Protein AF-0000000087418885 (afdb_homodimer)

pLDDT: mean 96.02, std 3.95, range [64.44, 98.94]

Radius of gyration: 28.09 Å; Cα contacts (8 Å, |Δi|>4): 1276; chains: 2; bounding box: 59×103×56 Å

InterPro domains:
  IPR036866 Ribonuclease Z/Hydroxyacylglutathione hydrolase-like [G3DSA:3.60.15.10] (15-275)
  IPR036866 Ribonuclease Z/Hydroxyacylglutathione hydrolase-like [SSF56281] (51-263)

Sequence (558 aa):
MLNNLPLKTLEFKGLTIEGYSRAAVQSYWRIPELKLGFDLGGSPWEFMGTSTFFVSHCHLDHLAAIPVYVARRRMMKMEPPTIYLPADMVDQVRRMLQAWQRLDRGRMLCDLVGVRPGDEFEISREHVVTVFETVHTVSSVGFIVWDRRRKLKAEYQGLPGDQIRDLRLKGEDVTREIRYPLVCYTGDTAPPGLDNDVATYEARVLITEMTFFRPEHRKEKIHKFGHMHLDDLIARAEKFQNELIIVAHFSTRYHEKEIRRAVEKRLPAKLKDRFHLWLMLNNLPLKTLEFKGLTIEGYSRAAVQSYWRIPELKLGFDLGGSPWEFMGTSTFFVSHCHLDHLAAIPVYVARRRMMKMEPPTIYLPADMVDQVRRMLQAWQRLDRGRMLCDLVGVRPGDEFEISREHVVTVFETVHTVSSVGFIVWDRRRKLKAEYQGLPGDQIRDLRLKGEDVTREIRYPLVCYTGDTAPPGLDNDVATYEARVLITEMTFFRPEHRKEKIHKFGHMHLDDLIARAEKFQNELIIVAHFSTRYHEKEIRRAVEKRLPAKLKDRFHLWL

Foldseek 3Di:
DDCPDDKDWDDDPHWIWMWAAAAPQATKIDTVVLLEIEFPLDDGPVNLSRQHYEYFAPDNRRHVCLLVSQQVCVVVVHDAGEYEYAQVCQVVVVVVNVVVCVVVVDDRDHHYHHDDQQDKDDPDPFWIKGWHAFAAPDGGIKIWIKGKDKAFDPVCPPPDPVVVVVCVVVVDDGIDIDIFTAEIEGEFFALVSCVRDLSCQRHQEHEYEAAEEDPPDDQVVCRVRGHHYPVSCQVCVVSHPHQAYEYHHYHPPDDPVVVVVRCVVPHDPVCVVRYHYND/DDFPDDKDWDDDPHWIWMWAAAAPQATKIDTVVLLEIEFPLDDGPVNLSRQHYEYFAPPNRRHVCLLVSQQVCVVVVHDAGEYEYAQVCQVVVVVVNVVVCVVVVDDRDHHYDHDDQPDKDDPDPFWIKGWHAFAAPDGGIKIWIKGKDKDFDPVCPPPDPVVVVVCVVVVHPGIDIDIFTAEIEQEFFALVSCVRDLSCQRHQEHEYEAAEEDPPDDQVVCRVRGHHYPVSCQVCVVSHPHQAYEYHHYHPPDDPVVVVVRCVVPHDPSCVVRYHYND

Solvent-accessible surface area (backbone atoms only — not comparable to full-atom values): 28789 Å² total; per-residue (Å²): 133,76,73,65,40,64,73,44,78,47,79,56,98,88,37,45,46,33,32,41,37,33,43,82,61,24,24,23,36,36,29,70,85,74,50,32,30,36,30,26,17,44,64,45,61,86,50,68,82,50,46,34,36,44,29,26,37,54,40,49,29,25,36,56,20,49,63,58,47,34,39,45,32,50,77,68,71,44,75,63,31,40,38,35,30,43,42,92,44,45,65,55,52,50,51,33,40,50,35,47,23,67,55,47,72,42,78,67,54,59,46,79,41,61,45,49,66,73,41,73,46,79,79,46,93,44,33,36,37,36,30,38,51,32,32,39,79,54,73,36,29,23,40,35,35,27,41,45,45,76,36,70,27,78,89,51,57,86,56,54,69,68,54,52,49,51,40,47,74,72,66,44,81,56,54,38,83,45,75,43,50,42,39,20,40,37,48,64,25,13,67,67,23,56,66,64,39,72,54,53,28,52,4,41,31,26,41,37,53,35,37,37,68,61,85,84,59,60,59,68,59,40,40,67,61,10,31,29,38,47,64,58,55,54,76,42,52,86,62,55,61,39,66,31,36,36,35,21,30,36,41,79,88,57,52,70,69,58,52,52,51,52,47,67,72,63,49,52,77,89,45,56,89,29,53,41,78,55,121,134,76,72,66,39,65,72,46,78,45,79,54,97,88,38,44,46,33,32,43,36,34,41,83,62,24,24,24,35,35,29,70,84,73,50,32,29,37,28,25,18,44,65,47,62,84,48,68,82,50,46,35,35,43,30,27,35,53,40,48,29,25,36,56,21,48,63,57,47,34,40,45,33,51,75,68,71,45,76,63,32,40,39,35,30,44,41,91,45,45,67,55,52,50,51,32,40,49,34,47,22,67,55,48,73,42,77,68,54,59,45,80,40,61,45,49,65,72,41,74,45,78,79,47,92,43,32,35,37,37,30,37,51,32,32,39,79,55,74,37,28,22,40,36,36,26,44,45,44,76,37,72,28,79,89,52,57,86,57,54,68,68,55,52,49,50,40,46,74,72,66,45,81,56,54,37,82,44,76,43,50,42,38,21,40,36,48,63,25,12,68,65,24,57,67,63,38,72,54,55,29,52,4,40,32,26,40,38,55,35,38,37,68,62,85,84,59,58,60,69,60,41,38,70,62,10,30,31,39,47,64,58,55,54,75,41,53,86,61,55,60,39,65,31,36,38,35,22,30,36,40,78,89,57,54,68,69,57,52,52,52,52,47,68,70,64,49,52,75,91,45,57,89,29,53,42,77,55,122

Nearest PDB structures (foldseek):
  7xgt-assembly1_B  TM=8.921E-01  e=4.537E-30  Oryza sativa
  7xgt-assembly1_A  TM=9.221E-01  e=2.532E-28  Oryza sativa
  2e7y-assembly1_B  TM=7.700E-01  e=5.382E-17  Thermotoga maritima
  1y44-assembly1_A  TM=7.281E-01  e=3.422E-12  Bacillus subtilis
  4gcw-assembly1_A  TM=6.655E-01  e=1.683E-12  Bacillus subtilis subsp. subtilis str. 168

Structure (mmCIF, N/CA/C/O backbone):
data_AF-0000000087418885-model_v1
#
loop_
_entity.id
_entity.type
_entity.pdbx_description
1 polymer 'Ribonuclease Z'
#
loop_
_atom_site.group_PDB
_atom_site.id
_atom_site.type_symbol
_atom_site.label_atom_id
_atom_site.label_alt_id
_atom_site.label_comp_id
_atom_site.label_asym_id
_atom_site.label_entity_id
_atom_site.label_seq_id
_atom_site.pdbx_PDB_ins_code
_atom_site.Cartn_x
_atom_site.Cartn_y
_atom_site.Cartn_z
_atom_site.occupancy
_atom_site.B_iso_or_equiv
_atom_site.auth_seq_id
_atom_site.auth_comp_id
_atom_site.auth_asym_id
_atom_site.auth_atom_id
_atom_site.pdbx_PDB_model_num
ATOM 1 N N . MET A 1 1 ? 10.25 7.969 -13.516 1 64.44 1 MET A N 1
ATOM 2 C CA . MET A 1 1 ? 9.617 8.016 -12.203 1 64.44 1 MET A CA 1
ATOM 3 C C . MET A 1 1 ? 8.867 6.719 -11.914 1 64.44 1 MET A C 1
ATOM 5 O O . MET A 1 1 ? 8.32 6.094 -12.828 1 64.44 1 MET A O 1
ATOM 9 N N . LEU A 1 2 ? 9.141 6.172 -10.664 1 82.12 2 LEU A N 1
ATOM 10 C CA . LEU A 1 2 ? 8.445 4.945 -10.281 1 82.12 2 LEU A CA 1
ATOM 11 C C . LEU A 1 2 ? 7.031 5.242 -9.805 1 82.12 2 LEU A C 1
ATOM 13 O O . LEU A 1 2 ? 6.844 5.977 -8.828 1 82.12 2 LEU A O 1
ATOM 17 N N . ASN A 1 3 ? 6.066 4.957 -10.547 1 84.94 3 ASN A N 1
ATOM 18 C CA . ASN A 1 3 ? 4.668 5.188 -10.211 1 84.94 3 ASN A CA 1
ATOM 19 C C . ASN A 1 3 ? 4.062 4 -9.477 1 84.94 3 ASN A C 1
ATOM 21 O O . ASN A 1 3 ? 3.447 3.127 -10.086 1 84.94 3 ASN A O 1
ATOM 25 N N . ASN A 1 4 ? 4.195 4.141 -8.141 1 93.88 4 ASN A N 1
ATOM 26 C CA . ASN A 1 4 ? 3.746 2.99 -7.367 1 93.88 4 ASN A CA 1
ATOM 27 C C . ASN A 1 4 ? 2.391 3.248 -6.715 1 93.88 4 ASN A C 1
ATOM 29 O O . ASN A 1 4 ? 1.757 2.324 -6.203 1 93.88 4 ASN A O 1
ATOM 33 N N . LEU A 1 5 ? 1.97 4.465 -6.66 1 96.88 5 LEU A N 1
ATOM 34 C CA . LEU A 1 5 ? 0.691 4.859 -6.078 1 96.88 5 LEU A CA 1
ATOM 35 C C . LEU A 1 5 ? 0.116 6.07 -6.805 1 96.88 5 LEU A C 1
ATOM 37 O O . LEU A 1 5 ? 0.858 6.852 -7.402 1 96.88 5 LEU A O 1
ATOM 41 N N . PRO A 1 6 ? -1.202 6.238 -6.797 1 95.38 6 PRO A N 1
ATOM 42 C CA . PRO A 1 6 ? -1.736 7.492 -7.332 1 95.38 6 PRO A CA 1
ATOM 43 C C . PRO A 1 6 ? -1.285 8.719 -6.539 1 95.38 6 PRO A C 1
ATOM 45 O O . PRO A 1 6 ? -1.114 8.633 -5.32 1 95.38 6 PRO A O 1
ATOM 48 N N . LEU A 1 7 ? -1.034 9.781 -7.207 1 95.88 7 LEU A N 1
ATOM 49 C CA . LEU A 1 7 ? -0.565 11.008 -6.574 1 95.88 7 LEU A CA 1
ATOM 50 C C . LEU A 1 7 ? -1.204 12.227 -7.227 1 95.88 7 LEU A C 1
ATOM 52 O O . LEU A 1 7 ? -1.078 12.43 -8.438 1 95.88 7 LEU A O 1
ATOM 56 N N . LYS A 1 8 ? -1.961 12.984 -6.512 1 96.88 8 LYS A N 1
ATOM 57 C CA . LYS A 1 8 ? -2.492 14.273 -6.945 1 96.88 8 LYS A CA 1
ATOM 58 C C . LYS A 1 8 ? -1.646 15.422 -6.41 1 96.88 8 LYS A C 1
ATOM 60 O O . LYS A 1 8 ? -1.033 15.312 -5.348 1 96.88 8 LYS A O 1
ATOM 65 N N . THR A 1 9 ? -1.624 16.516 -7.152 1 98.19 9 THR A N 1
ATOM 66 C CA . THR A 1 9 ? -0.83 17.688 -6.781 1 98.19 9 THR A CA 1
ATOM 67 C C . THR A 1 9 ? -1.629 18.969 -6.977 1 98.19 9 THR A C 1
ATOM 69 O O . THR A 1 9 ? -2.35 19.109 -7.969 1 98.19 9 THR A O 1
ATOM 72 N N . LEU A 1 10 ? -1.563 19.859 -6.039 1 98.56 10 LEU A N 1
ATOM 73 C CA . LEU A 1 10 ? -2.156 21.203 -6.09 1 98.56 10 LEU A CA 1
ATOM 74 C C . LEU A 1 10 ? -1.168 22.25 -5.602 1 98.56 10 LEU A C 1
ATOM 76 O O . LEU A 1 10 ? -0.618 22.125 -4.504 1 98.56 10 LEU A O 1
ATOM 80 N N . GLU A 1 11 ? -0.873 23.172 -6.422 1 98.56 11 GLU A N 1
ATOM 81 C CA . GLU A 1 11 ? -0.044 24.312 -6.02 1 98.56 11 GLU A CA 1
ATOM 82 C C . GLU A 1 11 ? -0.901 25.469 -5.527 1 98.56 11 GLU A C 1
ATOM 84 O O . GLU A 1 11 ? -1.896 25.828 -6.164 1 98.56 11 GLU A O 1
ATOM 89 N N . PHE A 1 12 ? -0.557 26 -4.402 1 98.56 12 PHE A N 1
ATOM 90 C CA . PHE A 1 12 ? -1.321 27.109 -3.836 1 98.56 12 PHE A CA 1
ATOM 91 C C . PHE A 1 12 ? -0.422 28.031 -3.016 1 98.56 12 PHE A C 1
ATOM 93 O O . PHE A 1 12 ? 0.105 27.625 -1.977 1 98.56 12 PHE A O 1
ATOM 100 N N . LYS A 1 13 ? -0.19 29.281 -3.402 1 97.81 13 LYS A N 1
ATOM 101 C CA . LYS A 1 13 ? 0.521 30.344 -2.715 1 97.81 13 LYS A CA 1
ATOM 102 C C . LYS A 1 13 ? 1.852 29.859 -2.154 1 97.81 13 LYS A C 1
ATOM 104 O O . LYS A 1 13 ? 2.135 30.031 -0.967 1 97.81 13 LYS A O 1
ATOM 109 N N . GLY A 1 14 ? 2.623 29.156 -2.99 1 97.81 14 GLY A N 1
ATOM 110 C CA . GLY A 1 14 ? 3.984 28.781 -2.648 1 97.81 14 GLY A CA 1
ATOM 111 C C . GLY A 1 14 ? 4.082 27.406 -2.016 1 97.81 14 GLY A C 1
ATOM 112 O O . GLY A 1 14 ? 5.176 26.938 -1.702 1 97.81 14 GLY A O 1
ATOM 113 N N . LEU A 1 15 ? 2.955 26.75 -1.786 1 98.44 15 LEU A N 1
ATOM 114 C CA . LEU A 1 15 ? 2.932 25.406 -1.247 1 98.44 15 LEU A CA 1
ATOM 115 C C . LEU A 1 15 ? 2.471 24.406 -2.305 1 98.44 15 LEU A C 1
ATOM 117 O O . LEU A 1 15 ? 1.562 24.688 -3.086 1 98.44 15 LEU A O 1
ATOM 121 N N . THR A 1 16 ? 3.135 23.312 -2.336 1 98.75 16 THR A N 1
ATOM 122 C CA . THR A 1 16 ? 2.691 22.172 -3.137 1 98.75 16 THR A CA 1
ATOM 123 C C . THR A 1 16 ? 2.059 21.109 -2.25 1 98.75 16 THR A C 1
ATOM 125 O O . THR A 1 16 ? 2.729 20.531 -1.396 1 98.75 16 THR A O 1
ATOM 128 N N . ILE A 1 17 ? 0.784 20.922 -2.42 1 98.81 17 ILE A N 1
ATOM 129 C CA . ILE A 1 17 ? 0.076 19.891 -1.677 1 98.81 17 ILE A CA 1
ATOM 130 C C . ILE A 1 17 ? -0.046 18.625 -2.533 1 98.81 17 ILE A C 1
ATOM 132 O O . ILE A 1 17 ? -0.665 18.656 -3.6 1 98.81 17 ILE A O 1
ATOM 136 N N . GLU A 1 18 ? 0.543 17.516 -2.062 1 98.56 18 GLU A N 1
ATOM 137 C CA . GLU A 1 18 ? 0.521 16.25 -2.789 1 98.56 18 GLU A CA 1
ATOM 138 C C . GLU A 1 18 ? -0.076 15.133 -1.938 1 98.56 18 GLU A C 1
ATOM 140 O O . GLU A 1 18 ? 0.163 15.07 -0.73 1 98.56 18 GLU A O 1
ATOM 145 N N . GLY A 1 19 ? -0.813 14.32 -2.621 1 97.88 19 GLY A N 1
ATOM 146 C CA . GLY A 1 19 ? -1.318 13.195 -1.85 1 97.88 19 GLY A CA 1
ATOM 147 C C . GLY A 1 19 ? -2.496 12.508 -2.508 1 97.88 19 GLY A C 1
ATOM 148 O O . GLY A 1 19 ? -2.775 12.727 -3.688 1 97.88 19 GLY A O 1
ATOM 149 N N . TYR A 1 20 ? -3.082 11.656 -1.815 1 97.94 20 TYR A N 1
ATOM 150 C CA . TYR A 1 20 ? -4.27 10.875 -2.146 1 97.94 20 TYR A CA 1
ATOM 151 C C . TYR A 1 20 ? -5.051 10.508 -0.888 1 97.94 20 TYR A C 1
ATOM 153 O O . TYR A 1 20 ? -4.457 10.273 0.168 1 97.94 20 TYR A O 1
ATOM 161 N N . SER A 1 21 ? -6.348 10.555 -1.026 1 98.25 21 SER A N 1
ATOM 162 C CA . SER A 1 21 ? -7.133 10.18 0.146 1 98.25 21 SER A CA 1
ATOM 163 C C . SER A 1 21 ? -8.508 9.648 -0.256 1 98.25 21 SER A C 1
ATOM 165 O O . SER A 1 21 ? -9.32 10.383 -0.822 1 98.25 21 SER A O 1
ATOM 167 N N . ARG A 1 22 ? -8.711 8.43 0.005 1 97.31 22 ARG A N 1
ATOM 168 C CA . ARG A 1 22 ? -10 7.758 -0.167 1 97.31 22 ARG A CA 1
ATOM 169 C C . ARG A 1 22 ? -10.312 6.867 1.031 1 97.31 22 ARG A C 1
ATOM 171 O O . ARG A 1 22 ? -9.438 6.156 1.531 1 97.31 22 ARG A O 1
ATOM 178 N N . ALA A 1 23 ? -11.586 7 1.478 1 97.06 23 ALA A N 1
ATOM 179 C CA . ALA A 1 23 ? -12.008 6.289 2.682 1 97.06 23 ALA A CA 1
ATOM 180 C C . ALA A 1 23 ? -11.797 4.785 2.533 1 97.06 23 ALA A C 1
ATOM 182 O O . ALA A 1 23 ? -12.172 4.195 1.517 1 97.06 23 ALA A O 1
ATOM 183 N N . ALA A 1 24 ? -11.148 4.184 3.516 1 94.88 24 ALA A N 1
ATOM 184 C CA . ALA A 1 24 ? -10.93 2.744 3.625 1 94.88 24 ALA A CA 1
ATOM 185 C C . ALA A 1 24 ? -9.922 2.264 2.582 1 94.88 24 ALA A C 1
ATOM 187 O O . ALA A 1 24 ? -9.68 1.061 2.453 1 94.88 24 ALA A O 1
ATOM 188 N N . VAL A 1 25 ? -9.344 3.115 1.847 1 96.31 25 VAL A N 1
ATOM 189 C CA . VAL A 1 25 ? -8.391 2.75 0.807 1 96.31 25 VAL A CA 1
ATOM 190 C C . VAL A 1 25 ? -6.984 3.176 1.223 1 96.31 25 VAL A C 1
ATOM 192 O O . VAL A 1 25 ? -6.172 2.344 1.638 1 96.31 25 VAL A O 1
ATOM 195 N N . GLN A 1 26 ? -6.773 4.477 1.276 1 97.94 26 GLN A N 1
ATOM 196 C CA . GLN A 1 26 ? -5.484 5.004 1.715 1 97.94 26 GLN A CA 1
ATOM 197 C C . GLN A 1 26 ? -5.508 6.527 1.782 1 97.94 26 GLN A C 1
ATOM 199 O O . GLN A 1 26 ? -6.234 7.176 1.024 1 97.94 26 GLN A O 1
ATOM 204 N N . SER A 1 27 ? -4.797 7.125 2.686 1 98.69 27 SER A N 1
ATOM 205 C CA . SER A 1 27 ? -4.609 8.562 2.836 1 98.69 27 SER A CA 1
ATOM 206 C C . SER A 1 27 ? -3.15 8.906 3.125 1 98.69 27 SER A C 1
ATOM 208 O O . SER A 1 27 ? -2.557 8.367 4.062 1 98.69 27 SER A O 1
ATOM 210 N N . TYR A 1 28 ? -2.557 9.703 2.332 1 98.81 28 TYR A N 1
ATOM 211 C CA . TYR A 1 28 ? -1.194 10.195 2.506 1 98.81 28 TYR A CA 1
ATOM 212 C C . TYR A 1 28 ? -1.025 11.57 1.866 1 98.81 28 TYR A C 1
ATOM 214 O O . TYR A 1 28 ? -1.616 11.852 0.821 1 98.81 28 TYR A O 1
ATOM 222 N N . TRP A 1 29 ? -0.282 12.461 2.525 1 98.88 29 TRP A N 1
ATOM 223 C CA . TRP A 1 29 ? -0.05 13.828 2.082 1 98.88 29 TRP A CA 1
ATOM 224 C C . TRP A 1 29 ? 1.412 14.227 2.266 1 98.88 29 TRP A C 1
ATOM 226 O O . TRP A 1 29 ? 2.086 13.727 3.17 1 98.88 29 TRP A O 1
ATOM 236 N N . ARG A 1 30 ? 1.84 15.102 1.457 1 98.75 30 ARG A N 1
ATOM 237 C CA . ARG A 1 30 ? 3.154 15.719 1.606 1 98.75 30 ARG A CA 1
ATOM 238 C C . ARG A 1 30 ? 3.127 17.188 1.171 1 98.75 30 ARG A C 1
ATOM 240 O O . ARG A 1 30 ? 2.418 17.547 0.229 1 98.75 30 ARG A O 1
ATOM 247 N N . ILE A 1 31 ? 3.742 17.969 1.855 1 98.81 31 ILE A N 1
ATOM 248 C CA . ILE A 1 31 ? 4.047 19.344 1.47 1 98.81 31 ILE A CA 1
ATOM 249 C C . ILE A 1 31 ? 5.559 19.562 1.458 1 98.81 31 ILE A C 1
ATOM 251 O O . ILE A 1 31 ? 6.16 19.859 2.494 1 98.81 31 ILE A O 1
ATOM 255 N N . PRO A 1 32 ? 6.125 19.453 0.291 1 98.25 32 PRO A N 1
ATOM 256 C CA . PRO A 1 32 ? 7.586 19.453 0.19 1 98.25 32 PRO A CA 1
ATOM 257 C C . PRO A 1 32 ? 8.227 20.703 0.777 1 98.25 32 PRO A C 1
ATOM 259 O O . PRO A 1 32 ? 9.281 20.625 1.407 1 98.25 32 PRO A O 1
ATOM 262 N N . GLU A 1 33 ? 7.645 21.906 0.613 1 97.81 33 GLU A N 1
ATOM 263 C CA . GLU A 1 33 ? 8.203 23.172 1.081 1 97.81 33 GLU A CA 1
ATOM 264 C C . GLU A 1 33 ? 8.305 23.203 2.604 1 97.81 33 GLU A C 1
ATOM 266 O O . GLU A 1 33 ? 9.156 23.891 3.162 1 97.81 33 GLU A O 1
ATOM 271 N N . LEU A 1 34 ? 7.492 22.391 3.195 1 98.25 34 LEU A N 1
ATOM 272 C CA . LEU A 1 34 ? 7.488 22.328 4.652 1 98.25 34 LEU A CA 1
ATOM 273 C C . LEU A 1 34 ? 8.266 21.109 5.148 1 98.25 34 LEU A C 1
ATOM 275 O O . LEU A 1 34 ? 8.406 20.906 6.355 1 98.25 34 LEU A O 1
ATOM 279 N N . LYS A 1 35 ? 8.641 20.219 4.27 1 97.75 35 LYS A N 1
ATOM 280 C CA . LYS A 1 35 ? 9.445 19.031 4.535 1 97.75 35 LYS A CA 1
ATOM 281 C C . LYS A 1 35 ? 8.75 18.094 5.512 1 97.75 35 LYS A C 1
ATOM 283 O O . LYS A 1 35 ? 9.375 17.547 6.422 1 97.75 35 LYS A O 1
ATOM 288 N N . LEU A 1 36 ? 7.445 18 5.336 1 98.69 36 LEU A N 1
ATOM 289 C CA . LEU A 1 36 ? 6.676 17.109 6.184 1 98.69 36 LEU A CA 1
ATOM 290 C C . LEU A 1 36 ? 5.5 16.516 5.418 1 98.69 36 LEU A C 1
ATOM 292 O O . LEU A 1 36 ? 5.184 16.953 4.312 1 98.69 36 LEU A O 1
ATOM 296 N N . GLY A 1 37 ? 4.988 15.484 5.938 1 98.81 37 GLY A N 1
ATOM 297 C CA . GLY A 1 37 ? 3.777 14.883 5.406 1 98.81 37 GLY A CA 1
ATOM 298 C C . GLY A 1 37 ? 2.785 14.484 6.484 1 98.81 37 GLY A C 1
ATOM 299 O O . GLY A 1 37 ? 3.074 14.609 7.676 1 98.81 37 GLY A O 1
ATOM 300 N N . PHE A 1 38 ? 1.588 14.141 6.055 1 98.94 38 PHE A N 1
ATOM 301 C CA . PHE A 1 38 ? 0.533 13.68 6.949 1 98.94 38 PHE A CA 1
ATOM 302 C C . PHE A 1 38 ? 0.029 12.305 6.531 1 98.94 38 PHE A C 1
ATOM 304 O O . PHE A 1 38 ? -0.212 12.055 5.344 1 98.94 38 PHE A O 1
ATOM 311 N N . ASP A 1 39 ? -0.093 11.391 7.508 1 98.94 39 ASP A N 1
ATOM 312 C CA . ASP A 1 39 ? -0.607 10.031 7.348 1 98.94 39 ASP A CA 1
ATOM 313 C C . ASP A 1 39 ? 0.207 9.25 6.316 1 98.94 39 ASP A C 1
ATOM 315 O O . ASP A 1 39 ? 0.832 9.844 5.438 1 98.94 39 ASP A O 1
ATOM 319 N N . LEU A 1 40 ? 0.214 8 6.465 1 98.62 40 LEU A N 1
ATOM 320 C CA . LEU A 1 40 ? 0.972 7.062 5.641 1 98.62 40 LEU A CA 1
ATOM 321 C C . LEU A 1 40 ? 0.16 5.801 5.363 1 98.62 40 LEU A C 1
ATOM 323 O O . LEU A 1 40 ? 0.645 4.688 5.574 1 98.62 40 LEU A O 1
ATOM 327 N N . GLY A 1 41 ? -1.066 6.07 4.852 1 98.44 41 GLY A N 1
ATOM 328 C CA . GLY A 1 41 ? -1.821 4.934 4.352 1 98.44 41 GLY A CA 1
ATOM 329 C C . GLY A 1 41 ? -1.208 4.305 3.115 1 98.44 41 GLY A C 1
ATOM 330 O O . GLY A 1 41 ? -1.471 3.143 2.809 1 98.44 41 GLY A O 1
ATOM 331 N N . GLY A 1 42 ? -0.52 5.02 2.424 1 97.75 42 GLY A N 1
ATOM 332 C CA . GLY A 1 42 ? 0.355 4.703 1.306 1 97.75 42 GLY A CA 1
ATOM 333 C C . GLY A 1 42 ? 1.65 5.492 1.32 1 97.75 42 GLY A C 1
ATOM 334 O O . GLY A 1 42 ? 1.761 6.5 2.016 1 97.75 42 GLY A O 1
ATOM 335 N N . SER A 1 43 ? 2.641 5.004 0.618 1 96.81 43 SER A N 1
ATOM 336 C CA . SER A 1 43 ? 3.928 5.688 0.542 1 96.81 43 SER A CA 1
ATOM 337 C C . SER A 1 43 ? 4.414 5.789 -0.898 1 96.81 43 SER A C 1
ATOM 339 O O . SER A 1 43 ? 5.176 4.941 -1.365 1 96.81 43 SER A O 1
ATOM 341 N N . PRO A 1 44 ? 3.982 6.879 -1.538 1 97 44 PRO A N 1
ATOM 342 C CA . PRO A 1 44 ? 4.551 7.09 -2.871 1 97 44 PRO A CA 1
ATOM 343 C C . PRO A 1 44 ? 6.078 7.129 -2.861 1 97 44 PRO A C 1
ATOM 345 O O . PRO A 1 44 ? 6.68 7.648 -1.918 1 97 44 PRO A O 1
ATOM 348 N N . TRP A 1 45 ? 6.652 6.59 -3.893 1 95.31 45 TRP A N 1
ATOM 349 C CA . TRP A 1 45 ? 8.109 6.582 -4.004 1 95.31 45 TRP A CA 1
ATOM 350 C C . TRP A 1 45 ? 8.664 8 -3.93 1 95.31 45 TRP A C 1
ATOM 352 O O . TRP A 1 45 ? 9.734 8.227 -3.354 1 95.31 45 TRP A O 1
ATOM 362 N N . GLU A 1 46 ? 7.938 8.977 -4.406 1 94.25 46 GLU A N 1
ATOM 363 C CA . GLU A 1 46 ? 8.344 10.383 -4.434 1 94.25 46 GLU A CA 1
ATOM 364 C C . GLU A 1 46 ? 8.438 10.953 -3.021 1 94.25 46 GLU A C 1
ATOM 366 O O . GLU A 1 46 ? 9.047 12.008 -2.812 1 94.25 46 GLU A O 1
ATOM 371 N N . PHE A 1 47 ? 7.801 10.273 -2.078 1 97.12 47 PHE A N 1
ATOM 372 C CA . PHE A 1 47 ? 7.758 10.789 -0.714 1 97.12 47 PHE A CA 1
ATOM 373 C C . PHE A 1 47 ? 9.008 10.383 0.06 1 97.12 47 PHE A C 1
ATOM 375 O O . PHE A 1 47 ? 9.234 10.852 1.178 1 97.12 47 PHE A O 1
ATOM 382 N N . MET A 1 48 ? 9.867 9.562 -0.481 1 96.38 48 MET A N 1
ATOM 383 C CA . MET A 1 48 ? 10.961 8.938 0.264 1 96.38 48 MET A CA 1
ATOM 384 C C . MET A 1 48 ? 11.922 9.992 0.805 1 96.38 48 MET A C 1
ATOM 386 O O . MET A 1 48 ? 12.562 9.789 1.836 1 96.38 48 MET A O 1
ATOM 390 N N . GLY A 1 49 ? 11.953 11.102 0.185 1 96.94 49 GLY A N 1
ATOM 391 C CA . GLY A 1 49 ? 12.844 12.164 0.629 1 96.94 49 GLY A CA 1
ATOM 392 C C . GLY A 1 49 ? 12.328 12.898 1.854 1 96.94 49 GLY A C 1
ATOM 393 O O . GLY A 1 49 ? 13.086 13.625 2.51 1 96.94 49 GLY A O 1
ATOM 394 N N . THR A 1 50 ? 11.078 12.789 2.164 1 98.06 50 THR A N 1
ATOM 395 C CA . THR A 1 50 ? 10.477 13.414 3.336 1 98.06 50 THR A CA 1
ATOM 396 C C . THR A 1 50 ? 10.688 12.555 4.578 1 98.06 50 THR A C 1
ATOM 398 O O . THR A 1 50 ? 10.305 11.391 4.605 1 98.06 50 THR A O 1
ATOM 401 N N . SER A 1 51 ? 11.258 13.102 5.598 1 98.06 51 SER A N 1
ATOM 402 C CA . SER A 1 51 ? 11.68 12.281 6.73 1 98.06 51 SER A CA 1
ATOM 403 C C . SER A 1 51 ? 10.797 12.523 7.949 1 98.06 51 SER A C 1
ATOM 405 O O . SER A 1 51 ? 11.008 11.93 9.008 1 98.06 51 SER A O 1
ATOM 407 N N . THR A 1 52 ? 9.797 13.461 7.867 1 98.75 52 THR A N 1
ATOM 408 C CA . THR A 1 52 ? 8.93 13.797 8.992 1 98.75 52 THR A CA 1
ATOM 409 C C . THR A 1 52 ? 7.461 13.625 8.625 1 98.75 52 THR A C 1
ATOM 411 O O . THR A 1 52 ? 6.973 14.273 7.695 1 98.75 52 THR A O 1
ATOM 414 N N . PHE A 1 53 ? 6.809 12.75 9.312 1 98.94 53 PHE A N 1
ATOM 415 C CA . PHE A 1 53 ? 5.391 12.539 9.047 1 98.94 53 PHE A CA 1
ATOM 416 C C . PHE A 1 53 ? 4.578 12.633 10.336 1 98.94 53 PHE A C 1
ATOM 418 O O . PHE A 1 53 ? 5.023 12.18 11.391 1 98.94 53 PHE A O 1
ATOM 425 N N . PHE A 1 54 ? 3.451 13.25 10.273 1 98.94 54 PHE A N 1
ATOM 426 C CA . PHE A 1 54 ? 2.463 13.344 11.344 1 98.94 54 PHE A CA 1
ATOM 427 C C . PHE A 1 54 ? 1.245 12.477 11.031 1 98.94 54 PHE A C 1
ATOM 429 O O . PHE A 1 54 ? 0.503 12.766 10.086 1 98.94 54 PHE A O 1
ATOM 436 N N . VAL A 1 55 ? 1.012 11.438 11.828 1 98.94 55 VAL A N 1
ATOM 437 C CA . VAL A 1 55 ? -0.074 10.492 11.609 1 98.94 55 VAL A CA 1
ATOM 438 C C . VAL A 1 55 ? -1.265 10.852 12.492 1 98.94 55 VAL A C 1
ATOM 440 O O . VAL A 1 55 ? -1.132 10.945 13.719 1 98.94 55 VAL A O 1
ATOM 443 N N . SER A 1 56 ? -2.381 11.047 11.844 1 98.88 56 SER A N 1
ATOM 444 C CA . SER A 1 56 ? -3.57 11.508 12.547 1 98.88 56 SER A CA 1
ATOM 445 C C . SER A 1 56 ? -4.125 10.422 13.461 1 98.88 56 SER A C 1
ATOM 447 O O . SER A 1 56 ? -4.512 10.695 14.602 1 98.88 56 SER A O 1
ATOM 449 N N . HIS A 1 57 ? -4.238 9.234 12.969 1 98.56 57 HIS A N 1
ATOM 450 C CA . HIS A 1 57 ? -4.723 8.086 13.719 1 98.56 57 HIS A CA 1
ATOM 451 C C . HIS A 1 57 ? -4.273 6.777 13.078 1 98.56 57 HIS A C 1
ATOM 453 O O . HIS A 1 57 ? -3.611 6.789 12.039 1 98.56 57 HIS A O 1
ATOM 459 N N . CYS A 1 58 ? -4.633 5.68 13.672 1 97.19 58 CYS A N 1
ATOM 460 C CA . CYS A 1 58 ? -3.877 4.48 13.32 1 97.19 58 CYS A CA 1
ATOM 461 C C . CYS A 1 58 ? -4.746 3.488 12.562 1 97.19 58 CYS A C 1
ATOM 463 O O . CYS A 1 58 ? -4.457 2.291 12.547 1 97.19 58 CYS A O 1
ATOM 465 N N . HIS A 1 59 ? -5.883 3.92 11.969 1 97.75 59 HIS A N 1
ATOM 466 C CA . HIS A 1 59 ? -6.555 3.031 11.031 1 97.75 59 HIS A CA 1
ATOM 467 C C . HIS A 1 59 ? -5.652 2.695 9.852 1 97.75 59 HIS A C 1
ATOM 469 O O . HIS A 1 59 ? -4.781 3.49 9.477 1 97.75 59 HIS A O 1
ATOM 475 N N . LEU A 1 60 ? -5.871 1.604 9.227 1 97.94 60 LEU A N 1
ATOM 476 C CA . LEU A 1 60 ? -5.012 1.073 8.172 1 97.94 60 LEU A CA 1
ATOM 477 C C . LEU A 1 60 ? -4.887 2.064 7.023 1 97.94 60 LEU A C 1
ATOM 479 O O . LEU A 1 60 ? -3.791 2.275 6.496 1 97.94 60 LEU A O 1
ATOM 483 N N . ASP A 1 61 ? -6.004 2.684 6.609 1 97.5 61 ASP A N 1
ATOM 484 C CA . ASP A 1 61 ? -5.953 3.559 5.445 1 97.5 61 ASP A CA 1
ATOM 485 C C . ASP A 1 61 ? -5.207 4.852 5.758 1 97.5 61 ASP A C 1
ATOM 487 O O . ASP A 1 61 ? -5.004 5.691 4.879 1 97.5 61 ASP A O 1
ATOM 491 N N . HIS A 1 62 ? -4.656 5.047 6.957 1 98.69 62 HIS A N 1
ATOM 492 C CA . HIS A 1 62 ? -3.859 6.207 7.336 1 98.69 62 HIS A CA 1
ATOM 493 C C . HIS A 1 62 ? -2.473 5.793 7.816 1 98.69 62 HIS A C 1
ATOM 495 O O . HIS A 1 62 ? -1.604 6.645 8.023 1 98.69 62 HIS A O 1
ATOM 501 N N . LEU A 1 63 ? -2.238 4.516 7.953 1 98.19 63 LEU A N 1
ATOM 502 C CA . LEU A 1 63 ? -1.027 4.117 8.664 1 98.19 63 LEU A CA 1
ATOM 503 C C . LEU A 1 63 ? -0.363 2.928 7.973 1 98.19 63 LEU A C 1
ATOM 505 O O . LEU A 1 63 ? 0.817 2.654 8.203 1 98.19 63 LEU A O 1
ATOM 509 N N . ALA A 1 64 ? -0.939 2.232 7.105 1 98.25 64 ALA A N 1
ATOM 510 C CA . ALA A 1 64 ? -0.579 0.892 6.652 1 98.25 64 ALA A CA 1
ATOM 511 C C . ALA A 1 64 ? 0.782 0.894 5.961 1 98.25 64 ALA A C 1
ATOM 513 O O . ALA A 1 64 ? 1.418 -0.155 5.828 1 98.25 64 ALA A O 1
ATOM 514 N N . ALA A 1 65 ? 1.25 2.018 5.512 1 98.44 65 ALA A N 1
ATOM 515 C CA . ALA A 1 65 ? 2.451 2.045 4.68 1 98.44 65 ALA A CA 1
ATOM 516 C C . ALA A 1 65 ? 3.701 2.254 5.531 1 98.44 65 ALA A C 1
ATOM 518 O O . ALA A 1 65 ? 4.82 2.229 5.016 1 98.44 65 ALA A O 1
ATOM 519 N N . ILE A 1 66 ? 3.592 2.428 6.844 1 98.38 66 ILE A N 1
ATOM 520 C CA . ILE A 1 66 ? 4.723 2.766 7.699 1 98.38 66 ILE A CA 1
ATOM 521 C C . ILE A 1 66 ? 5.816 1.707 7.555 1 98.38 66 ILE A C 1
ATOM 523 O O . ILE A 1 66 ? 6.984 2.037 7.336 1 98.38 66 ILE A O 1
ATOM 527 N N . PRO A 1 67 ? 5.488 0.357 7.578 1 98.25 67 PRO A N 1
ATOM 528 C CA . PRO A 1 67 ? 6.57 -0.625 7.473 1 98.25 67 PRO A CA 1
ATOM 529 C C . PRO A 1 67 ? 7.324 -0.533 6.148 1 98.25 67 PRO A C 1
ATOM 531 O O . PRO A 1 67 ? 8.555 -0.597 6.129 1 98.25 67 PRO A O 1
ATOM 534 N N . VAL A 1 68 ? 6.629 -0.385 5.02 1 98 68 VAL A N 1
ATOM 535 C CA . VAL A 1 68 ? 7.297 -0.348 3.725 1 98 68 VAL A CA 1
ATOM 536 C C . VAL A 1 68 ? 8.094 0.948 3.59 1 98 68 VAL A C 1
ATOM 538 O O . VAL A 1 68 ? 9.18 0.957 3.014 1 98 68 VAL A O 1
ATOM 541 N N . TYR A 1 69 ? 7.492 2.049 4.156 1 98.44 69 TYR A N 1
ATOM 542 C CA . TYR A 1 69 ? 8.172 3.34 4.137 1 98.44 69 TYR A CA 1
ATOM 543 C C . TYR A 1 69 ? 9.5 3.268 4.875 1 98.44 69 TYR A C 1
ATOM 545 O O . TYR A 1 69 ? 10.539 3.654 4.332 1 98.44 69 TYR A O 1
ATOM 553 N N . VAL A 1 70 ? 9.508 2.775 6.039 1 98.38 70 VAL A N 1
ATOM 554 C CA . VAL A 1 70 ? 10.695 2.678 6.887 1 98.38 70 VAL A CA 1
ATOM 555 C C . VAL A 1 70 ? 11.711 1.735 6.246 1 98.38 70 VAL A C 1
ATOM 557 O O . VAL A 1 70 ? 12.898 2.057 6.164 1 98.38 70 VAL A O 1
ATOM 560 N N . ALA A 1 71 ? 11.258 0.61 5.773 1 97.19 71 ALA A N 1
ATOM 561 C CA . ALA A 1 71 ? 12.141 -0.379 5.152 1 97.19 71 ALA A CA 1
ATOM 562 C C . ALA A 1 71 ? 12.805 0.186 3.902 1 97.19 71 ALA A C 1
ATOM 564 O O . ALA A 1 71 ? 14 -0.026 3.678 1 97.19 71 ALA A O 1
ATOM 565 N N . ARG A 1 72 ? 12 0.86 3.08 1 96 72 ARG A N 1
ATOM 566 C CA . ARG A 1 72 ? 12.531 1.44 1.85 1 96 72 ARG A CA 1
ATOM 567 C C . ARG A 1 72 ? 13.602 2.484 2.15 1 96 72 ARG A C 1
ATOM 569 O O . ARG A 1 72 ? 14.633 2.535 1.479 1 96 72 ARG A O 1
ATOM 576 N N . ARG A 1 73 ? 13.398 3.309 3.127 1 96.94 73 ARG A N 1
ATOM 577 C CA . ARG A 1 73 ? 14.391 4.316 3.5 1 96.94 73 ARG A CA 1
ATOM 578 C C . ARG A 1 73 ? 15.695 3.664 3.936 1 96.94 73 ARG A C 1
ATOM 580 O O . ARG A 1 73 ? 16.781 4.113 3.549 1 96.94 73 ARG A O 1
ATOM 587 N N . ARG A 1 74 ? 15.531 2.625 4.719 1 95.69 74 ARG A N 1
ATOM 588 C CA . ARG A 1 74 ? 16.719 1.895 5.148 1 95.69 74 ARG A CA 1
ATOM 589 C C . ARG A 1 74 ? 17.469 1.312 3.951 1 95.69 74 ARG A C 1
ATOM 591 O O . ARG A 1 74 ? 18.688 1.443 3.85 1 95.69 74 ARG A O 1
ATOM 598 N N . MET A 1 75 ? 16.734 0.672 3.1 1 93.25 75 MET A N 1
ATOM 599 C CA . MET A 1 75 ? 17.328 0.065 1.908 1 93.25 75 MET A CA 1
ATOM 600 C C . MET A 1 75 ? 18.062 1.105 1.075 1 93.25 75 MET A C 1
ATOM 602 O O . MET A 1 75 ? 19.109 0.81 0.489 1 93.25 75 MET A O 1
ATOM 606 N N . MET A 1 76 ? 17.531 2.291 1.07 1 94.38 76 MET A N 1
ATOM 607 C CA . MET A 1 76 ? 18.094 3.377 0.284 1 94.38 76 MET A CA 1
ATOM 608 C C . MET A 1 76 ? 19.188 4.109 1.073 1 94.38 76 MET A C 1
ATOM 610 O O . MET A 1 76 ? 19.672 5.148 0.639 1 94.38 76 MET A O 1
ATOM 614 N N . LYS A 1 77 ? 19.5 3.648 2.295 1 95.88 77 LYS A N 1
ATOM 615 C CA . LYS A 1 77 ? 20.531 4.184 3.166 1 95.88 77 LYS A CA 1
ATOM 616 C C . LYS A 1 77 ? 20.219 5.617 3.582 1 95.88 77 LYS A C 1
ATOM 618 O O . LYS A 1 77 ? 21.109 6.457 3.668 1 95.88 77 LYS A O 1
ATOM 623 N N . MET A 1 78 ? 18.938 5.883 3.699 1 97.12 78 MET A N 1
ATOM 624 C CA . MET A 1 78 ? 18.5 7.188 4.191 1 97.12 78 MET A CA 1
ATOM 625 C C . MET A 1 78 ? 18.406 7.191 5.715 1 97.12 78 MET A C 1
ATOM 627 O O . MET A 1 78 ? 18.297 6.133 6.336 1 97.12 78 MET A O 1
ATOM 631 N N . GLU A 1 79 ? 18.469 8.328 6.27 1 97.38 79 GLU A N 1
ATOM 632 C CA . GLU A 1 79 ? 18.312 8.445 7.715 1 97.38 79 GLU A CA 1
ATOM 633 C C . GLU A 1 79 ? 16.922 7.992 8.148 1 97.38 79 GLU A C 1
ATOM 635 O O . GLU A 1 79 ? 15.938 8.211 7.441 1 97.38 79 GLU A O 1
ATOM 640 N N . PRO A 1 80 ? 16.875 7.41 9.352 1 98.25 80 PRO A N 1
ATOM 641 C CA . PRO A 1 80 ? 15.5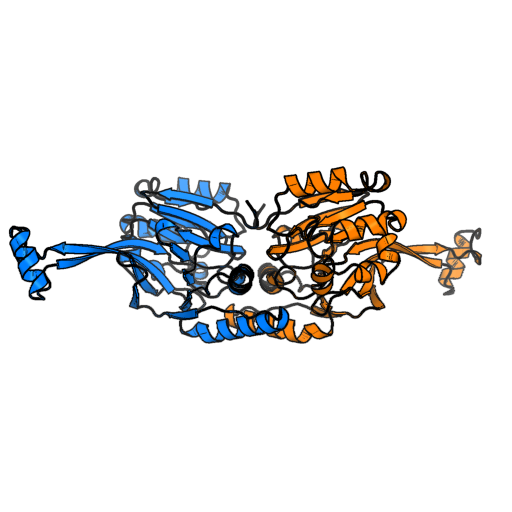55 7.027 9.867 1 98.25 80 PRO A CA 1
ATOM 642 C C . PRO A 1 80 ? 14.586 8.203 9.961 1 98.25 80 PRO A C 1
ATOM 644 O O . PRO A 1 80 ? 14.992 9.312 10.32 1 98.25 80 PRO A O 1
ATOM 647 N N . PRO A 1 81 ? 13.398 7.949 9.586 1 98.56 81 PRO A N 1
ATOM 648 C CA . PRO A 1 81 ? 12.406 9.023 9.672 1 98.56 81 PRO A CA 1
ATOM 649 C C . PRO A 1 81 ? 11.898 9.242 11.094 1 98.56 81 PRO A C 1
ATOM 651 O O . PRO A 1 81 ? 12.102 8.391 11.969 1 98.56 81 PRO A O 1
ATOM 654 N N . THR A 1 82 ? 11.297 10.406 11.312 1 98.81 82 THR A N 1
ATOM 655 C CA . THR A 1 82 ? 10.539 10.703 12.516 1 98.81 82 THR A CA 1
ATOM 656 C C . THR A 1 82 ? 9.039 10.68 12.234 1 98.81 82 THR A C 1
ATOM 658 O O . THR A 1 82 ? 8.562 11.359 11.32 1 98.81 82 THR A O 1
ATOM 661 N N . ILE A 1 83 ? 8.375 9.883 12.961 1 98.88 83 ILE A N 1
ATOM 662 C CA . ILE A 1 83 ? 6.941 9.719 12.781 1 98.88 83 ILE A CA 1
ATOM 663 C C . ILE A 1 83 ? 6.211 10.094 14.062 1 98.88 83 ILE A C 1
ATOM 665 O O . ILE A 1 83 ? 6.398 9.461 15.102 1 98.88 83 ILE A O 1
ATOM 669 N N . TYR A 1 84 ? 5.461 11.148 14 1 98.94 84 TYR A N 1
ATOM 670 C CA . TYR A 1 84 ? 4.605 11.594 15.102 1 98.94 84 TYR A CA 1
ATOM 671 C C . TYR A 1 84 ? 3.24 10.922 15.031 1 98.94 84 TYR A C 1
ATOM 673 O O . TYR A 1 84 ? 2.631 10.844 13.961 1 98.94 84 TYR A O 1
ATOM 681 N N . LEU A 1 85 ? 2.781 10.359 16.109 1 98.81 85 LEU A N 1
ATOM 682 C CA . LEU A 1 85 ? 1.496 9.672 16.141 1 98.81 85 LEU A CA 1
ATOM 683 C C . LEU A 1 85 ? 0.876 9.742 17.531 1 98.81 85 LEU A C 1
ATOM 685 O O . LEU A 1 85 ? 1.549 10.117 18.5 1 98.81 85 LEU A O 1
ATOM 689 N N . PRO A 1 86 ? -0.426 9.516 17.672 1 98.75 86 PRO A N 1
ATOM 690 C CA . PRO A 1 86 ? -1.038 9.594 19 1 98.75 86 PRO A CA 1
ATOM 691 C C . PRO A 1 86 ? -0.265 8.797 20.047 1 98.75 86 PRO A C 1
ATOM 693 O O . PRO A 1 86 ? 0.078 7.637 19.828 1 98.75 86 PRO A O 1
ATOM 696 N N . ALA A 1 87 ? -0.048 9.422 21.156 1 98.75 87 ALA A N 1
ATOM 697 C CA . ALA A 1 87 ? 0.872 8.922 22.172 1 98.75 87 ALA A CA 1
ATOM 698 C C . ALA A 1 87 ? 0.475 7.523 22.625 1 98.75 87 ALA A C 1
ATOM 700 O O . ALA A 1 87 ? 1.335 6.664 22.844 1 98.75 87 ALA A O 1
ATOM 701 N N . ASP A 1 88 ? -0.778 7.242 22.766 1 97.94 88 ASP A N 1
ATOM 702 C CA . ASP A 1 88 ? -1.259 5.977 23.312 1 97.94 88 ASP A CA 1
ATOM 703 C C . ASP A 1 88 ? -1.128 4.852 22.297 1 97.94 88 ASP A C 1
ATOM 705 O O . ASP A 1 88 ? -1.371 3.688 22.609 1 97.94 88 ASP A O 1
ATOM 709 N N . MET A 1 89 ? -0.682 5.184 21.094 1 97.44 89 MET A N 1
ATOM 710 C CA . MET A 1 89 ? -0.581 4.172 20.047 1 97.44 89 MET A CA 1
ATOM 711 C C . MET A 1 89 ? 0.876 3.826 19.766 1 97.44 89 MET A C 1
ATOM 713 O O . MET A 1 89 ? 1.162 2.895 19.016 1 97.44 89 MET A O 1
ATOM 717 N N . VAL A 1 90 ? 1.793 4.516 20.328 1 98.56 90 VAL A N 1
ATOM 718 C CA . VAL A 1 90 ? 3.213 4.387 20.016 1 98.56 90 VAL A CA 1
ATOM 719 C C . VAL A 1 90 ? 3.66 2.941 20.234 1 98.56 90 VAL A C 1
ATOM 721 O O . VAL A 1 90 ? 4.301 2.346 19.359 1 98.56 90 VAL A O 1
ATOM 724 N N . ASP A 1 91 ? 3.289 2.377 21.359 1 98.12 91 ASP A N 1
ATOM 725 C CA . ASP A 1 91 ? 3.727 1.022 21.672 1 98.12 91 ASP A CA 1
ATOM 726 C C . ASP A 1 91 ? 3.154 0.009 20.688 1 98.12 91 ASP A C 1
ATOM 728 O O . ASP A 1 91 ? 3.836 -0.946 20.312 1 98.12 91 ASP A O 1
ATOM 732 N N . GLN A 1 92 ? 1.908 0.195 20.359 1 97.5 92 GLN A N 1
ATOM 733 C CA . GLN A 1 92 ? 1.273 -0.72 19.406 1 97.5 92 GLN A CA 1
ATOM 734 C C . GLN A 1 92 ? 1.933 -0.637 18.031 1 97.5 92 GLN A C 1
ATOM 736 O O . GLN A 1 92 ? 2.119 -1.656 17.375 1 97.5 92 GLN A O 1
ATOM 741 N N . VAL A 1 93 ? 2.248 0.565 17.594 1 98.44 93 VAL A N 1
ATOM 742 C CA . VAL A 1 93 ? 2.924 0.738 16.312 1 98.44 93 VAL A CA 1
ATOM 743 C C . VAL A 1 93 ? 4.316 0.113 16.375 1 98.44 93 VAL A C 1
ATOM 745 O O . VAL A 1 93 ? 4.758 -0.526 15.414 1 98.44 93 VAL A O 1
ATOM 748 N N . ARG A 1 94 ? 5.012 0.271 17.469 1 98.19 94 ARG A N 1
ATOM 749 C CA . ARG A 1 94 ? 6.316 -0.35 17.656 1 98.19 94 ARG A CA 1
ATOM 750 C C . ARG A 1 94 ? 6.227 -1.867 17.531 1 98.19 94 ARG A C 1
ATOM 752 O O . ARG A 1 94 ? 7.062 -2.494 16.891 1 98.19 94 ARG A O 1
ATOM 759 N N . ARG A 1 95 ? 5.223 -2.457 18.188 1 97.5 95 ARG A N 1
ATOM 760 C CA . ARG A 1 95 ? 5.016 -3.9 18.125 1 97.5 95 ARG A CA 1
ATOM 761 C C . ARG A 1 95 ? 4.738 -4.348 16.688 1 97.5 95 ARG A C 1
ATOM 763 O O . ARG A 1 95 ? 5.219 -5.398 16.266 1 97.5 95 ARG A O 1
ATOM 770 N N . MET A 1 96 ? 3.93 -3.562 16.047 1 97.88 96 MET A N 1
ATOM 771 C CA . MET A 1 96 ? 3.633 -3.855 14.648 1 97.88 96 MET A CA 1
ATOM 772 C C . MET A 1 96 ? 4.902 -3.836 13.805 1 97.88 96 MET A C 1
ATOM 774 O O . MET A 1 96 ? 5.129 -4.738 12.992 1 97.88 96 MET A O 1
ATOM 778 N N . LEU A 1 97 ? 5.766 -2.857 13.992 1 98.19 97 LEU A N 1
ATOM 779 C CA . LEU A 1 97 ? 7.023 -2.764 13.258 1 98.19 97 LEU A CA 1
ATOM 780 C C . LEU A 1 97 ? 7.945 -3.93 13.609 1 98.19 97 LEU A C 1
ATOM 782 O O . LEU A 1 97 ? 8.648 -4.449 12.742 1 98.19 97 LEU A O 1
ATOM 786 N N . GLN A 1 98 ? 7.91 -4.32 14.852 1 97.38 98 GLN A N 1
ATOM 787 C CA . GLN A 1 98 ? 8.703 -5.469 15.281 1 97.38 98 GLN A CA 1
ATOM 788 C C . GLN A 1 98 ? 8.242 -6.746 14.594 1 97.38 98 GLN A C 1
ATOM 790 O O . GLN A 1 98 ? 9.055 -7.598 14.234 1 97.38 98 GLN A O 1
ATOM 795 N N . ALA A 1 99 ? 6.945 -6.883 14.484 1 96.81 99 ALA A N 1
ATOM 796 C CA . ALA A 1 99 ? 6.41 -8.039 13.773 1 96.81 99 ALA A CA 1
ATOM 797 C C . ALA A 1 99 ? 6.891 -8.062 12.328 1 96.81 99 ALA A C 1
ATOM 799 O O . ALA A 1 99 ? 7.289 -9.109 11.812 1 96.81 99 ALA A O 1
ATOM 800 N N . TRP A 1 100 ? 6.91 -6.934 11.695 1 97.06 100 TRP A N 1
ATOM 801 C CA . TRP A 1 100 ? 7.371 -6.844 10.312 1 97.06 100 TRP A CA 1
ATOM 802 C C . TRP A 1 100 ? 8.875 -7.102 10.227 1 97.06 100 TRP A C 1
ATOM 804 O O . TRP A 1 100 ? 9.352 -7.68 9.242 1 97.06 100 TRP A O 1
ATOM 814 N N . GLN A 1 101 ? 9.625 -6.574 11.203 1 95.69 101 GLN A N 1
ATOM 815 C CA . GLN A 1 101 ? 11.062 -6.824 11.242 1 95.69 101 GLN A CA 1
ATOM 816 C C . GLN A 1 101 ? 11.359 -8.32 11.227 1 95.69 101 GLN A C 1
ATOM 818 O O . GLN A 1 101 ? 12.281 -8.766 10.547 1 95.69 101 GLN A O 1
ATOM 823 N N . ARG A 1 102 ? 10.578 -9.086 11.93 1 93.38 102 ARG A N 1
ATOM 824 C CA . ARG A 1 102 ? 10.773 -10.531 11.992 1 93.38 102 ARG A CA 1
ATOM 825 C C . ARG A 1 102 ? 10.438 -11.188 10.656 1 93.38 102 ARG A C 1
ATOM 827 O O . ARG A 1 102 ? 11.109 -12.133 10.242 1 93.38 102 ARG A O 1
ATOM 834 N N . LEU A 1 103 ? 9.469 -10.695 10.008 1 92.94 103 LEU A N 1
ATOM 835 C CA . LEU A 1 103 ? 9.016 -11.258 8.742 1 92.94 103 LEU A CA 1
ATOM 836 C C . LEU A 1 103 ? 9.992 -10.922 7.621 1 92.94 103 LEU A C 1
ATOM 838 O O . LEU A 1 103 ? 10.375 -11.797 6.844 1 92.94 103 LEU A O 1
ATOM 842 N N . ASP A 1 104 ? 10.398 -9.688 7.59 1 90.69 104 ASP A N 1
ATOM 843 C CA . ASP A 1 104 ? 11.203 -9.156 6.488 1 90.69 104 ASP A CA 1
ATOM 844 C C . ASP A 1 104 ? 12.688 -9.367 6.742 1 90.69 104 ASP A C 1
ATOM 846 O O . ASP A 1 104 ? 13.508 -9.227 5.828 1 90.69 104 ASP A O 1
ATOM 850 N N . ARG A 1 105 ? 13.086 -9.625 8.008 1 87.88 105 ARG A N 1
ATOM 851 C CA . ARG A 1 105 ? 14.461 -9.781 8.469 1 87.88 105 ARG A CA 1
ATOM 852 C C . ARG A 1 105 ? 15.273 -8.516 8.219 1 87.88 105 ARG A C 1
ATOM 854 O O . ARG A 1 105 ? 16.438 -8.586 7.84 1 87.88 105 ARG A O 1
ATOM 861 N N . GLY A 1 106 ? 14.609 -7.387 8.211 1 89.25 106 GLY A N 1
ATOM 862 C CA . GLY A 1 106 ? 15.234 -6.078 8.117 1 89.25 106 GLY A CA 1
ATOM 863 C C . GLY A 1 106 ? 14.867 -5.156 9.266 1 89.25 106 GLY A C 1
ATOM 864 O O . GLY A 1 106 ? 13.719 -5.137 9.711 1 89.25 106 GLY A O 1
ATOM 865 N N . ARG A 1 107 ? 15.883 -4.426 9.758 1 91 107 ARG A N 1
ATOM 866 C CA . ARG A 1 107 ? 15.625 -3.496 10.852 1 91 107 ARG A CA 1
ATOM 867 C C . ARG A 1 107 ? 14.617 -2.43 10.438 1 91 107 ARG A C 1
ATOM 869 O O . ARG A 1 107 ? 14.625 -1.975 9.289 1 91 107 ARG A O 1
ATOM 876 N N . MET A 1 108 ? 13.734 -2.172 11.297 1 95.81 108 MET A N 1
ATOM 877 C CA . MET A 1 108 ? 12.758 -1.106 11.125 1 95.81 108 MET A CA 1
ATOM 878 C C . MET A 1 108 ? 13.156 0.136 11.914 1 95.81 108 MET A C 1
ATOM 880 O O . MET A 1 108 ? 12.625 0.382 13 1 95.81 108 MET A O 1
ATOM 884 N N . LEU A 1 109 ? 14 0.892 11.312 1 96.06 109 LEU A N 1
ATOM 885 C CA . LEU A 1 109 ? 14.578 2.027 12.023 1 96.06 109 LEU A CA 1
ATOM 886 C C . LEU A 1 109 ? 13.758 3.289 11.797 1 96.06 109 LEU A C 1
ATOM 888 O O . LEU A 1 109 ? 13.656 3.781 10.672 1 96.06 109 LEU A O 1
ATOM 892 N N . CYS A 1 110 ? 13.117 3.789 12.805 1 98 110 CYS A N 1
ATOM 893 C CA . CYS A 1 110 ? 12.414 5.066 12.789 1 98 110 CYS A CA 1
ATOM 894 C C . CYS A 1 110 ? 12.258 5.617 14.203 1 98 110 CYS A C 1
ATOM 896 O O . CYS A 1 110 ? 12.438 4.891 15.18 1 98 110 CYS A O 1
ATOM 898 N N . ASP A 1 111 ? 12.148 6.879 14.336 1 98.62 111 ASP A N 1
ATOM 899 C CA . ASP A 1 111 ? 11.844 7.539 15.602 1 98.62 111 ASP A CA 1
ATOM 900 C C . ASP A 1 111 ? 10.344 7.781 15.742 1 98.62 111 ASP A C 1
ATOM 902 O O . ASP A 1 111 ? 9.766 8.602 15.023 1 98.62 111 ASP A O 1
ATOM 906 N N . LEU A 1 112 ? 9.703 7.043 16.625 1 98.81 112 LEU A N 1
ATOM 907 C CA . LEU A 1 112 ? 8.289 7.238 16.922 1 98.81 112 LEU A CA 1
ATOM 908 C C . LEU A 1 112 ? 8.109 8.227 18.078 1 98.81 112 LEU A C 1
ATOM 910 O O . LEU A 1 112 ? 8.641 8.023 19.172 1 98.81 112 LEU A O 1
ATOM 914 N N . VAL A 1 113 ? 7.359 9.258 17.812 1 98.88 113 VAL A N 1
ATOM 915 C CA . VAL A 1 113 ? 7.129 10.289 18.812 1 98.88 113 VAL A CA 1
ATOM 916 C C . VAL A 1 113 ? 5.641 10.367 19.141 1 98.88 113 VAL A C 1
ATOM 918 O O . VAL A 1 113 ? 4.82 10.656 18.266 1 98.88 113 VAL A O 1
ATOM 921 N N . GLY A 1 114 ? 5.316 10.109 20.391 1 98.81 114 GLY A N 1
ATOM 922 C CA . GLY A 1 114 ? 3.939 10.242 20.828 1 98.81 114 GLY A CA 1
ATOM 923 C C . GLY A 1 114 ? 3.496 11.688 20.969 1 98.81 114 GLY A C 1
ATOM 924 O O . GLY A 1 114 ? 4.238 12.523 21.5 1 98.81 114 GLY A O 1
ATOM 925 N N . VAL A 1 115 ? 2.285 11.992 20.453 1 98.88 115 VAL A N 1
ATOM 926 C CA . VAL A 1 115 ? 1.799 13.367 20.562 1 98.88 115 VAL A CA 1
ATOM 927 C C . VAL A 1 115 ? 0.48 13.391 21.328 1 98.88 115 VAL A C 1
ATOM 929 O O . VAL A 1 115 ? -0.247 12.398 21.359 1 98.88 115 VAL A O 1
ATOM 932 N N . ARG A 1 116 ? 0.161 14.492 21.938 1 98.69 116 ARG A N 1
ATOM 933 C CA . ARG A 1 116 ? -1.091 14.789 22.625 1 98.69 116 ARG A CA 1
ATOM 934 C C . ARG A 1 116 ? -1.599 16.188 22.25 1 98.69 116 ARG A C 1
ATOM 936 O O . ARG A 1 116 ? -0.811 17.062 21.891 1 98.69 116 ARG A O 1
ATOM 943 N N . PRO A 1 117 ? -2.986 16.25 22.281 1 98.69 117 PRO A N 1
ATOM 944 C CA . PRO A 1 117 ? -3.484 17.609 22.062 1 98.69 117 PRO A CA 1
ATOM 945 C C . PRO A 1 117 ? -2.793 18.641 22.953 1 98.69 117 PRO A C 1
ATOM 947 O O . PRO A 1 117 ? -2.594 18.406 24.141 1 98.69 117 PRO A O 1
ATOM 950 N N . GLY A 1 118 ? -2.373 19.688 22.328 1 98.38 118 GLY A N 1
ATOM 951 C CA . GLY A 1 118 ? -1.691 20.734 23.078 1 98.38 118 GLY A CA 1
ATOM 952 C C . GLY A 1 118 ? -0.188 20.719 22.875 1 98.38 118 GLY A C 1
ATOM 953 O O . GLY A 1 118 ? 0.49 21.703 23.172 1 98.38 118 GLY A O 1
ATOM 954 N N . ASP A 1 119 ? 0.382 19.594 22.375 1 98.75 119 ASP A N 1
ATOM 955 C CA . ASP A 1 119 ? 1.817 19.5 22.141 1 98.75 119 ASP A CA 1
ATOM 956 C C . ASP A 1 119 ? 2.244 20.453 21.016 1 98.75 119 ASP A C 1
ATOM 958 O O . ASP A 1 119 ? 1.431 20.812 20.172 1 98.75 119 ASP A O 1
ATOM 962 N N . GLU A 1 120 ? 3.455 20.844 21.078 1 98.31 120 GLU A N 1
ATOM 963 C CA . GLU A 1 120 ? 4.09 21.688 20.078 1 98.31 120 GLU A CA 1
ATOM 964 C C . GLU A 1 120 ? 5.457 21.141 19.672 1 98.31 120 GLU A C 1
ATOM 966 O O . GLU A 1 120 ? 6.227 20.703 20.531 1 98.31 120 GLU A O 1
ATOM 971 N N . PHE A 1 121 ? 5.723 21.125 18.375 1 98.25 121 PHE A N 1
ATOM 972 C CA . PHE A 1 121 ? 6.988 20.625 17.844 1 98.25 121 PHE A CA 1
ATOM 973 C C . PHE A 1 121 ? 7.594 21.609 16.859 1 98.25 121 PHE A C 1
ATOM 975 O O . PHE A 1 121 ? 6.941 22.016 15.898 1 98.25 121 PHE A O 1
ATOM 982 N N . GLU A 1 122 ? 8.852 22 17.125 1 96.62 122 GLU A N 1
ATOM 983 C CA . GLU A 1 122 ? 9.578 22.812 16.156 1 96.62 122 GLU A CA 1
ATOM 984 C C . GLU A 1 122 ? 10.148 21.953 15.031 1 96.62 122 GLU A C 1
ATOM 986 O O . GLU A 1 122 ? 11 21.094 15.273 1 96.62 122 GLU A O 1
ATOM 991 N N . ILE A 1 123 ? 9.672 22.203 13.836 1 94.94 123 ILE A N 1
ATOM 992 C CA . ILE A 1 123 ? 10.156 21.391 12.727 1 94.94 123 ILE A CA 1
ATOM 993 C C . ILE A 1 123 ? 11.211 22.156 11.938 1 94.94 123 ILE A C 1
ATOM 995 O O . ILE A 1 123 ? 12.031 21.562 11.227 1 94.94 123 ILE A O 1
ATOM 999 N N . SER A 1 124 ? 11.195 23.453 11.992 1 94.56 124 SER A N 1
ATOM 1000 C CA . SER A 1 124 ? 12.219 24.359 11.477 1 94.56 124 SER A CA 1
ATOM 1001 C C . SER A 1 124 ? 12.227 25.688 12.234 1 94.56 124 SER A C 1
ATOM 1003 O O . SER A 1 124 ? 11.438 25.875 13.156 1 94.56 124 SER A O 1
ATOM 1005 N N . ARG A 1 125 ? 13.133 26.531 11.852 1 92.06 125 ARG A N 1
ATOM 1006 C CA . ARG A 1 125 ? 13.18 27.859 12.453 1 92.06 125 ARG A CA 1
ATOM 1007 C C . ARG A 1 125 ? 11.898 28.641 12.172 1 92.06 125 ARG A C 1
ATOM 1009 O O . ARG A 1 125 ? 11.469 29.453 12.992 1 92.06 125 ARG A O 1
ATOM 1016 N N . GLU A 1 126 ? 11.328 28.266 11.078 1 95.25 126 GLU A N 1
ATOM 1017 C CA . GLU A 1 126 ? 10.195 29.062 10.609 1 95.25 126 GLU A CA 1
ATOM 1018 C C . GLU A 1 126 ? 8.875 28.344 10.852 1 95.25 126 GLU A C 1
ATOM 1020 O O . GLU A 1 126 ? 7.805 28.953 10.742 1 95.25 126 GLU A O 1
ATOM 1025 N N . HIS A 1 127 ? 8.961 27.078 11.164 1 97.69 127 HIS A N 1
ATOM 1026 C CA . HIS A 1 127 ? 7.707 26.328 11.203 1 97.69 127 HIS A CA 1
ATOM 1027 C C . HIS A 1 127 ? 7.578 25.547 12.508 1 97.69 127 HIS A C 1
ATOM 1029 O O . HIS A 1 127 ? 8.547 24.953 12.984 1 97.69 127 HIS A O 1
ATOM 1035 N N . VAL A 1 128 ? 6.406 25.609 13.062 1 97.75 128 VAL A N 1
ATOM 1036 C CA . VAL A 1 128 ? 6.016 24.875 14.25 1 97.75 128 VAL A CA 1
ATOM 1037 C C . VAL A 1 128 ? 4.727 24.094 13.977 1 97.75 128 VAL A C 1
ATOM 1039 O O . VAL A 1 128 ? 3.857 24.562 13.242 1 97.75 128 VAL A O 1
ATOM 1042 N N . VAL A 1 129 ? 4.66 22.891 14.547 1 98.81 129 VAL A N 1
ATOM 1043 C CA . VAL A 1 129 ? 3.436 22.094 14.43 1 98.81 129 VAL A CA 1
ATOM 1044 C C . VAL A 1 129 ? 2.781 21.953 15.805 1 98.81 129 VAL A C 1
ATOM 1046 O O . VAL A 1 129 ? 3.451 21.641 16.781 1 98.81 129 VAL A O 1
ATOM 1049 N N . THR A 1 130 ? 1.55 22.297 15.875 1 98.88 130 THR A N 1
ATOM 1050 C CA . THR A 1 130 ? 0.787 22.031 17.094 1 98.88 130 THR A CA 1
ATOM 1051 C C . THR A 1 130 ? -0.24 20.922 16.844 1 98.88 130 THR A C 1
ATOM 1053 O O . THR A 1 130 ? -0.636 20.672 15.711 1 98.88 130 THR A O 1
ATOM 1056 N N . VAL A 1 131 ? -0.585 20.266 17.938 1 98.94 131 VAL A N 1
ATOM 1057 C CA . VAL A 1 131 ? -1.49 19.125 17.891 1 98.94 131 VAL A CA 1
ATOM 1058 C C . VAL A 1 131 ? -2.816 19.484 18.547 1 98.94 131 VAL A C 1
ATOM 1060 O O . VAL A 1 131 ? -2.834 20.094 19.625 1 98.94 131 VAL A O 1
ATOM 1063 N N . PHE A 1 132 ? -3.932 19.219 17.922 1 98.81 132 PHE A N 1
ATOM 1064 C CA . PHE A 1 132 ? -5.234 19.438 18.531 1 98.81 132 PHE A CA 1
ATOM 1065 C C . PHE A 1 132 ? -6.082 18.172 18.5 1 98.81 132 PHE A C 1
ATOM 1067 O O . PHE A 1 132 ? -5.77 17.234 17.766 1 98.81 132 PHE A O 1
ATOM 1074 N N . GLU A 1 133 ? -7.082 18.156 19.281 1 98.44 133 GLU A N 1
ATOM 1075 C CA . GLU A 1 133 ? -7.922 16.984 19.422 1 98.44 133 GLU A CA 1
ATOM 1076 C C . GLU A 1 133 ? -8.961 16.891 18.312 1 98.44 133 GLU A C 1
ATOM 1078 O O . GLU A 1 133 ? -9.625 17.875 18 1 98.44 133 GLU A O 1
ATOM 1083 N N . THR A 1 134 ? -9.039 15.727 17.656 1 98.69 134 THR A N 1
ATOM 1084 C CA . THR A 1 134 ? -10.141 15.422 16.75 1 98.69 134 THR A CA 1
ATOM 1085 C C . THR A 1 134 ? -11.055 14.352 17.328 1 98.69 134 THR A C 1
ATOM 1087 O O . THR A 1 134 ? -10.914 13.984 18.5 1 98.69 134 THR A O 1
ATOM 1090 N N . VAL A 1 135 ? -12.148 14.023 16.625 1 98.44 135 VAL A N 1
ATOM 1091 C CA . VAL A 1 135 ? -13.141 13.078 17.141 1 98.44 135 VAL A CA 1
ATOM 1092 C C . VAL A 1 135 ? -13.312 11.922 16.156 1 98.44 135 VAL A C 1
ATOM 1094 O O . VAL A 1 135 ? -13.859 12.094 15.07 1 98.44 135 VAL A O 1
ATOM 1097 N N . HIS A 1 136 ? -12.852 10.805 16.5 1 97.81 136 HIS A N 1
ATOM 1098 C CA . HIS A 1 136 ? -12.906 9.586 15.703 1 97.81 136 HIS A CA 1
ATOM 1099 C C . HIS A 1 136 ? -13.086 8.359 16.578 1 9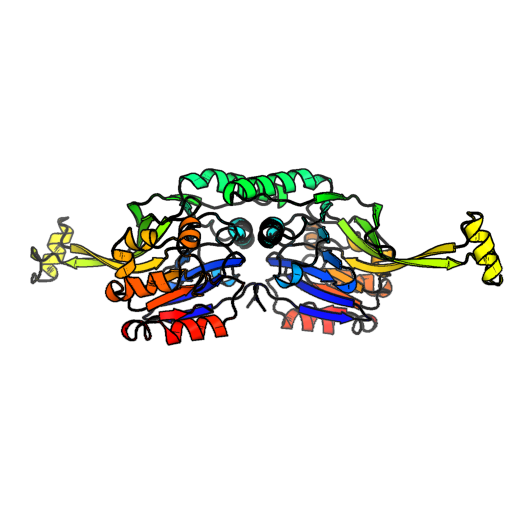7.81 136 HIS A C 1
ATOM 1101 O O . HIS A 1 136 ? -13.203 8.469 17.797 1 97.81 136 HIS A O 1
ATOM 1107 N N . THR A 1 137 ? -13.25 7.191 16.031 1 95.75 137 THR A N 1
ATOM 1108 C CA . THR A 1 137 ? -13.578 5.977 16.766 1 95.75 137 THR A CA 1
ATOM 1109 C C . THR A 1 137 ? -12.367 5.473 17.547 1 95.75 137 THR A C 1
ATOM 1111 O O . THR A 1 137 ? -12.5 4.68 18.469 1 95.75 137 THR A O 1
ATOM 1114 N N . VAL A 1 138 ? -11.188 5.879 17.172 1 95.56 138 VAL A N 1
ATOM 1115 C CA . VAL A 1 138 ? -9.938 5.59 17.859 1 95.56 138 VAL A CA 1
ATOM 1116 C C . VAL A 1 138 ? -9.234 6.895 18.219 1 95.56 138 VAL A C 1
ATOM 1118 O O . VAL A 1 138 ? -9.672 7.977 17.828 1 95.56 138 VAL A O 1
ATOM 1121 N N . SER A 1 139 ? -8.164 6.793 19.016 1 96.81 139 SER A N 1
ATOM 1122 C CA . SER A 1 139 ? -7.383 7.992 19.312 1 96.81 139 SER A CA 1
ATOM 1123 C C . SER A 1 139 ? -7 8.727 18.031 1 96.81 139 SER A C 1
ATOM 1125 O O . SER A 1 139 ? -6.449 8.133 17.109 1 96.81 139 SER A O 1
ATOM 1127 N N . SER A 1 140 ? -7.328 9.984 18 1 98.44 140 SER A N 1
ATOM 1128 C CA . SER A 1 140 ? -7.074 10.758 16.781 1 98.44 140 SER A CA 1
ATOM 1129 C C . SER A 1 140 ? -6.707 12.195 17.125 1 98.44 140 SER A C 1
ATOM 1131 O O . SER A 1 140 ? -7.145 12.734 18.141 1 98.44 140 SER A O 1
ATOM 1133 N N . VAL A 1 141 ? -5.875 12.758 16.359 1 98.88 141 VAL A N 1
ATOM 1134 C CA . VAL A 1 141 ? -5.422 14.133 16.516 1 98.88 141 VAL A CA 1
ATOM 1135 C C . VAL A 1 141 ? -5.336 14.797 15.141 1 98.88 141 VAL A C 1
ATOM 1137 O O . VAL A 1 141 ? -5.301 14.117 14.109 1 98.88 141 VAL A O 1
ATOM 1140 N N . GLY A 1 142 ? -5.387 16.109 15.109 1 98.94 142 GLY A N 1
ATOM 1141 C CA . GLY A 1 142 ? -5.074 16.938 13.953 1 98.94 142 GLY A CA 1
ATOM 1142 C C . GLY A 1 142 ? -3.826 17.781 14.148 1 98.94 142 GLY A C 1
ATOM 1143 O O . GLY A 1 142 ? -3.254 17.812 15.234 1 98.94 142 GLY A O 1
ATOM 1144 N N . PHE A 1 143 ? -3.402 18.406 13.109 1 98.94 143 PHE A N 1
ATOM 1145 C CA . PHE A 1 143 ? -2.143 19.141 13.141 1 98.94 143 PHE A CA 1
ATOM 1146 C C . PHE A 1 143 ? -2.297 20.5 12.484 1 98.94 143 PHE A C 1
ATOM 1148 O O . PHE A 1 143 ? -2.963 20.641 11.461 1 98.94 143 PHE A O 1
ATOM 1155 N N . ILE A 1 144 ? -1.696 21.5 13.094 1 98.88 144 ILE A N 1
ATOM 1156 C CA . ILE A 1 144 ? -1.585 22.828 12.508 1 98.88 144 ILE A CA 1
ATOM 1157 C C . ILE A 1 144 ? -0.114 23.188 12.305 1 98.88 144 ILE A C 1
ATOM 1159 O O . ILE A 1 144 ? 0.674 23.156 13.258 1 98.88 144 ILE A O 1
ATOM 1163 N N . VAL A 1 145 ? 0.263 23.438 11.117 1 98.94 145 VAL A N 1
ATOM 1164 C CA . VAL A 1 145 ? 1.591 23.969 10.82 1 98.94 145 VAL A CA 1
ATOM 1165 C C . VAL A 1 145 ? 1.558 25.5 10.859 1 98.94 145 VAL A C 1
ATOM 1167 O O . VAL A 1 145 ? 0.787 26.125 10.125 1 98.94 145 VAL A O 1
ATOM 1170 N N . TRP A 1 146 ? 2.357 26.031 11.688 1 98.56 146 TRP A N 1
ATOM 1171 C CA . TRP A 1 146 ? 2.412 27.484 11.852 1 98.56 146 TRP A CA 1
ATOM 1172 C C . TRP A 1 146 ? 3.645 28.062 11.156 1 98.56 146 TRP A C 1
ATOM 1174 O O . TRP A 1 146 ? 4.73 27.484 11.227 1 98.56 146 TRP A O 1
ATOM 1184 N N . ASP A 1 147 ? 3.441 29.141 10.523 1 97.19 147 ASP A N 1
ATOM 1185 C CA . ASP A 1 147 ? 4.543 30 10.102 1 97.19 147 ASP A CA 1
ATOM 1186 C C . ASP A 1 147 ? 4.938 30.969 11.211 1 97.19 147 ASP A C 1
ATOM 1188 O O . ASP A 1 147 ? 4.113 31.766 11.664 1 97.19 147 ASP A O 1
ATOM 1192 N N . ARG A 1 148 ? 6.137 30.797 11.641 1 93.5 148 ARG A N 1
ATOM 1193 C CA . ARG A 1 148 ? 6.637 31.641 12.734 1 93.5 148 ARG A CA 1
ATOM 1194 C C . ARG A 1 148 ? 7.578 32.719 12.203 1 93.5 148 ARG A C 1
ATOM 1196 O O . ARG A 1 148 ? 8.5 32.438 11.438 1 93.5 148 ARG A O 1
ATOM 1203 N N . ARG A 1 149 ? 7.289 33.969 12.609 1 90.25 149 ARG A N 1
ATOM 1204 C CA . ARG A 1 149 ? 8.141 35.094 12.273 1 90.25 149 ARG A CA 1
ATOM 1205 C C . ARG A 1 149 ? 8.508 35.906 13.516 1 90.25 149 ARG A C 1
ATOM 1207 O O . ARG A 1 149 ? 7.797 35.875 14.523 1 90.25 149 ARG A O 1
ATOM 1214 N N . ARG A 1 150 ? 9.672 36.375 13.484 1 88.69 150 ARG A N 1
ATOM 1215 C CA . ARG A 1 150 ? 10.102 37.281 14.555 1 88.69 150 ARG A CA 1
ATOM 1216 C C . ARG A 1 150 ? 10.07 38.75 14.109 1 88.69 150 ARG A C 1
ATOM 1218 O O . ARG A 1 150 ? 10.625 39.094 13.062 1 88.69 150 ARG A O 1
ATOM 1225 N N . LYS A 1 151 ? 9.273 39.406 14.859 1 87.75 151 LYS A N 1
ATOM 1226 C CA . LYS A 1 151 ? 9.188 40.812 14.578 1 87.75 151 LYS A CA 1
ATOM 1227 C C . LYS A 1 151 ? 9.695 41.656 15.75 1 87.75 151 LYS A C 1
ATOM 1229 O O . LYS A 1 151 ? 9.625 41.219 16.906 1 87.75 151 LYS A O 1
ATOM 1234 N N . LEU A 1 152 ? 10.266 42.781 15.32 1 88.75 152 LEU A N 1
ATOM 1235 C CA . LEU A 1 152 ? 10.727 43.688 16.359 1 88.75 152 LEU A CA 1
ATOM 1236 C C . LEU A 1 152 ? 9.586 44.062 17.312 1 88.75 152 LEU A C 1
ATOM 1238 O O . LEU A 1 152 ? 8.469 44.344 16.875 1 88.75 152 LEU A O 1
ATOM 1242 N N . LYS A 1 153 ? 9.961 44.031 18.578 1 91.25 153 LYS A N 1
ATOM 1243 C CA . LYS A 1 153 ? 8.977 44.438 19.578 1 91.25 153 LYS A CA 1
ATOM 1244 C C . LYS A 1 153 ? 8.594 45.906 19.391 1 91.25 153 LYS A C 1
ATOM 1246 O O . LYS A 1 153 ? 9.383 46.688 18.875 1 91.25 153 LYS A O 1
ATOM 1251 N N . ALA A 1 154 ? 7.305 46.188 19.75 1 89.25 154 ALA A N 1
ATOM 1252 C CA . ALA A 1 154 ? 6.766 47.531 19.562 1 89.25 154 ALA A CA 1
ATOM 1253 C C . ALA A 1 154 ? 7.656 48.594 20.219 1 89.25 154 ALA A C 1
ATOM 1255 O O . ALA A 1 154 ? 7.824 49.688 19.688 1 89.25 154 ALA A O 1
ATOM 1256 N N . GLU A 1 155 ? 8.273 48.156 21.344 1 87.88 155 GLU A N 1
ATOM 1257 C CA . GLU A 1 155 ? 9.055 49.094 22.125 1 87.88 155 GLU A CA 1
ATOM 1258 C C . GLU A 1 155 ? 10.352 49.469 21.422 1 87.88 155 GLU A C 1
ATOM 1260 O O . GLU A 1 155 ? 10.961 50.5 21.703 1 87.88 155 GLU A O 1
ATOM 1265 N N . TYR A 1 156 ? 10.633 48.562 20.547 1 89.25 156 TYR A N 1
ATOM 1266 C CA . TYR A 1 156 ? 11.898 48.812 19.859 1 89.25 156 TYR A CA 1
ATOM 1267 C C . TYR A 1 156 ? 11.672 49.312 18.438 1 89.25 156 TYR A C 1
ATOM 1269 O O . TYR A 1 156 ? 12.625 49.531 17.688 1 89.25 156 TYR A O 1
ATOM 1277 N N . GLN A 1 157 ? 10.453 49.344 18.109 1 86.31 157 GLN A N 1
ATOM 1278 C CA . GLN A 1 157 ? 10.133 49.812 16.766 1 86.31 157 GLN A CA 1
ATOM 1279 C C . GLN A 1 157 ? 10.594 51.281 16.578 1 86.31 157 GLN A C 1
ATOM 1281 O O . GLN A 1 157 ? 10.43 52.094 17.484 1 86.31 157 GLN A O 1
ATOM 1286 N N . GLY A 1 158 ? 11.281 51.594 15.469 1 86.81 158 GLY A N 1
ATOM 1287 C CA . GLY A 1 158 ? 11.758 52.938 15.188 1 86.81 158 GLY A CA 1
ATOM 1288 C C . GLY A 1 158 ? 13.227 53.125 15.539 1 86.81 158 GLY A C 1
ATOM 1289 O O . GLY A 1 158 ? 13.828 54.125 15.156 1 86.81 158 GLY A O 1
ATOM 1290 N N . LEU A 1 159 ? 13.625 52.25 16.375 1 88 159 LEU A N 1
ATOM 1291 C CA . LEU A 1 159 ? 15.031 52.344 16.719 1 88 159 LEU A CA 1
ATOM 1292 C C . LEU A 1 159 ? 15.914 52.062 15.516 1 88 159 LEU A C 1
ATOM 1294 O O . LEU A 1 159 ? 15.57 51.25 14.664 1 88 159 LEU A O 1
ATOM 1298 N N . PRO A 1 160 ? 17 52.906 15.445 1 89.19 160 PRO A N 1
ATOM 1299 C CA . PRO A 1 160 ? 17.969 52.625 14.367 1 89.19 160 PRO A CA 1
ATOM 1300 C C . PRO A 1 160 ? 18.562 51.219 14.453 1 89.19 160 PRO A C 1
ATOM 1302 O O . PRO A 1 160 ? 18.688 50.688 15.547 1 89.19 160 PRO A O 1
ATOM 1305 N N . GLY A 1 161 ? 18.859 50.562 13.32 1 87.69 161 GLY A N 1
ATOM 1306 C CA . GLY A 1 161 ? 19.375 49.188 13.195 1 87.69 161 GLY A CA 1
ATOM 1307 C C . GLY A 1 161 ? 20.578 48.938 14.086 1 87.69 161 GLY A C 1
ATOM 1308 O O . GLY A 1 161 ? 20.703 47.875 14.68 1 87.69 161 GLY A O 1
ATOM 1309 N N . ASP A 1 162 ? 21.422 49.938 14.172 1 88.75 162 ASP A N 1
ATOM 1310 C CA . ASP A 1 162 ? 22.609 49.812 15 1 88.75 162 ASP A CA 1
ATOM 1311 C C . ASP A 1 162 ? 22.25 49.656 16.484 1 88.75 162 ASP A C 1
ATOM 1313 O O . ASP A 1 162 ? 22.891 48.906 17.219 1 88.75 162 ASP A O 1
ATOM 1317 N N . GLN A 1 163 ? 21.219 50.375 16.844 1 89.69 163 GLN A N 1
ATOM 1318 C CA . GLN A 1 163 ? 20.781 50.281 18.234 1 89.69 163 GLN A CA 1
ATOM 1319 C C . GLN A 1 163 ? 20.141 48.938 18.531 1 89.69 163 GLN A C 1
ATOM 1321 O O . GLN A 1 163 ? 20.344 48.375 19.609 1 89.69 163 GLN A O 1
ATOM 1326 N N . ILE A 1 164 ? 19.375 48.531 17.594 1 89.19 164 ILE A N 1
ATOM 1327 C CA . ILE A 1 164 ? 18.75 47.219 17.75 1 89.19 164 ILE A CA 1
ATOM 1328 C C . ILE A 1 164 ? 19.812 46.125 17.859 1 89.19 164 ILE A C 1
ATOM 1330 O O . ILE A 1 164 ? 19.703 45.219 18.688 1 89.19 164 ILE A O 1
ATOM 1334 N N . ARG A 1 165 ? 20.828 46.281 17.062 1 89.5 165 ARG A N 1
ATOM 1335 C CA . ARG A 1 165 ? 21.969 45.375 17.094 1 89.5 165 ARG A CA 1
ATOM 1336 C C . ARG A 1 165 ? 22.641 45.375 18.469 1 89.5 165 ARG A C 1
ATOM 1338 O O . ARG A 1 165 ? 22.953 44.344 19.031 1 89.5 165 ARG A O 1
ATOM 1345 N N . ASP A 1 166 ? 22.797 46.5 18.906 1 88.81 166 ASP A N 1
ATOM 1346 C CA . ASP A 1 166 ? 23.453 46.688 20.203 1 88.81 166 ASP A CA 1
ATOM 1347 C C . ASP A 1 166 ? 22.641 46.031 21.328 1 88.81 166 ASP A C 1
ATOM 1349 O O . ASP A 1 166 ? 23.188 45.438 22.234 1 88.81 166 ASP A O 1
ATOM 1353 N N . LEU A 1 167 ? 21.391 46.281 21.25 1 88.94 167 LEU A N 1
ATOM 1354 C CA . LEU A 1 167 ? 20.5 45.688 22.25 1 88.94 167 LEU A CA 1
ATOM 1355 C C . LEU A 1 167 ? 20.547 44.156 22.203 1 88.94 167 LEU A C 1
ATOM 1357 O O . LEU A 1 167 ? 20.594 43.5 23.25 1 88.94 167 LEU A O 1
ATOM 1361 N N . ARG A 1 168 ? 20.5 43.594 20.969 1 89.12 168 ARG A N 1
ATOM 1362 C CA . ARG A 1 168 ? 20.609 42.125 20.797 1 89.12 168 ARG A CA 1
ATOM 1363 C C . ARG A 1 168 ? 21.906 41.594 21.375 1 89.12 168 ARG A C 1
ATOM 1365 O O . ARG A 1 168 ? 21.938 40.531 21.984 1 89.12 168 ARG A O 1
ATOM 1372 N N . LEU A 1 169 ? 22.953 42.312 21.172 1 88.69 169 LEU A N 1
ATOM 1373 C CA . LEU A 1 169 ? 24.266 41.938 21.656 1 88.69 169 LEU A CA 1
ATOM 1374 C C . LEU A 1 169 ? 24.297 41.938 23.188 1 88.69 169 LEU A C 1
ATOM 1376 O O . LEU A 1 169 ? 25.047 41.156 23.797 1 88.69 169 LEU A O 1
ATOM 1380 N N . LYS A 1 170 ? 23.438 42.75 23.797 1 91.56 170 LYS A N 1
ATOM 1381 C CA . LYS A 1 170 ? 23.359 42.812 25.25 1 91.56 170 LYS A CA 1
ATOM 1382 C C . LYS A 1 170 ? 22.438 41.75 25.812 1 91.56 170 LYS A C 1
ATOM 1384 O O . LYS A 1 170 ? 22.234 41.656 27.031 1 91.56 170 LYS A O 1
ATOM 1389 N N . GLY A 1 171 ? 21.906 40.969 24.891 1 88.75 171 GLY A N 1
ATOM 1390 C CA . GLY A 1 171 ? 21.094 39.844 25.312 1 88.75 171 GLY A CA 1
ATOM 1391 C C . GLY A 1 171 ? 19.625 40.156 25.406 1 88.75 171 GLY A C 1
ATOM 1392 O O . GLY A 1 171 ? 18.844 39.375 25.938 1 88.75 171 GLY A O 1
ATOM 1393 N N . GLU A 1 172 ? 19.359 41.406 25.031 1 86.81 172 GLU A N 1
ATOM 1394 C CA . GLU A 1 172 ? 17.953 41.781 25.094 1 86.81 172 GLU A CA 1
ATOM 1395 C C . GLU A 1 172 ? 17.141 41.156 23.969 1 86.81 172 GLU A C 1
ATOM 1397 O O . GLU A 1 172 ? 17.578 41.125 22.812 1 86.81 172 GLU A O 1
ATOM 1402 N N . ASP A 1 173 ? 16 40.562 24.359 1 85.56 173 ASP A N 1
ATOM 1403 C CA . ASP A 1 173 ? 15.102 40 23.359 1 85.56 173 ASP A CA 1
ATOM 1404 C C . ASP A 1 173 ? 14.273 41.094 22.703 1 85.56 173 ASP A C 1
ATOM 1406 O O . ASP A 1 173 ? 13.273 41.562 23.25 1 85.56 173 ASP A O 1
ATOM 1410 N N . VAL A 1 174 ? 14.719 41.5 21.5 1 89.44 174 VAL A N 1
ATOM 1411 C CA . VAL A 1 174 ? 14.148 42.688 20.875 1 89.44 174 VAL A CA 1
ATOM 1412 C C . VAL A 1 174 ? 13.031 42.281 19.906 1 89.44 174 VAL A C 1
ATOM 1414 O O . VAL A 1 174 ? 12.375 43.125 19.312 1 89.44 174 VAL A O 1
ATOM 1417 N N . THR A 1 175 ? 12.867 41 19.766 1 89.5 175 THR A N 1
ATOM 1418 C CA . THR A 1 175 ? 11.859 40.562 18.812 1 89.5 175 THR A CA 1
ATOM 1419 C C . THR A 1 175 ? 10.766 39.75 19.516 1 89.5 175 THR A C 1
ATOM 1421 O O . THR A 1 175 ? 10.961 39.281 20.641 1 89.5 175 THR A O 1
ATOM 1424 N N . ARG A 1 176 ? 9.57 39.875 18.922 1 89.88 176 ARG A N 1
ATOM 1425 C CA . ARG A 1 176 ? 8.469 39.031 19.375 1 89.88 176 ARG A CA 1
ATOM 1426 C C . ARG A 1 176 ? 8.078 38 18.312 1 89.88 176 ARG A C 1
ATOM 1428 O O . ARG A 1 176 ? 8.172 38.281 17.109 1 89.88 176 ARG A O 1
ATOM 1435 N N . GLU A 1 177 ? 7.633 36.844 18.797 1 91.19 177 GLU A N 1
ATOM 1436 C CA . GLU A 1 177 ? 7.188 35.812 17.875 1 91.19 177 GLU A CA 1
ATOM 1437 C C . GLU A 1 177 ? 5.734 36 17.469 1 91.19 177 GLU A C 1
ATOM 1439 O O . GLU A 1 177 ? 4.883 36.312 18.312 1 91.19 177 GLU A O 1
ATOM 1444 N N . ILE A 1 178 ? 5.543 36.031 16.234 1 93.62 178 ILE A N 1
ATOM 1445 C CA . ILE A 1 178 ? 4.191 36 15.688 1 93.62 178 ILE A CA 1
ATOM 1446 C C . ILE A 1 178 ? 3.996 34.75 14.852 1 93.62 178 ILE A C 1
ATOM 1448 O O . ILE A 1 178 ? 4.883 34.344 14.086 1 93.62 178 ILE A O 1
ATOM 1452 N N . ARG A 1 179 ? 2.82 34.156 15.07 1 95.5 179 ARG A N 1
ATOM 1453 C CA . ARG A 1 179 ? 2.535 32.906 14.344 1 95.5 179 ARG A CA 1
ATOM 1454 C C . ARG A 1 179 ? 1.254 33.031 13.523 1 95.5 179 ARG A C 1
ATOM 1456 O O . ARG A 1 179 ? 0.285 33.656 13.977 1 95.5 179 ARG A O 1
ATOM 1463 N N . TYR A 1 180 ? 1.308 32.531 12.352 1 96.44 180 TYR A N 1
ATOM 1464 C CA . TYR A 1 180 ? 0.144 32.406 11.484 1 96.44 180 TYR A CA 1
ATOM 1465 C C . TYR A 1 180 ? -0.092 30.953 11.094 1 96.44 180 TYR A C 1
ATOM 1467 O O . TYR A 1 180 ? 0.851 30.234 10.758 1 96.44 180 TYR A O 1
ATOM 1475 N N . PRO A 1 181 ? -1.342 30.562 11.242 1 98.38 181 PRO A N 1
ATOM 1476 C CA . PRO A 1 181 ? -1.6 29.172 10.828 1 98.38 181 PRO A CA 1
ATOM 1477 C C . PRO A 1 181 ? -1.551 29 9.312 1 98.38 181 PRO A C 1
ATOM 1479 O O . PRO A 1 181 ? -2.314 29.641 8.586 1 98.38 181 PRO A O 1
ATOM 1482 N N . LEU A 1 182 ? -0.649 28.156 8.883 1 98.62 182 LEU A N 1
ATOM 1483 C CA . LEU A 1 182 ? -0.406 27.969 7.457 1 98.62 182 LEU A CA 1
ATOM 1484 C C . LEU A 1 182 ? -1.23 26.812 6.91 1 98.62 182 LEU A C 1
ATOM 1486 O O . LEU A 1 182 ? -1.997 26.984 5.957 1 98.62 182 LEU A O 1
ATOM 1490 N N . VAL A 1 183 ? -1.048 25.609 7.461 1 98.88 183 VAL A N 1
ATOM 1491 C CA . VAL A 1 183 ? -1.74 24.406 7.012 1 98.88 183 VAL A CA 1
ATOM 1492 C C . VAL A 1 183 ? -2.371 23.688 8.203 1 98.88 183 VAL A C 1
ATOM 1494 O O . VAL A 1 183 ? -1.718 23.484 9.227 1 98.88 183 VAL A O 1
ATOM 1497 N N . CYS A 1 184 ? -3.6 23.391 8.094 1 98.94 184 CYS A N 1
ATOM 1498 C CA . CYS A 1 184 ? -4.277 22.531 9.062 1 98.94 184 CYS A CA 1
ATOM 1499 C C . CYS A 1 184 ? -4.672 21.203 8.438 1 98.94 184 CYS A C 1
ATOM 1501 O O . CYS A 1 184 ? -5.238 21.172 7.34 1 98.94 184 CYS A O 1
ATOM 1503 N N . TYR A 1 185 ? -4.344 20.109 9.023 1 98.94 185 TYR A N 1
ATOM 1504 C CA . TYR A 1 185 ? -4.746 18.766 8.633 1 98.94 185 TYR A CA 1
ATOM 1505 C C . TYR A 1 185 ? -5.531 18.094 9.742 1 98.94 185 TYR A C 1
ATOM 1507 O O . TYR A 1 185 ? -5.016 17.891 10.844 1 98.94 185 TYR A O 1
ATOM 1515 N N . THR A 1 186 ? -6.742 17.656 9.445 1 98.88 186 THR A N 1
ATOM 1516 C CA . THR A 1 186 ? -7.574 17.141 10.531 1 98.88 186 THR A CA 1
ATOM 1517 C C . THR A 1 186 ? -7.516 15.617 10.578 1 98.88 186 THR A C 1
ATOM 1519 O O . THR A 1 186 ? -7.836 15.016 11.602 1 98.88 186 THR A O 1
ATOM 1522 N N . GLY A 1 187 ? -7.129 14.93 9.469 1 98.62 187 GLY A N 1
ATOM 1523 C CA . GLY A 1 187 ? -7.449 13.516 9.391 1 98.62 187 GLY A CA 1
ATOM 1524 C C . GLY A 1 187 ? -8.945 13.242 9.391 1 98.62 187 GLY A C 1
ATOM 1525 O O . GLY A 1 187 ? -9.727 14.047 8.875 1 98.62 187 GLY A O 1
ATOM 1526 N N . ASP A 1 188 ? -9.305 12.094 9.844 1 98.75 188 ASP A N 1
ATOM 1527 C CA . ASP A 1 188 ? -10.719 11.758 9.992 1 98.75 188 ASP A CA 1
ATOM 1528 C C . ASP A 1 188 ? -11.289 12.328 11.281 1 98.75 188 ASP A C 1
ATOM 1530 O O . ASP A 1 188 ? -10.68 12.203 12.344 1 98.75 188 ASP A O 1
ATOM 1534 N N . THR A 1 189 ? -12.461 12.906 11.164 1 98.81 189 THR A N 1
ATOM 1535 C CA . THR A 1 189 ? -13.047 13.469 12.383 1 98.81 189 THR A CA 1
ATOM 1536 C C . THR A 1 189 ? -14.539 13.727 12.195 1 98.81 189 THR A C 1
ATOM 1538 O O . THR A 1 189 ? -15 13.969 11.078 1 98.81 189 THR A O 1
ATOM 1541 N N . ALA A 1 190 ? -15.242 13.672 13.305 1 98.56 190 ALA A N 1
ATOM 1542 C CA . ALA A 1 190 ? -16.578 14.234 13.383 1 98.56 190 ALA A CA 1
ATOM 1543 C C . ALA A 1 190 ? -16.531 15.758 13.516 1 98.56 190 ALA A C 1
ATOM 1545 O O . ALA A 1 190 ? -15.469 16.328 13.742 1 98.56 190 ALA A O 1
ATOM 1546 N N . PRO A 1 191 ? -17.703 16.453 13.328 1 97.94 191 PRO A N 1
ATOM 1547 C CA . PRO A 1 191 ? -17.719 17.922 13.281 1 97.94 191 PRO A CA 1
ATOM 1548 C C . PRO A 1 191 ? -17.062 18.562 14.508 1 97.94 191 PRO A C 1
ATOM 1550 O O . PRO A 1 191 ? -16.328 19.531 14.375 1 97.94 191 PRO A O 1
ATOM 1553 N N . PRO A 1 192 ? -17.234 17.984 15.695 1 97.75 192 PRO A N 1
ATOM 1554 C CA . PRO A 1 192 ? -16.625 18.641 16.859 1 97.75 192 PRO A CA 1
ATOM 1555 C C . PRO A 1 192 ? -15.102 18.734 16.734 1 97.75 192 PRO A C 1
ATOM 1557 O O . PRO A 1 192 ? -14.484 19.625 17.312 1 97.75 192 PRO A O 1
ATOM 1560 N N . GLY A 1 193 ? -14.516 17.797 16.031 1 98.12 193 GLY A N 1
ATOM 1561 C CA . GLY A 1 193 ? -13.078 17.859 15.828 1 98.12 193 GLY A CA 1
ATOM 1562 C C . GLY A 1 193 ? -12.625 19.109 15.102 1 98.12 193 GLY A C 1
ATOM 1563 O O . GLY A 1 193 ? -11.555 19.656 15.391 1 98.12 193 GLY A O 1
ATOM 1564 N N . LEU A 1 194 ? -13.375 19.594 14.172 1 97.25 194 LEU A N 1
ATOM 1565 C CA . LEU A 1 194 ? -13.086 20.844 13.484 1 97.25 194 LEU A CA 1
ATOM 1566 C C . LEU A 1 194 ? -13.18 22.031 14.438 1 97.25 194 LEU A C 1
ATOM 1568 O O . LEU A 1 194 ? -12.438 23 14.305 1 97.25 194 LEU A O 1
ATOM 1572 N N . ASP A 1 195 ? -14.047 21.891 15.391 1 98.19 195 ASP A N 1
ATOM 1573 C CA . ASP A 1 195 ? -14.406 23 16.266 1 98.19 195 ASP A CA 1
ATOM 1574 C C . ASP A 1 195 ? -13.438 23.109 17.438 1 98.19 195 ASP A C 1
ATOM 1576 O O . ASP A 1 195 ? -13.43 24.109 18.156 1 98.19 195 ASP A O 1
ATOM 1580 N N . ASN A 1 196 ? -12.641 22.078 17.641 1 97.88 196 ASN A N 1
ATOM 1581 C CA . ASN A 1 196 ? -11.828 21.969 18.844 1 97.88 196 ASN A CA 1
ATOM 1582 C C . ASN A 1 196 ? -10.648 22.938 18.812 1 97.88 196 ASN A C 1
ATOM 1584 O O . ASN A 1 196 ? -10.008 23.172 19.844 1 97.88 196 ASN A O 1
ATOM 1588 N N . ASP A 1 197 ? -10.297 23.453 17.703 1 97.81 197 ASP A N 1
ATOM 1589 C CA . ASP A 1 197 ? -9.234 24.453 17.578 1 97.81 197 ASP A CA 1
ATOM 1590 C C . ASP A 1 197 ? -9.617 25.531 16.562 1 97.81 197 ASP A C 1
ATOM 1592 O O . ASP A 1 197 ? -9.883 25.219 15.398 1 97.81 197 ASP A O 1
ATOM 1596 N N . VAL A 1 198 ? -9.602 26.766 16.969 1 97.94 198 VAL A N 1
ATOM 1597 C CA . VAL A 1 198 ? -10.047 27.875 16.141 1 97.94 198 VAL A CA 1
ATOM 1598 C C . VAL A 1 198 ? -9.148 27.984 14.906 1 97.94 198 VAL A C 1
ATOM 1600 O O . VAL A 1 198 ? -9.602 28.391 13.836 1 97.94 198 VAL A O 1
ATOM 1603 N N . ALA A 1 199 ? -7.906 27.562 14.992 1 98.31 199 ALA A N 1
ATOM 1604 C CA . ALA A 1 199 ? -6.945 27.656 13.891 1 98.31 199 ALA A CA 1
ATOM 1605 C C . ALA A 1 199 ? -7.367 26.781 12.711 1 98.31 199 ALA A C 1
ATOM 1607 O O . ALA A 1 199 ? -6.895 26.984 11.586 1 98.31 199 ALA A O 1
ATOM 1608 N N . THR A 1 200 ? -8.25 25.766 12.969 1 98.69 200 THR A N 1
ATOM 1609 C CA . THR A 1 200 ? -8.781 24.953 11.883 1 98.69 200 THR A CA 1
ATOM 1610 C C . THR A 1 200 ? -9.516 25.812 10.859 1 98.69 200 THR A C 1
ATOM 1612 O O . THR A 1 200 ? -9.453 25.547 9.656 1 98.69 200 THR A O 1
ATOM 1615 N N . TYR A 1 201 ? -10.125 26.875 11.359 1 98.62 201 TYR A N 1
ATOM 1616 C CA . TYR A 1 201 ? -10.914 27.75 10.492 1 98.62 201 TYR A CA 1
ATOM 1617 C C . TYR A 1 201 ? -10.078 28.906 9.961 1 98.62 201 TYR A C 1
ATOM 1619 O O . TYR A 1 201 ? -10.492 29.609 9.039 1 98.62 201 TYR A O 1
ATOM 1627 N N . GLU A 1 202 ? -8.898 29.078 10.516 1 98.69 202 GLU A N 1
ATOM 1628 C CA . GLU A 1 202 ? -8.117 30.266 10.219 1 98.69 202 GLU A CA 1
ATOM 1629 C C . GLU A 1 202 ? -6.91 29.938 9.352 1 98.69 202 GLU A C 1
ATOM 1631 O O . GLU A 1 202 ? -6.328 30.828 8.719 1 98.69 202 GLU A O 1
ATOM 1636 N N . ALA A 1 203 ? -6.473 28.672 9.336 1 98.88 203 ALA A N 1
ATOM 1637 C CA . ALA A 1 203 ? -5.297 28.281 8.57 1 98.88 203 ALA A CA 1
ATOM 1638 C C . ALA A 1 203 ? -5.457 28.656 7.098 1 98.88 203 ALA A C 1
ATOM 1640 O O . ALA A 1 203 ? -6.555 28.562 6.543 1 98.88 203 ALA A O 1
ATOM 1641 N N . ARG A 1 204 ? -4.406 29.078 6.484 1 98.75 204 ARG A N 1
ATOM 1642 C CA . ARG A 1 204 ? -4.473 29.422 5.066 1 98.75 204 ARG A CA 1
ATOM 1643 C C . ARG A 1 204 ? -5.012 28.25 4.246 1 98.75 204 ARG A C 1
ATOM 1645 O O . ARG A 1 204 ? -5.867 28.438 3.379 1 98.75 204 ARG A O 1
ATOM 1652 N N . VAL A 1 205 ? -4.5 27.031 4.488 1 98.88 205 VAL A N 1
ATOM 1653 C CA . VAL A 1 205 ? -4.953 25.812 3.828 1 98.88 205 VAL A CA 1
ATOM 1654 C C . VAL A 1 205 ? -5.52 24.844 4.863 1 98.88 205 VAL A C 1
ATOM 1656 O O . VAL A 1 205 ? -4.852 24.516 5.848 1 98.88 205 VAL A O 1
ATOM 1659 N N . LEU A 1 206 ? -6.742 24.438 4.637 1 98.94 206 LEU A N 1
ATOM 1660 C CA . LEU A 1 206 ? -7.352 23.375 5.434 1 98.94 206 LEU A CA 1
ATOM 1661 C C . LEU A 1 206 ? -7.5 22.094 4.613 1 98.94 206 LEU A C 1
ATOM 1663 O O . LEU A 1 206 ? -8.078 22.109 3.529 1 98.94 206 LEU A O 1
ATOM 1667 N N . ILE A 1 207 ? -6.875 21.016 5.055 1 98.94 207 ILE A N 1
ATOM 1668 C CA . ILE A 1 207 ? -7.102 19.672 4.512 1 98.94 207 ILE A CA 1
ATOM 1669 C C . ILE A 1 207 ? -7.953 18.859 5.488 1 98.94 207 ILE A C 1
ATOM 1671 O O . ILE A 1 207 ? -7.52 18.578 6.605 1 98.94 207 ILE A O 1
ATOM 1675 N N . THR A 1 208 ? -9.125 18.531 5.098 1 98.88 208 THR A N 1
ATOM 1676 C CA . THR A 1 208 ? -10.039 17.828 5.992 1 98.88 208 THR A CA 1
ATOM 1677 C C . THR A 1 208 ? -10.812 16.75 5.23 1 98.88 208 THR A C 1
ATOM 1679 O O . THR A 1 208 ? -10.5 16.453 4.078 1 98.88 208 THR A O 1
ATOM 1682 N N . GLU A 1 209 ? -11.758 16.094 5.906 1 98.56 209 GLU A N 1
ATOM 1683 C CA . GLU A 1 209 ? -12.492 15.008 5.27 1 98.56 209 GLU A CA 1
ATOM 1684 C C . GLU A 1 209 ? -13.922 15.422 4.949 1 98.56 209 GLU A C 1
ATOM 1686 O O . GLU A 1 209 ? -14.484 16.312 5.602 1 98.56 209 GLU A O 1
ATOM 1691 N N . MET A 1 210 ? -14.438 14.875 3.947 1 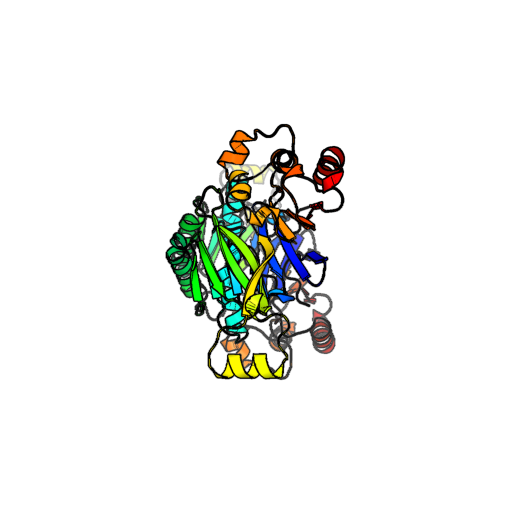97.5 210 MET A N 1
ATOM 1692 C CA . MET A 1 210 ? -15.859 14.805 3.615 1 97.5 210 MET A CA 1
ATOM 1693 C C . MET A 1 210 ? -16.234 13.414 3.115 1 97.5 210 MET A C 1
ATOM 1695 O O . MET A 1 210 ? -16.391 13.203 1.911 1 97.5 210 MET A O 1
ATOM 1699 N N . THR A 1 211 ? -16.438 12.547 4.035 1 97.62 211 THR A N 1
ATOM 1700 C CA . THR A 1 211 ? -16.609 11.133 3.719 1 97.62 211 THR A CA 1
ATOM 1701 C C . THR A 1 211 ? -17.984 10.891 3.08 1 97.62 211 THR A C 1
ATOM 1703 O O . THR A 1 211 ? -18.109 10.039 2.195 1 97.62 211 THR A O 1
ATOM 1706 N N . PHE A 1 212 ? -18.953 11.742 3.521 1 97.56 212 PHE A N 1
ATOM 1707 C CA . PHE A 1 212 ? -20.312 11.5 3.068 1 97.56 212 PHE A CA 1
ATOM 1708 C C . PHE A 1 212 ? -20.953 12.781 2.551 1 97.56 212 PHE A C 1
ATOM 1710 O O . PHE A 1 212 ? -20.516 13.883 2.895 1 97.56 212 PHE A O 1
ATOM 1717 N N . PHE A 1 213 ? -21.984 12.602 1.689 1 96.12 213 PHE A N 1
ATOM 1718 C CA . PHE A 1 213 ? -22.625 13.812 1.193 1 96.12 213 PHE A CA 1
ATOM 1719 C C . PHE A 1 213 ? -24.094 13.547 0.871 1 96.12 213 PHE A C 1
ATOM 1721 O O . PHE A 1 213 ? -24.875 14.484 0.701 1 96.12 213 PHE A O 1
ATOM 1728 N N . ARG A 1 214 ? -24.422 12.297 0.74 1 94.5 214 ARG A N 1
ATOM 1729 C CA . ARG A 1 214 ? -25.781 11.977 0.292 1 94.5 214 ARG A CA 1
ATOM 1730 C C . ARG A 1 214 ? -26.812 12.367 1.349 1 94.5 214 ARG A C 1
ATOM 1732 O O . ARG A 1 214 ? -26.656 12.031 2.525 1 94.5 214 ARG A O 1
ATOM 1739 N N . PRO A 1 215 ? -27.891 12.938 0.918 1 90.38 215 PRO A N 1
ATOM 1740 C CA . PRO A 1 215 ? -28.891 13.43 1.875 1 90.38 215 PRO A CA 1
ATOM 1741 C C . PRO A 1 215 ? -29.531 12.305 2.688 1 90.38 215 PRO A C 1
ATOM 1743 O O . PRO A 1 215 ? -29.984 12.539 3.812 1 90.38 215 PRO A O 1
ATOM 1746 N N . GLU A 1 216 ? -29.484 11.109 2.174 1 90.12 216 GLU A N 1
ATOM 1747 C CA . GLU A 1 216 ? -30.156 9.984 2.818 1 90.12 216 GLU A CA 1
ATOM 1748 C C . GLU A 1 216 ? -29.328 9.445 3.984 1 90.12 216 GLU A C 1
ATOM 1750 O O . GLU A 1 216 ? -29.844 8.672 4.801 1 90.12 216 GLU A O 1
ATOM 1755 N N . HIS A 1 217 ? -28.094 9.867 4.047 1 91.69 217 HIS A N 1
ATOM 1756 C CA . HIS A 1 217 ? -27.25 9.352 5.121 1 91.69 217 HIS A CA 1
ATOM 1757 C C . HIS A 1 217 ? -27.656 9.93 6.473 1 91.69 217 HIS A C 1
ATOM 1759 O O . HIS A 1 217 ? -27.969 11.117 6.574 1 91.69 217 HIS A O 1
ATOM 1765 N N . ARG A 1 218 ? -27.766 9.023 7.461 1 87.56 218 ARG A N 1
ATOM 1766 C CA . ARG A 1 218 ? -28.031 9.445 8.828 1 87.56 218 ARG A CA 1
ATOM 1767 C C . ARG A 1 218 ? -26.812 10.125 9.453 1 87.56 218 ARG A C 1
ATOM 1769 O O . ARG A 1 218 ? -25.844 9.453 9.82 1 87.56 218 ARG A O 1
ATOM 1776 N N . LYS A 1 219 ? -26.844 11.328 9.664 1 90.5 219 LYS A N 1
ATOM 1777 C CA . LYS A 1 219 ? -25.703 12.125 10.125 1 90.5 219 LYS A CA 1
ATOM 1778 C C . LYS A 1 219 ? -25.25 11.68 11.516 1 90.5 219 LYS A C 1
ATOM 1780 O O . LYS A 1 219 ? -24.062 11.648 11.797 1 90.5 219 LYS A O 1
ATOM 1785 N N . GLU A 1 220 ? -26.203 11.367 12.328 1 92.75 220 GLU A N 1
ATOM 1786 C CA . GLU A 1 220 ? -25.875 10.906 13.672 1 92.75 220 GLU A CA 1
ATOM 1787 C C . GLU A 1 220 ? -24.984 9.672 13.625 1 92.75 220 GLU A C 1
ATOM 1789 O O . GLU A 1 220 ? -24.016 9.562 14.398 1 92.75 220 GLU A O 1
ATOM 1794 N N . LYS A 1 221 ? -25.312 8.812 12.758 1 93.62 221 LYS A N 1
ATOM 1795 C CA . LYS A 1 221 ? -24.5 7.617 12.602 1 93.62 221 LYS A CA 1
ATOM 1796 C C . LYS A 1 221 ? -23.109 7.965 12.055 1 93.62 221 LYS A C 1
ATOM 1798 O O . LYS A 1 221 ? -22.109 7.445 12.539 1 93.62 221 LYS A O 1
ATOM 1803 N N . ILE A 1 222 ? -23.094 8.859 11.094 1 95.56 222 ILE A N 1
ATOM 1804 C CA . ILE A 1 222 ? -21.844 9.312 10.484 1 95.56 222 ILE A CA 1
ATOM 1805 C C . ILE A 1 222 ? -20.922 9.906 11.547 1 95.56 222 ILE A C 1
ATOM 1807 O O . ILE A 1 222 ? -19.734 9.586 11.609 1 95.56 222 ILE A O 1
ATOM 1811 N N . HIS A 1 223 ? -21.531 10.719 12.422 1 97.12 223 HIS A N 1
ATOM 1812 C CA . HIS A 1 223 ? -20.781 11.383 13.477 1 97.12 223 HIS A CA 1
ATOM 1813 C C . HIS A 1 223 ? -20.281 10.375 14.516 1 97.12 223 HIS A C 1
ATOM 1815 O O . HIS A 1 223 ? -19.172 10.5 15.023 1 97.12 223 HIS A O 1
ATOM 1821 N N . LYS A 1 224 ? -21.125 9.414 14.812 1 96.19 224 LYS A N 1
ATOM 1822 C CA . LYS A 1 224 ? -20.75 8.375 15.758 1 96.19 224 LYS A CA 1
ATOM 1823 C C . LYS A 1 224 ? -19.516 7.605 15.281 1 96.19 224 LYS A C 1
ATOM 1825 O O . LYS A 1 224 ? -18.688 7.184 16.094 1 96.19 224 LYS A O 1
ATOM 1830 N N . PHE A 1 225 ? -19.359 7.504 13.969 1 95.25 225 PHE A N 1
ATOM 1831 C CA . PHE A 1 225 ? -18.234 6.777 13.406 1 95.25 225 PHE A CA 1
ATOM 1832 C C . PHE A 1 225 ? -17.078 7.723 13.117 1 95.25 225 PHE A C 1
ATOM 1834 O O . PHE A 1 225 ? -16.094 7.336 12.48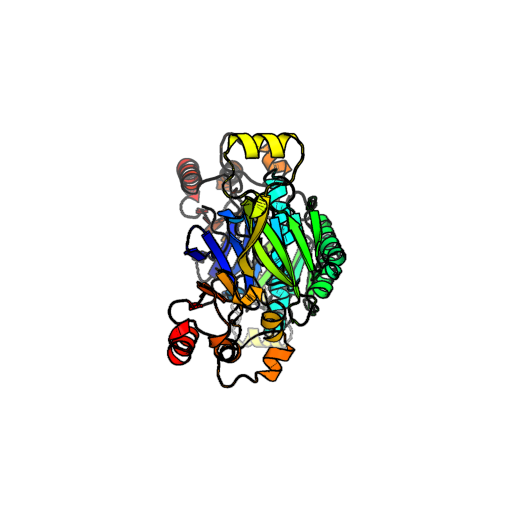4 1 95.25 225 PHE A O 1
ATOM 1841 N N . GLY A 1 226 ? -17.25 8.93 13.531 1 97.94 226 GLY A N 1
ATOM 1842 C CA . GLY A 1 226 ? -16.125 9.859 13.516 1 97.94 226 GLY A CA 1
ATOM 1843 C C . GLY A 1 226 ? -15.867 10.461 12.148 1 97.94 226 GLY A C 1
ATOM 1844 O O . GLY A 1 226 ? -14.711 10.664 11.766 1 97.94 226 GLY A O 1
ATOM 1845 N N . HIS A 1 227 ? -16.906 10.688 11.383 1 98.5 227 HIS A N 1
ATOM 1846 C CA . HIS A 1 227 ? -16.766 11.266 10.047 1 98.5 227 HIS A CA 1
ATOM 1847 C C . HIS A 1 227 ? -17.703 12.453 9.852 1 98.5 227 HIS A C 1
ATOM 1849 O O . HIS A 1 227 ? -18.531 12.75 10.719 1 98.5 227 HIS A O 1
ATOM 1855 N N . MET A 1 228 ? -17.562 13.117 8.727 1 98.19 228 MET A N 1
ATOM 1856 C CA . MET A 1 228 ? -18.359 14.305 8.461 1 98.19 228 MET A CA 1
ATOM 1857 C C . MET A 1 228 ? -19.156 14.148 7.16 1 98.19 228 MET A C 1
ATOM 1859 O O . MET A 1 228 ? -18.797 13.328 6.312 1 98.19 228 MET A O 1
ATOM 1863 N N . HIS A 1 229 ? -20.203 14.836 7.129 1 97.94 229 HIS A N 1
ATOM 1864 C CA . HIS A 1 229 ? -21.094 14.984 5.984 1 97.94 229 HIS A CA 1
ATOM 1865 C C . HIS A 1 229 ? -20.953 16.359 5.352 1 97.94 229 HIS A C 1
ATOM 1867 O O . HIS A 1 229 ? -20.609 17.328 6.035 1 97.94 229 HIS A O 1
ATOM 1873 N N . LEU A 1 230 ? -21.25 16.453 4.074 1 97.62 230 LEU A N 1
ATOM 1874 C CA . LEU A 1 230 ? -21.281 17.734 3.387 1 97.62 230 LEU A CA 1
ATOM 1875 C C . LEU A 1 230 ? -22.078 18.766 4.184 1 97.62 230 LEU A C 1
ATOM 1877 O O . LEU A 1 230 ? -21.672 19.938 4.285 1 97.62 230 LEU A O 1
ATOM 1881 N N . ASP A 1 231 ? -23.125 18.375 4.789 1 97.44 231 ASP A N 1
ATOM 1882 C CA . ASP A 1 231 ? -23.984 19.25 5.582 1 97.44 231 ASP A CA 1
ATOM 1883 C C . ASP A 1 231 ? -23.203 19.875 6.734 1 97.44 231 ASP A C 1
ATOM 1885 O O . ASP A 1 231 ? -23.469 21.016 7.125 1 97.44 231 ASP A O 1
ATOM 1889 N N . ASP A 1 232 ? -22.359 19.141 7.273 1 98.12 232 ASP A N 1
ATOM 1890 C CA . ASP A 1 232 ? -21.578 19.625 8.406 1 98.12 232 ASP A CA 1
ATOM 1891 C C . ASP A 1 232 ? -20.656 20.781 7.988 1 98.12 232 ASP A C 1
ATOM 1893 O O . ASP A 1 232 ? -20.484 21.75 8.734 1 98.12 232 ASP A O 1
ATOM 1897 N N . LEU A 1 233 ? -20.094 20.656 6.828 1 97.88 233 LEU A N 1
ATOM 1898 C CA . LEU A 1 233 ? -19.234 21.719 6.305 1 97.88 233 LEU A CA 1
ATOM 1899 C C . LEU A 1 233 ? -20.047 22.938 5.918 1 97.88 233 LEU A C 1
ATOM 1901 O O . LEU A 1 233 ? -19.641 24.078 6.195 1 97.88 233 LEU A O 1
ATOM 1905 N N . ILE A 1 234 ? -21.203 22.688 5.336 1 97.5 234 ILE A N 1
ATOM 1906 C CA . ILE A 1 234 ? -22.078 23.781 4.945 1 97.5 234 ILE A CA 1
ATOM 1907 C C . ILE A 1 234 ? -22.531 24.547 6.188 1 97.5 234 ILE A C 1
ATOM 1909 O O . ILE A 1 234 ? -22.562 25.781 6.184 1 97.5 234 ILE A O 1
ATOM 1913 N N . ALA A 1 235 ? -22.859 23.797 7.219 1 97.44 235 ALA A N 1
ATOM 1914 C CA . ALA A 1 235 ? -23.328 24.406 8.461 1 97.44 235 ALA A CA 1
ATOM 1915 C C . ALA A 1 235 ? -22.25 25.312 9.07 1 97.44 235 ALA A C 1
ATOM 1917 O O . ALA A 1 235 ? -22.562 26.188 9.883 1 97.44 235 ALA A O 1
ATOM 1918 N N . ARG A 1 236 ? -21.031 25.141 8.688 1 97.69 236 ARG A N 1
ATOM 1919 C CA . ARG A 1 236 ? -19.922 25.891 9.25 1 97.69 236 ARG A CA 1
ATOM 1920 C C . ARG A 1 236 ? -19.359 26.875 8.227 1 97.69 236 ARG A C 1
ATOM 1922 O O . ARG A 1 236 ? -18.25 27.391 8.398 1 97.69 236 ARG A O 1
ATOM 1929 N N . ALA A 1 237 ? -20.109 27.172 7.227 1 97.5 237 ALA A N 1
ATOM 1930 C CA . ALA A 1 237 ? -19.656 27.969 6.086 1 97.5 237 ALA A CA 1
ATOM 1931 C C . ALA A 1 237 ? -19.156 29.344 6.531 1 97.5 237 ALA A C 1
ATOM 1933 O O . ALA A 1 237 ? -18.172 29.844 6 1 97.5 237 ALA A O 1
ATOM 1934 N N . GLU A 1 238 ? -19.75 29.906 7.52 1 96.81 238 GLU A N 1
ATOM 1935 C CA . GLU A 1 238 ? -19.438 31.266 7.957 1 96.81 238 GLU A CA 1
ATOM 1936 C C . GLU A 1 238 ? -18.188 31.297 8.828 1 96.81 238 GLU A C 1
ATOM 1938 O O . GLU A 1 238 ? -17.594 32.344 9.039 1 96.81 238 GLU A O 1
ATOM 1943 N N . LYS A 1 239 ? -17.812 30.125 9.328 1 97.94 239 LYS A N 1
ATOM 1944 C CA . LYS A 1 239 ? -16.656 30.062 10.227 1 97.94 239 LYS A CA 1
ATOM 1945 C C . LYS A 1 239 ? -15.359 29.969 9.43 1 97.94 239 LYS A C 1
ATOM 1947 O O . LYS A 1 239 ? -14.305 30.375 9.914 1 97.94 239 LYS A O 1
ATOM 1952 N N . PHE A 1 240 ? -15.445 29.453 8.219 1 98.44 240 PHE A N 1
ATOM 1953 C CA . PHE A 1 240 ? -14.242 29.203 7.434 1 98.44 240 PHE A CA 1
ATOM 1954 C C . PHE A 1 240 ? -13.617 30.516 6.965 1 98.44 240 PHE A C 1
ATOM 1956 O O . PHE A 1 240 ? -14.25 31.281 6.227 1 98.44 240 PHE A O 1
ATOM 1963 N N . GLN A 1 241 ? -12.422 30.75 7.41 1 98.31 241 GLN A N 1
ATOM 1964 C CA . GLN A 1 241 ? -11.633 31.891 6.945 1 98.31 241 GLN A CA 1
ATOM 1965 C C . GLN A 1 241 ? -10.484 31.438 6.047 1 98.31 241 GLN A C 1
ATOM 1967 O O . GLN A 1 241 ? -9.703 32.25 5.574 1 98.31 241 GLN A O 1
ATOM 1972 N N . ASN A 1 242 ? -10.383 30.156 5.836 1 98.69 242 ASN A N 1
ATOM 1973 C CA . ASN A 1 242 ? -9.328 29.547 5.016 1 98.69 242 ASN A CA 1
ATOM 1974 C C . ASN A 1 242 ? -9.367 30.078 3.584 1 98.69 242 ASN A C 1
ATOM 1976 O O . ASN A 1 242 ? -10.445 30.328 3.037 1 98.69 242 ASN A O 1
ATOM 1980 N N . GLU A 1 243 ? -8.211 30.203 3.018 1 98.69 243 GLU A N 1
ATOM 1981 C CA . GLU A 1 243 ? -8.125 30.609 1.617 1 98.69 243 GLU A CA 1
ATOM 1982 C C . GLU A 1 243 ? -8.32 29.406 0.684 1 98.69 243 GLU A C 1
ATOM 1984 O O . GLU A 1 243 ? -8.734 29.578 -0.465 1 98.69 243 GLU A O 1
ATOM 1989 N N . LEU A 1 244 ? -8.008 28.219 1.168 1 98.81 244 LEU A N 1
ATOM 1990 C CA . LEU A 1 244 ? -8.195 26.969 0.452 1 98.81 244 LEU A CA 1
ATOM 1991 C C . LEU A 1 244 ? -8.672 25.859 1.396 1 98.81 244 LEU A C 1
ATOM 1993 O O . LEU A 1 244 ? -8.062 25.625 2.443 1 98.81 244 LEU A O 1
ATOM 1997 N N . ILE A 1 245 ? -9.742 25.266 1.033 1 98.88 245 ILE A N 1
ATOM 1998 C CA . ILE A 1 245 ? -10.281 24.125 1.77 1 98.88 245 ILE A CA 1
ATOM 1999 C C . ILE A 1 245 ? -10.273 22.875 0.877 1 98.88 245 ILE A C 1
ATOM 2001 O O . ILE A 1 245 ? -11.023 22.797 -0.097 1 98.88 245 ILE A O 1
ATOM 2005 N N . ILE A 1 246 ? -9.398 21.953 1.177 1 98.88 246 ILE A N 1
ATOM 2006 C CA . ILE A 1 246 ? -9.344 20.672 0.463 1 98.88 246 ILE A CA 1
ATOM 2007 C C . ILE A 1 246 ? -10.156 19.625 1.216 1 98.88 246 ILE A C 1
ATOM 2009 O O . ILE A 1 246 ? -9.883 19.344 2.385 1 98.88 246 ILE A O 1
ATOM 2013 N N . VAL A 1 247 ? -11.125 19.094 0.568 1 98.56 247 VAL A N 1
ATOM 2014 C CA . VAL A 1 247 ? -11.922 18.016 1.171 1 98.56 247 VAL A CA 1
ATOM 2015 C C . VAL A 1 247 ? -11.641 16.703 0.459 1 98.56 247 VAL A C 1
ATOM 2017 O O . VAL A 1 247 ? -11.617 16.641 -0.772 1 98.56 247 VAL A O 1
ATOM 2020 N N . ALA A 1 248 ? -11.352 15.656 1.26 1 98.19 248 ALA A N 1
ATOM 2021 C CA . ALA A 1 248 ? -10.922 14.359 0.749 1 98.19 248 ALA A CA 1
ATOM 2022 C C . ALA A 1 248 ? -11.625 13.219 1.491 1 98.19 248 ALA A C 1
ATOM 2024 O O . ALA A 1 248 ? -12.75 13.383 1.97 1 98.19 248 ALA A O 1
ATOM 2025 N N . HIS A 1 249 ? -11.086 11.992 1.386 1 98.38 249 HIS A N 1
ATOM 2026 C CA . HIS A 1 249 ? -11.508 10.812 2.127 1 98.38 249 HIS A CA 1
ATOM 2027 C C . HIS A 1 249 ? -12.945 10.43 1.774 1 98.38 249 HIS A C 1
ATOM 2029 O O . HIS A 1 249 ? -13.734 10.094 2.658 1 98.38 249 HIS A O 1
ATOM 2035 N N . PHE A 1 250 ? -13.336 10.555 0.529 1 97.44 250 PHE A N 1
ATOM 2036 C CA . PHE A 1 250 ? -14.672 10.211 0.054 1 97.44 250 PHE A CA 1
ATOM 2037 C C . PHE A 1 250 ? -14.898 8.703 0.121 1 97.44 250 PHE A C 1
ATOM 2039 O O . PHE A 1 250 ? -13.992 7.922 -0.191 1 97.44 250 PHE A O 1
ATOM 2046 N N . SER A 1 251 ? -16.109 8.367 0.477 1 95.38 251 SER A N 1
ATOM 2047 C CA . SER A 1 251 ? -16.484 6.953 0.496 1 95.38 251 SER A CA 1
ATOM 2048 C C . SER A 1 251 ? -16.328 6.32 -0.881 1 95.38 251 SER A C 1
ATOM 2050 O O . SER A 1 251 ? -16.625 6.949 -1.899 1 95.38 251 SER A O 1
ATOM 2052 N N . THR A 1 252 ? -15.938 5.07 -0.891 1 92.5 252 THR A N 1
ATOM 2053 C CA . THR A 1 252 ? -15.734 4.34 -2.137 1 92.5 252 THR A CA 1
ATOM 2054 C C . THR A 1 252 ? -17.078 4.055 -2.816 1 92.5 252 THR A C 1
ATOM 2056 O O . THR A 1 252 ? -17.109 3.666 -3.984 1 92.5 252 THR A O 1
ATOM 2059 N N . ARG A 1 253 ? -18.172 4.355 -2.209 1 89.94 253 ARG A N 1
ATOM 2060 C CA . ARG A 1 253 ? -19.516 4.062 -2.705 1 89.94 253 ARG A CA 1
ATOM 2061 C C . ARG A 1 253 ? -19.953 5.105 -3.727 1 89.94 253 ARG A C 1
ATOM 2063 O O . ARG A 1 253 ? -20.953 4.914 -4.422 1 89.94 253 ARG A O 1
ATOM 2070 N N . TYR A 1 254 ? -19.172 6.152 -3.766 1 91.12 254 TYR A N 1
ATOM 2071 C CA . TYR A 1 254 ? -19.641 7.277 -4.562 1 91.12 254 TYR A CA 1
ATOM 2072 C C . TYR A 1 254 ? -18.812 7.441 -5.824 1 91.12 254 TYR A C 1
ATOM 2074 O O . TYR A 1 254 ? -17.594 7.238 -5.801 1 91.12 254 TYR A O 1
ATOM 2082 N N . HIS A 1 255 ? -19.547 7.863 -6.812 1 91.5 255 HIS A N 1
ATOM 2083 C CA . HIS A 1 255 ? -18.844 8.266 -8.031 1 91.5 255 HIS A CA 1
ATOM 2084 C C . HIS A 1 255 ? -18.469 9.742 -7.988 1 91.5 255 HIS A C 1
ATOM 2086 O O . HIS A 1 255 ? -19.219 10.562 -7.434 1 91.5 255 HIS A O 1
ATOM 2092 N N . GLU A 1 256 ? -17.422 9.992 -8.609 1 93.38 256 GLU A N 1
ATOM 2093 C CA . GLU A 1 256 ? -16.891 11.352 -8.602 1 93.38 256 GLU A CA 1
ATOM 2094 C C . GLU A 1 256 ? -17.922 12.352 -9.102 1 93.38 256 GLU A C 1
ATOM 2096 O O . GLU A 1 256 ? -18.062 13.445 -8.547 1 93.38 256 GLU A O 1
ATOM 2101 N N . LYS A 1 257 ? -18.625 12 -10.156 1 94.5 257 LYS A N 1
ATOM 2102 C CA . LYS A 1 257 ? -19.609 12.898 -10.742 1 94.5 257 LYS A CA 1
ATOM 2103 C C . LYS A 1 257 ? -20.719 13.234 -9.75 1 94.5 257 LYS A C 1
ATOM 2105 O O . LYS A 1 257 ? -21.219 14.359 -9.719 1 94.5 257 LYS A O 1
ATOM 2110 N N . GLU A 1 258 ? -21.047 12.242 -8.977 1 95.25 258 GLU A N 1
ATOM 2111 C CA . GLU A 1 258 ? -22.094 12.453 -7.977 1 95.25 258 GLU A CA 1
ATOM 2112 C C . GLU A 1 258 ? -21.641 13.43 -6.895 1 95.25 258 GLU A C 1
ATOM 2114 O O . GLU A 1 258 ? -22.406 14.289 -6.465 1 95.25 258 GLU A O 1
ATOM 2119 N N . ILE A 1 259 ? -20.422 13.258 -6.48 1 95.88 259 ILE A N 1
ATOM 2120 C CA . ILE A 1 259 ? -19.859 14.125 -5.445 1 95.88 259 ILE A CA 1
ATOM 2121 C C . ILE A 1 259 ? -19.812 15.562 -5.949 1 95.88 259 ILE A C 1
ATOM 2123 O O . ILE A 1 259 ? -20.281 16.484 -5.273 1 95.88 259 ILE A O 1
ATOM 2127 N N . ARG A 1 260 ? -19.297 15.781 -7.129 1 96.62 260 ARG A N 1
ATOM 2128 C CA . ARG A 1 260 ? -19.141 17.109 -7.711 1 96.62 260 ARG A CA 1
ATOM 2129 C C . ARG A 1 260 ? -20.5 17.812 -7.836 1 96.62 260 ARG A C 1
ATOM 2131 O O . ARG A 1 260 ? -20.641 18.969 -7.48 1 96.62 260 ARG A O 1
ATOM 2138 N N . ARG A 1 261 ? -21.453 17.062 -8.305 1 96.06 261 ARG A N 1
ATOM 2139 C CA . ARG A 1 261 ? -22.781 17.625 -8.492 1 96.06 261 ARG A CA 1
ATOM 2140 C C . ARG A 1 261 ? -23.391 18.062 -7.164 1 96.06 261 ARG A C 1
ATOM 2142 O O . ARG A 1 261 ? -24 19.125 -7.074 1 96.06 261 ARG A O 1
ATOM 2149 N N . ALA A 1 262 ? -23.234 17.172 -6.227 1 95.5 262 ALA A N 1
ATOM 2150 C CA . ALA A 1 262 ? -23.812 17.469 -4.914 1 95.5 262 ALA A CA 1
ATOM 2151 C C . ALA A 1 262 ? -23.188 18.719 -4.316 1 95.5 262 ALA A C 1
ATOM 2153 O O . ALA A 1 262 ? -23.891 19.578 -3.77 1 95.5 262 ALA A O 1
ATOM 2154 N N . VAL A 1 263 ? -21.922 18.828 -4.367 1 95.81 263 VAL A N 1
ATOM 2155 C CA . VAL A 1 263 ? -21.203 19.953 -3.791 1 95.81 263 VAL A CA 1
ATOM 2156 C C . VAL A 1 263 ? -21.547 21.234 -4.559 1 95.81 263 VAL A C 1
ATOM 2158 O O . VAL A 1 263 ? -21.828 22.266 -3.953 1 95.81 263 VAL A O 1
ATOM 2161 N N . GLU A 1 264 ? -21.531 21.203 -5.863 1 95.06 264 GLU A N 1
ATOM 2162 C CA . GLU A 1 264 ? -21.859 22.359 -6.695 1 95.06 264 GLU A CA 1
ATOM 2163 C C . GLU A 1 264 ? -23.25 22.891 -6.371 1 95.06 264 GLU A C 1
ATOM 2165 O O . GLU A 1 264 ? -23.469 24.094 -6.328 1 95.06 264 GLU A O 1
ATOM 2170 N N . LYS A 1 265 ? -24.094 22.047 -6.164 1 95.88 265 LYS A N 1
ATOM 2171 C CA . LYS A 1 265 ? -25.5 22.406 -5.957 1 95.88 265 LYS A CA 1
ATOM 2172 C C . LYS A 1 265 ? -25.719 23 -4.566 1 95.88 265 LYS A C 1
ATOM 2174 O O . LYS A 1 265 ? -26.531 23.906 -4.387 1 95.88 265 LYS A O 1
ATOM 2179 N N . ARG A 1 266 ? -25 22.484 -3.637 1 96.5 266 ARG A N 1
ATOM 2180 C CA . ARG A 1 266 ? -25.406 22.734 -2.262 1 96.5 266 ARG A CA 1
ATOM 2181 C C . ARG A 1 266 ? -24.453 23.688 -1.562 1 96.5 266 ARG A C 1
ATOM 2183 O O . ARG A 1 266 ? -24.797 24.328 -0.572 1 96.5 266 ARG A O 1
ATOM 2190 N N . LEU A 1 267 ? -23.281 23.703 -1.969 1 96.5 267 LEU A N 1
ATOM 2191 C CA . LEU A 1 267 ? -22.266 24.516 -1.297 1 96.5 267 LEU A CA 1
ATOM 2192 C C . LEU A 1 267 ? -22.594 26 -1.447 1 96.5 267 LEU A C 1
ATOM 2194 O O . LEU A 1 267 ? -22.875 26.469 -2.551 1 96.5 267 LEU A O 1
ATOM 2198 N N . PRO A 1 268 ? -22.578 26.734 -0.384 1 97.12 268 PRO A N 1
ATOM 2199 C CA . PRO A 1 268 ? -22.797 28.188 -0.473 1 97.12 268 PRO A CA 1
ATOM 2200 C C . PRO A 1 268 ? -21.812 28.875 -1.415 1 97.12 268 PRO A C 1
ATOM 2202 O O . PRO A 1 268 ? -20.656 28.484 -1.502 1 97.12 268 PRO A O 1
ATOM 2205 N N . ALA A 1 269 ? -22.219 29.984 -1.985 1 94.75 269 ALA A N 1
ATOM 2206 C CA . ALA A 1 269 ? -21.453 30.719 -2.988 1 94.75 269 ALA A CA 1
ATOM 2207 C C . ALA A 1 269 ? -20.109 31.203 -2.418 1 94.75 269 ALA A C 1
ATOM 2209 O O . ALA A 1 269 ? -19.094 31.172 -3.104 1 94.75 269 ALA A O 1
ATOM 2210 N N . LYS A 1 270 ? -20.125 31.531 -1.206 1 94.06 270 LYS A N 1
ATOM 2211 C CA . LYS A 1 270 ? -18.938 32.125 -0.584 1 94.06 270 LYS A CA 1
ATOM 2212 C C . LYS A 1 270 ? -17.812 31.109 -0.445 1 94.06 270 LYS A C 1
ATOM 2214 O O . LYS A 1 270 ? -16.656 31.484 -0.263 1 94.06 270 LYS A O 1
ATOM 2219 N N . LEU A 1 271 ? -18.141 29.812 -0.489 1 96.31 271 LEU A N 1
ATOM 2220 C CA . LEU A 1 271 ? -17.141 28.766 -0.288 1 96.31 271 LEU A CA 1
ATOM 2221 C C . LEU A 1 271 ? -16.703 28.156 -1.621 1 96.31 271 LEU A C 1
ATOM 2223 O O . LEU A 1 271 ? -15.68 27.484 -1.697 1 96.31 271 LEU A O 1
ATOM 2227 N N . LYS A 1 272 ? -17.469 28.375 -2.637 1 94.38 272 LYS A N 1
ATOM 2228 C CA . LYS A 1 272 ? -17.312 27.656 -3.896 1 94.38 272 LYS A CA 1
ATOM 2229 C C . LYS A 1 272 ? -15.914 27.875 -4.48 1 94.38 272 LYS A C 1
ATOM 2231 O O . LYS A 1 272 ? -15.289 26.938 -4.984 1 94.38 272 LYS A O 1
ATOM 2236 N N . ASP A 1 273 ? -15.359 29.078 -4.344 1 94.5 273 ASP A N 1
ATOM 2237 C CA . ASP A 1 273 ? -14.086 29.391 -4.984 1 94.5 273 ASP A CA 1
ATOM 2238 C C . ASP A 1 273 ? -12.914 28.875 -4.156 1 94.5 273 ASP A C 1
ATOM 2240 O O . ASP A 1 273 ? -11.781 28.812 -4.645 1 94.5 273 ASP A O 1
ATOM 2244 N N . ARG A 1 274 ? -13.156 28.469 -2.91 1 96.62 274 ARG A N 1
ATOM 2245 C CA . ARG A 1 274 ? -12.062 28.062 -2.033 1 96.62 274 ARG A CA 1
ATOM 2246 C C . ARG A 1 274 ? -12.188 26.609 -1.617 1 96.62 274 ARG A C 1
ATOM 2248 O O . ARG A 1 274 ? -11.383 26.094 -0.838 1 96.62 274 ARG A O 1
ATOM 2255 N N . PHE A 1 275 ? -13.188 25.984 -2.137 1 97.81 275 PHE A N 1
ATOM 2256 C CA . PHE A 1 275 ? -13.5 24.594 -1.806 1 97.81 275 PHE A CA 1
ATOM 2257 C C . PHE A 1 275 ? -13.016 23.656 -2.904 1 97.81 275 PHE A C 1
ATOM 2259 O O . PHE A 1 275 ? -13.539 23.672 -4.02 1 97.81 275 PHE A O 1
ATOM 2266 N N . HIS A 1 276 ? -12.031 22.812 -2.586 1 98.25 276 HIS A N 1
ATOM 2267 C CA . HIS A 1 276 ? -11.414 21.922 -3.576 1 98.25 276 HIS A CA 1
ATOM 2268 C C . HIS A 1 276 ? -11.703 20.469 -3.268 1 98.25 276 HIS A C 1
ATOM 2270 O O . HIS A 1 276 ? -11.328 19.953 -2.209 1 98.25 276 HIS A O 1
ATOM 2276 N N . LEU A 1 277 ? -12.344 19.766 -4.18 1 98 277 LEU A N 1
ATOM 2277 C CA . LEU A 1 277 ? -12.609 18.344 -4.055 1 98 277 LEU A CA 1
ATOM 2278 C C . LEU A 1 277 ? -11.383 17.531 -4.461 1 98 277 LEU A C 1
ATOM 2280 O O . LEU A 1 277 ? -10.961 17.578 -5.617 1 98 277 LEU A O 1
ATOM 2284 N N . TRP A 1 278 ? -10.852 16.797 -3.537 1 97.62 278 TRP A N 1
ATOM 2285 C CA . TRP A 1 278 ? -9.68 15.977 -3.799 1 97.62 278 TRP A CA 1
ATOM 2286 C C . TRP A 1 278 ? -10.086 14.609 -4.355 1 97.62 278 TRP A C 1
ATOM 2288 O O . TRP A 1 278 ? -10.055 13.609 -3.637 1 97.62 278 TRP A O 1
ATOM 2298 N N . LEU A 1 279 ? -10.461 14.617 -5.629 1 92.88 279 LEU A N 1
ATOM 2299 C CA . LEU A 1 279 ? -11.047 13.445 -6.266 1 92.88 279 LEU A CA 1
ATOM 2300 C C . LEU A 1 279 ? -10.031 12.742 -7.156 1 92.88 279 LEU A C 1
ATOM 2302 O O . LEU A 1 279 ? -9.227 13.398 -7.82 1 92.88 279 LEU A O 1
ATOM 2306 N N . MET B 1 1 ? -14.086 3.395 -11.492 1 64.44 1 MET B N 1
ATOM 2307 C CA . MET B 1 1 ? -13.172 2.432 -10.883 1 64.44 1 MET B CA 1
ATOM 2308 C C . MET B 1 1 ? -12.188 3.127 -9.961 1 64.44 1 MET B C 1
ATOM 2310 O O . MET B 1 1 ? -11.789 4.27 -10.203 1 64.44 1 MET B O 1
ATOM 2314 N N . LEU B 1 2 ? -12.047 2.512 -8.727 1 82.25 2 LEU B N 1
ATOM 2315 C CA . LEU B 1 2 ? -11.102 3.092 -7.77 1 82.25 2 LEU B CA 1
ATOM 2316 C C . LEU B 1 2 ? -9.672 2.693 -8.109 1 82.25 2 LEU B C 1
ATOM 2318 O O . LEU B 1 2 ? -9.344 1.505 -8.125 1 82.25 2 LEU B O 1
ATOM 2322 N N . ASN B 1 3 ? -8.914 3.543 -8.625 1 85.06 3 ASN B N 1
ATOM 2323 C CA . ASN B 1 3 ? -7.523 3.297 -8.992 1 85.06 3 ASN B CA 1
ATOM 2324 C C . ASN B 1 3 ? -6.57 3.604 -7.84 1 85.06 3 ASN B C 1
ATOM 2326 O O . ASN B 1 3 ? -5.996 4.691 -7.777 1 85.06 3 ASN B O 1
ATOM 2330 N N . ASN B 1 4 ? -6.363 2.512 -7.086 1 93.94 4 ASN B N 1
ATOM 2331 C CA . ASN B 1 4 ? -5.566 2.75 -5.887 1 93.94 4 ASN B CA 1
ATOM 2332 C C . ASN B 1 4 ? -4.129 2.275 -6.062 1 93.94 4 ASN B C 1
ATOM 2334 O O . ASN B 1 4 ? -3.266 2.572 -5.234 1 93.94 4 ASN B O 1
ATOM 2338 N N . LEU B 1 5 ? -3.863 1.498 -7.059 1 96.81 5 LEU B N 1
ATOM 2339 C CA . LEU B 1 5 ? -2.535 0.976 -7.355 1 96.81 5 LEU B CA 1
ATOM 2340 C C . LEU B 1 5 ? -2.342 0.812 -8.859 1 96.81 5 LEU B C 1
ATOM 2342 O O . LEU B 1 5 ? -3.314 0.658 -9.602 1 96.81 5 LEU B O 1
ATOM 2346 N N . PRO B 1 6 ? -1.108 0.881 -9.344 1 95.44 6 PRO B N 1
ATOM 2347 C CA . PRO B 1 6 ? -0.905 0.547 -10.75 1 95.44 6 PRO B CA 1
ATOM 2348 C C . PRO B 1 6 ? -1.267 -0.901 -11.078 1 95.44 6 PRO B C 1
ATOM 2350 O O . PRO B 1 6 ? -1.082 -1.788 -10.234 1 95.44 6 PRO B O 1
ATOM 2353 N N . LEU B 1 7 ? -1.825 -1.115 -12.211 1 95.88 7 LEU B N 1
ATOM 2354 C CA . LEU B 1 7 ? -2.25 -2.445 -12.625 1 95.88 7 LEU B CA 1
ATOM 2355 C C . LEU B 1 7 ? -1.979 -2.66 -14.117 1 95.88 7 LEU B C 1
ATOM 2357 O O . LEU B 1 7 ? -2.459 -1.895 -14.953 1 95.88 7 LEU B O 1
ATOM 2361 N N . LYS B 1 8 ? -1.156 -3.592 -14.469 1 96.94 8 LYS B N 1
ATOM 2362 C CA . LYS B 1 8 ? -0.936 -4.027 -15.844 1 96.94 8 LYS B CA 1
ATOM 2363 C C . LYS B 1 8 ? -1.739 -5.285 -16.156 1 96.94 8 LYS B C 1
ATOM 2365 O O . LYS B 1 8 ? -2.01 -6.094 -15.266 1 96.94 8 LYS B O 1
ATOM 2370 N N . THR B 1 9 ? -2.115 -5.434 -17.406 1 98.19 9 THR B N 1
ATOM 2371 C CA . THR B 1 9 ? -2.916 -6.57 -17.844 1 98.19 9 THR B CA 1
ATOM 2372 C C . THR B 1 9 ? -2.375 -7.148 -19.156 1 98.19 9 THR B C 1
ATOM 2374 O O . THR B 1 9 ? -1.985 -6.398 -20.047 1 98.19 9 THR B O 1
ATOM 2377 N N . LEU B 1 10 ? -2.283 -8.438 -19.25 1 98.56 10 LEU B N 1
ATOM 2378 C CA . LEU B 1 10 ? -1.904 -9.188 -20.438 1 98.56 10 LEU B CA 1
ATOM 2379 C C . LEU B 1 10 ? -2.846 -10.359 -20.672 1 98.56 10 LEU B C 1
ATOM 2381 O O . LEU B 1 10 ? -3.051 -11.18 -19.766 1 98.56 10 LEU B O 1
ATOM 2385 N N . GLU B 1 11 ? -3.475 -10.383 -21.781 1 98.56 11 GLU B N 1
ATOM 2386 C CA . GLU B 1 11 ? -4.297 -11.523 -22.156 1 98.56 11 GLU B CA 1
ATOM 2387 C C . GLU B 1 11 ? -3.496 -12.531 -22.984 1 98.56 11 GLU B C 1
ATOM 2389 O O . GLU B 1 11 ? -2.773 -12.156 -23.906 1 98.56 11 GLU B O 1
ATOM 2394 N N . PHE B 1 12 ? -3.584 -13.766 -22.609 1 98.56 12 PHE B N 1
ATOM 2395 C CA . PHE B 1 12 ? -2.842 -14.812 -23.297 1 98.56 12 PHE B CA 1
ATOM 2396 C C . PHE B 1 12 ? -3.592 -16.141 -23.25 1 98.56 12 PHE B C 1
ATOM 2398 O O . PHE B 1 12 ? -3.752 -16.719 -22.188 1 98.56 12 PHE B O 1
ATOM 2405 N N . LYS B 1 13 ? -4.07 -16.672 -24.359 1 97.81 13 LYS B N 1
ATOM 2406 C CA . LYS B 1 13 ? -4.699 -17.969 -24.562 1 97.81 13 LYS B CA 1
ATOM 2407 C C . LYS B 1 13 ? -5.75 -18.25 -23.5 1 97.81 13 LYS B C 1
ATOM 2409 O O . LYS B 1 13 ? -5.719 -19.297 -22.844 1 97.81 13 LYS B O 1
ATOM 2414 N N . GLY B 1 14 ? -6.629 -17.281 -23.25 1 97.88 14 GLY B N 1
ATOM 2415 C CA . GLY B 1 14 ? -7.781 -17.469 -22.391 1 97.88 14 GLY B CA 1
ATOM 2416 C C . GLY B 1 14 ? -7.523 -17.078 -20.953 1 97.88 14 GLY B C 1
ATOM 2417 O O . GLY B 1 14 ? -8.422 -17.141 -20.109 1 97.88 14 GLY B O 1
ATOM 2418 N N . LEU B 1 15 ? -6.301 -16.688 -20.641 1 98.44 15 LEU B N 1
ATOM 2419 C CA . LEU B 1 15 ? -5.953 -16.219 -19.297 1 98.44 15 LEU B CA 1
ATOM 2420 C C . LEU B 1 15 ? -5.676 -14.711 -19.312 1 98.44 15 LEU B C 1
ATOM 2422 O O . LEU B 1 15 ? -5.062 -14.195 -20.25 1 98.44 15 LEU B O 1
ATOM 2426 N N . THR B 1 16 ? -6.184 -14.078 -18.328 1 98.75 16 THR B N 1
ATOM 2427 C CA . THR B 1 16 ? -5.836 -12.68 -18.078 1 98.75 16 THR B CA 1
ATOM 2428 C C . THR B 1 16 ? -4.852 -12.57 -16.922 1 98.75 16 THR B C 1
ATOM 2430 O O . THR B 1 16 ? -5.18 -12.93 -15.781 1 98.75 16 THR B O 1
ATOM 2433 N N . ILE B 1 17 ? -3.66 -12.164 -17.219 1 98.81 17 ILE B N 1
ATOM 2434 C CA . ILE B 1 17 ? -2.648 -11.953 -16.188 1 98.81 17 ILE B CA 1
ATOM 2435 C C . ILE B 1 17 ? -2.607 -10.484 -15.797 1 98.81 17 ILE B C 1
ATOM 2437 O O . ILE B 1 17 ? -2.314 -9.617 -16.625 1 98.81 17 ILE B O 1
ATOM 2441 N N . GLU B 1 18 ? -2.891 -10.195 -14.508 1 98.56 18 GLU B N 1
ATOM 2442 C CA . GLU B 1 18 ? -2.91 -8.828 -14 1 98.56 18 GLU B CA 1
ATOM 2443 C C . GLU B 1 18 ? -1.968 -8.672 -12.812 1 98.56 18 GLU B C 1
ATOM 2445 O O . GLU B 1 18 ? -1.859 -9.57 -11.969 1 98.56 18 GLU B O 1
ATOM 2450 N N . GLY B 1 19 ? -1.352 -7.543 -12.812 1 97.88 19 GLY B N 1
ATOM 2451 C CA . GLY B 1 19 ? -0.516 -7.324 -11.641 1 97.88 19 GLY B CA 1
ATOM 2452 C C . GLY B 1 19 ? 0.515 -6.23 -11.836 1 97.88 19 GLY B C 1
ATOM 2453 O O . GLY B 1 19 ? 0.43 -5.453 -12.789 1 97.88 19 GLY B O 1
ATOM 2454 N N . TYR B 1 20 ? 1.374 -6.125 -10.953 1 97.94 20 TYR B N 1
ATOM 2455 C CA . TYR B 1 20 ? 2.514 -5.215 -10.891 1 97.94 20 TYR B CA 1
ATOM 2456 C C . TYR B 1 20 ? 3.65 -5.82 -10.07 1 97.94 20 TYR B C 1
ATOM 2458 O O . TYR B 1 20 ? 3.41 -6.535 -9.102 1 97.94 20 TYR B O 1
ATOM 2466 N N . SER B 1 21 ? 4.84 -5.57 -10.547 1 98.25 21 SER B N 1
ATOM 2467 C CA . SER B 1 21 ? 5.961 -6.109 -9.781 1 98.25 21 SER B CA 1
ATOM 2468 C C . SER B 1 21 ? 7.223 -5.281 -10 1 98.25 21 SER B C 1
ATOM 2470 O O . SER B 1 21 ? 7.75 -5.223 -11.109 1 98.25 21 SER B O 1
ATOM 2472 N N . ARG B 1 22 ? 7.648 -4.66 -8.969 1 97.31 22 ARG B N 1
ATOM 2473 C CA . ARG B 1 22 ? 8.914 -3.932 -8.922 1 97.31 22 ARG B CA 1
ATOM 2474 C C . ARG B 1 22 ? 9.664 -4.223 -7.621 1 97.31 22 ARG B C 1
ATOM 2476 O O . ARG B 1 22 ? 9.062 -4.254 -6.547 1 97.31 22 ARG B O 1
ATOM 2483 N N . ALA B 1 23 ? 10.977 -4.477 -7.809 1 97.06 23 ALA B N 1
ATOM 2484 C CA . ALA B 1 23 ? 11.805 -4.867 -6.672 1 97.06 23 ALA B CA 1
ATOM 2485 C C . ALA B 1 23 ? 11.75 -3.816 -5.566 1 97.06 23 ALA B C 1
ATOM 2487 O O . ALA B 1 23 ? 11.898 -2.621 -5.832 1 97.06 23 ALA B O 1
ATOM 2488 N N . ALA B 1 24 ? 11.492 -4.266 -4.344 1 94.94 24 ALA B N 1
ATOM 2489 C CA . 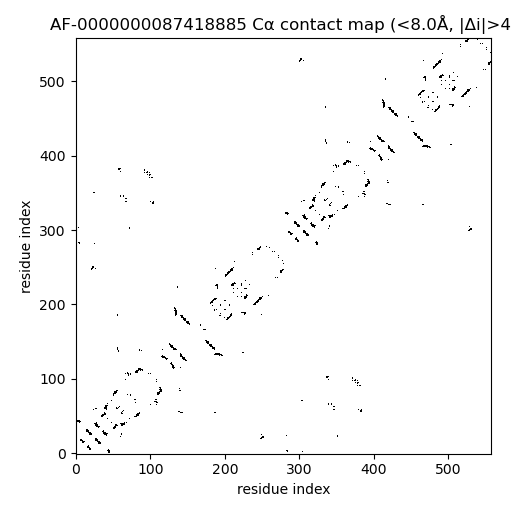ALA B 1 24 ? 11.5 -3.451 -3.131 1 94.94 24 ALA B CA 1
ATOM 2490 C C . ALA B 1 24 ? 10.312 -2.49 -3.109 1 94.94 24 ALA B C 1
ATOM 2492 O O . ALA B 1 24 ? 10.203 -1.653 -2.213 1 94.94 24 ALA B O 1
ATOM 2493 N N . VAL B 1 25 ? 9.453 -2.559 -4.035 1 96.31 25 VAL B N 1
ATOM 2494 C CA . VAL B 1 25 ? 8.297 -1.666 -4.113 1 96.31 25 VAL B CA 1
ATOM 2495 C C . VAL B 1 25 ? 7.023 -2.441 -3.801 1 96.31 25 VAL B C 1
ATOM 2497 O O . VAL B 1 25 ? 6.473 -2.332 -2.701 1 96.31 25 VAL B O 1
ATOM 2500 N N . GLN B 1 26 ? 6.668 -3.344 -4.699 1 97.94 26 GLN B N 1
ATOM 2501 C CA . GLN B 1 26 ? 5.496 -4.184 -4.48 1 97.94 26 GLN B CA 1
ATOM 2502 C C . GLN B 1 26 ? 5.34 -5.211 -5.594 1 97.94 26 GLN B C 1
ATOM 2504 O O . GLN B 1 26 ? 5.73 -4.961 -6.738 1 97.94 26 GLN B O 1
ATOM 2509 N N . SER B 1 27 ? 4.836 -6.367 -5.312 1 98.69 27 SER B N 1
ATOM 2510 C CA . SER B 1 27 ? 4.508 -7.434 -6.254 1 98.69 27 SER B CA 1
ATOM 2511 C C . SER B 1 27 ? 3.154 -8.055 -5.938 1 98.69 27 SER B C 1
ATOM 2513 O O . SER B 1 27 ? 2.916 -8.492 -4.809 1 98.69 27 SER B O 1
ATOM 2515 N N . TYR B 1 28 ? 2.27 -8.062 -6.852 1 98.81 28 TYR B N 1
ATOM 2516 C CA . TYR B 1 28 ? 0.958 -8.688 -6.746 1 98.81 28 TYR B CA 1
ATOM 2517 C C . TYR B 1 28 ? 0.444 -9.117 -8.117 1 98.81 28 TYR B C 1
ATOM 2519 O O . TYR B 1 28 ? 0.681 -8.43 -9.117 1 98.81 28 TYR B O 1
ATOM 2527 N N . TRP B 1 29 ? -0.202 -10.273 -8.188 1 98.88 29 TRP B N 1
ATOM 2528 C CA . TRP B 1 29 ? -0.725 -10.852 -9.422 1 98.88 29 TRP B CA 1
ATOM 2529 C C . TRP B 1 29 ? -2.119 -11.43 -9.203 1 98.88 29 TRP B C 1
ATOM 2531 O O . TRP B 1 29 ? -2.447 -11.875 -8.102 1 98.88 29 TRP B O 1
ATOM 2541 N N . ARG B 1 30 ? -2.859 -11.453 -10.234 1 98.75 30 ARG B N 1
ATOM 2542 C CA . ARG B 1 30 ? -4.148 -12.133 -10.25 1 98.75 30 ARG B CA 1
ATOM 2543 C C . ARG B 1 30 ? -4.43 -12.742 -11.617 1 98.75 30 ARG B C 1
ATOM 2545 O O . ARG B 1 30 ? -4.059 -12.18 -12.648 1 98.75 30 ARG B O 1
ATOM 2552 N N . ILE B 1 31 ? -4.934 -13.859 -11.633 1 98.81 31 ILE B N 1
ATOM 2553 C CA . ILE B 1 31 ? -5.508 -14.492 -12.812 1 98.81 31 ILE B CA 1
ATOM 2554 C C . ILE B 1 31 ? -6.98 -14.82 -12.562 1 98.81 31 ILE B C 1
ATOM 2556 O O . ILE B 1 31 ? -7.305 -15.867 -12.008 1 98.81 31 ILE B O 1
ATOM 2560 N N . PRO B 1 32 ? -7.82 -13.945 -13.031 1 98.25 32 PRO B N 1
ATOM 2561 C CA . PRO B 1 32 ? -9.234 -14.055 -12.68 1 98.25 32 PRO B CA 1
ATOM 2562 C C . PRO B 1 32 ? -9.844 -15.391 -13.102 1 98.25 32 PRO B C 1
ATOM 2564 O O . PRO B 1 32 ? -10.672 -15.953 -12.375 1 98.25 32 PRO B O 1
ATOM 2567 N N . GLU B 1 33 ? -9.492 -15.961 -14.258 1 97.88 33 GLU B N 1
ATOM 2568 C CA . GLU B 1 33 ? -10.055 -17.203 -14.781 1 97.88 33 GLU B CA 1
ATOM 2569 C C . GLU B 1 33 ? -9.734 -18.375 -13.867 1 97.88 33 GLU B C 1
ATOM 2571 O O . GLU B 1 33 ? -10.484 -19.359 -13.82 1 97.88 33 GLU B O 1
ATOM 2576 N N . LEU B 1 34 ? -8.695 -18.188 -13.125 1 98.25 34 LEU B N 1
ATOM 2577 C CA . LEU B 1 34 ? -8.281 -19.25 -12.211 1 98.25 34 LEU B CA 1
ATOM 2578 C C . LEU B 1 34 ? -8.734 -18.938 -10.781 1 98.25 34 LEU B C 1
ATOM 2580 O O . LEU B 1 34 ? -8.508 -19.75 -9.875 1 98.25 34 LEU B O 1
ATOM 2584 N N . LYS B 1 35 ? -9.219 -17.766 -10.531 1 97.75 35 LYS B N 1
ATOM 2585 C CA . LYS B 1 35 ? -9.766 -17.297 -9.258 1 97.75 35 LYS B CA 1
ATOM 2586 C C . LYS B 1 35 ? -8.711 -17.344 -8.164 1 97.75 35 LYS B C 1
ATOM 2588 O O . LYS B 1 35 ? -8.992 -17.75 -7.035 1 97.75 35 LYS B O 1
ATOM 2593 N N . LEU B 1 36 ? -7.504 -16.984 -8.555 1 98.69 36 LEU B N 1
ATOM 2594 C CA . LEU B 1 36 ? -6.422 -16.938 -7.578 1 98.69 36 LEU B CA 1
ATOM 2595 C C . LEU B 1 36 ? -5.434 -15.828 -7.914 1 98.69 36 LEU B C 1
ATOM 2597 O O . LEU B 1 36 ? -5.496 -15.234 -8.992 1 98.69 36 LEU B O 1
ATOM 2601 N N . GLY B 1 37 ? -4.672 -15.492 -6.973 1 98.81 37 GLY B N 1
ATOM 2602 C CA . GLY B 1 37 ? -3.584 -14.547 -7.168 1 98.81 37 GLY B CA 1
ATOM 2603 C C . GLY B 1 37 ? -2.293 -14.969 -6.496 1 98.81 37 GLY B C 1
ATOM 2604 O O . GLY B 1 37 ? -2.252 -15.992 -5.805 1 98.81 37 GLY B O 1
ATOM 2605 N N . PHE B 1 38 ? -1.228 -14.258 -6.816 1 98.94 38 PHE B N 1
ATOM 2606 C CA . PHE B 1 38 ? 0.083 -14.492 -6.223 1 98.94 38 PHE B CA 1
ATOM 2607 C C . PHE B 1 38 ? 0.623 -13.227 -5.574 1 98.94 38 PHE B C 1
ATOM 2609 O O . PHE B 1 38 ? 0.551 -12.141 -6.164 1 98.94 38 PHE B O 1
ATOM 2616 N N . ASP B 1 39 ? 1.126 -13.352 -4.34 1 98.94 39 ASP B N 1
ATOM 2617 C CA . ASP B 1 39 ? 1.747 -12.297 -3.553 1 98.94 39 ASP B CA 1
ATOM 2618 C C . ASP B 1 39 ? 0.79 -11.117 -3.361 1 98.94 39 ASP B C 1
ATOM 2620 O O . ASP B 1 39 ? -0.12 -10.914 -4.168 1 98.94 39 ASP B O 1
ATOM 2624 N N . LEU B 1 40 ? 0.979 -10.414 -2.328 1 98.62 40 LEU B N 1
ATOM 2625 C CA . LEU B 1 40 ? 0.153 -9.289 -1.91 1 98.62 40 LEU B CA 1
ATOM 2626 C C . LEU B 1 40 ? 1.014 -8.164 -1.351 1 98.62 40 LEU B C 1
ATOM 2628 O O . LEU B 1 40 ? 0.751 -7.66 -0.256 1 98.62 40 LEU B O 1
ATOM 2632 N N . GLY B 1 41 ? 2.012 -7.801 -2.193 1 98.44 41 GLY B N 1
ATOM 2633 C CA . GLY B 1 41 ? 2.742 -6.594 -1.847 1 98.44 41 GLY B CA 1
ATOM 2634 C C . GLY B 1 41 ? 1.9 -5.336 -1.955 1 98.44 41 GLY B C 1
ATOM 2635 O O . GLY B 1 41 ? 2.219 -4.312 -1.342 1 98.44 41 GLY B O 1
ATOM 2636 N N . GLY B 1 42 ? 0.96 -5.367 -2.707 1 97.75 42 GLY B N 1
ATOM 2637 C CA . GLY B 1 42 ? -0.136 -4.43 -2.9 1 97.75 42 GLY B CA 1
ATOM 2638 C C . GLY B 1 42 ? -1.472 -5.113 -3.125 1 97.75 42 GLY B C 1
ATOM 2639 O O . GLY B 1 42 ? -1.521 -6.305 -3.441 1 97.75 42 GLY B O 1
ATOM 2640 N N . SER B 1 43 ? -2.545 -4.395 -2.908 1 96.81 43 SER B N 1
ATOM 2641 C CA . SER B 1 43 ? -3.883 -4.945 -3.109 1 96.81 43 SER B CA 1
ATOM 2642 C C . SER B 1 43 ? -4.754 -3.992 -3.918 1 96.81 43 SER B C 1
ATOM 2644 O O . SER B 1 43 ? -5.488 -3.182 -3.352 1 96.81 43 SER B O 1
ATOM 2646 N N . PRO B 1 44 ? -4.664 -4.156 -5.234 1 97 44 PRO B N 1
ATOM 2647 C CA . PRO B 1 44 ? -5.602 -3.367 -6.039 1 97 44 PRO B CA 1
ATOM 2648 C C . PRO B 1 44 ? -7.059 -3.598 -5.641 1 97 44 PRO B C 1
ATOM 2650 O O . PRO B 1 44 ? -7.441 -4.723 -5.305 1 97 44 PRO B O 1
ATOM 2653 N N . TRP B 1 45 ? -7.82 -2.547 -5.691 1 95.38 45 TRP B N 1
ATOM 2654 C CA . TRP B 1 45 ? -9.234 -2.65 -5.352 1 95.38 45 TRP B CA 1
ATOM 2655 C C . TRP B 1 45 ? -9.93 -3.689 -6.223 1 95.38 45 TRP B C 1
ATOM 2657 O O . TRP B 1 45 ? -10.82 -4.406 -5.758 1 95.38 45 TRP B O 1
ATOM 2667 N N . GLU B 1 46 ? -9.5 -3.867 -7.445 1 94.25 46 GLU B N 1
ATOM 2668 C CA . GLU B 1 46 ? -10.078 -4.801 -8.406 1 94.25 46 GLU B CA 1
ATOM 2669 C C . GLU B 1 46 ? -9.859 -6.246 -7.973 1 94.25 46 GLU B C 1
ATOM 2671 O O . GLU B 1 46 ? -10.516 -7.156 -8.477 1 94.25 46 GLU B O 1
ATOM 2676 N N . PHE B 1 47 ? -8.906 -6.441 -7.07 1 97.12 47 PHE B N 1
ATOM 2677 C CA . PHE B 1 47 ? -8.562 -7.797 -6.66 1 97.12 47 PHE B CA 1
ATOM 2678 C C . PHE B 1 47 ? -9.484 -8.273 -5.547 1 97.12 47 PHE B C 1
ATOM 2680 O O . PHE B 1 47 ? -9.445 -9.445 -5.164 1 97.12 47 PHE B O 1
ATOM 2687 N N . MET B 1 48 ? -10.352 -7.457 -5.008 1 96.31 48 MET B N 1
ATOM 2688 C CA . MET B 1 48 ? -11.102 -7.758 -3.797 1 96.31 48 MET B CA 1
ATOM 2689 C C . MET B 1 48 ? -12 -8.977 -4.004 1 96.31 48 MET B C 1
ATOM 2691 O O . MET B 1 48 ? -12.305 -9.695 -3.053 1 96.31 48 MET B O 1
ATOM 2695 N N . GLY B 1 49 ? -12.352 -9.227 -5.203 1 96.94 49 GLY B N 1
ATOM 2696 C CA . GLY B 1 49 ? -13.203 -10.367 -5.492 1 96.94 49 GLY B CA 1
ATOM 2697 C C . GLY B 1 49 ? -12.469 -11.695 -5.453 1 96.94 49 GLY B C 1
ATOM 2698 O O . GLY B 1 49 ? -13.094 -12.758 -5.402 1 96.94 49 GLY B O 1
ATOM 2699 N N . THR B 1 50 ? -11.18 -11.695 -5.527 1 98.06 50 THR B N 1
ATOM 2700 C CA . THR B 1 50 ? -10.359 -12.891 -5.461 1 98.06 50 THR B CA 1
ATOM 2701 C C . THR B 1 50 ? -10.109 -13.305 -4.012 1 98.06 50 THR B C 1
ATOM 2703 O O . THR B 1 50 ? -9.602 -12.508 -3.215 1 98.06 50 THR B O 1
ATOM 2706 N N . SER B 1 51 ? -10.43 -14.5 -3.66 1 98 51 SER B N 1
ATOM 2707 C CA . SER B 1 51 ? -10.414 -14.875 -2.252 1 98 51 SER B CA 1
ATOM 2708 C C . SER B 1 51 ? -9.266 -15.828 -1.948 1 98 51 SER B C 1
ATOM 2710 O O . SER B 1 51 ? -9.094 -16.266 -0.806 1 98 51 SER B O 1
ATOM 2712 N N . THR B 1 52 ? -8.461 -16.25 -2.977 1 98.75 52 THR B N 1
ATOM 2713 C CA . THR B 1 52 ? -7.371 -17.203 -2.793 1 98.75 52 THR B CA 1
ATOM 2714 C C . THR B 1 52 ? -6.051 -16.625 -3.289 1 98.75 52 THR B C 1
ATOM 2716 O O . THR B 1 52 ? -5.922 -16.281 -4.465 1 98.75 52 THR B O 1
ATOM 2719 N N . PHE B 1 53 ? -5.129 -16.5 -2.395 1 98.88 53 PHE B N 1
ATOM 2720 C CA . PHE B 1 53 ? -3.822 -15.977 -2.779 1 98.88 53 PHE B CA 1
ATOM 2721 C C . PHE B 1 53 ? -2.707 -16.906 -2.305 1 98.88 53 PHE B C 1
ATOM 2723 O O . PHE B 1 53 ? -2.781 -17.453 -1.207 1 98.88 53 PHE B O 1
ATOM 2730 N N . PHE B 1 54 ? -1.723 -17.109 -3.113 1 98.94 54 PHE B N 1
ATOM 2731 C CA . PHE B 1 54 ? -0.498 -17.844 -2.811 1 98.94 54 PHE B CA 1
ATOM 2732 C C . PHE B 1 54 ? 0.685 -16.891 -2.686 1 98.94 54 PHE B C 1
ATOM 2734 O O . PHE B 1 54 ? 1.09 -16.266 -3.666 1 98.94 54 PHE B O 1
ATOM 2741 N N . VAL B 1 55 ? 1.262 -16.797 -1.493 1 98.94 55 VAL B N 1
ATOM 2742 C CA . VAL B 1 55 ? 2.357 -15.867 -1.205 1 98.94 55 VAL B CA 1
ATOM 2743 C C . VAL B 1 55 ? 3.689 -16.609 -1.274 1 98.94 55 VAL B C 1
ATOM 2745 O O . VAL B 1 55 ? 3.889 -17.609 -0.572 1 98.94 55 VAL B O 1
ATOM 2748 N N . SER B 1 56 ? 4.547 -16.109 -2.117 1 98.88 56 SER B N 1
ATOM 2749 C CA . SER B 1 56 ? 5.816 -16.781 -2.363 1 98.88 56 SER B CA 1
ATOM 2750 C C . SER B 1 56 ? 6.734 -16.688 -1.148 1 98.88 56 SER B C 1
ATOM 2752 O O . SER B 1 56 ? 7.379 -17.672 -0.776 1 98.88 56 SER B O 1
ATOM 2754 N N . HIS B 1 57 ? 6.855 -15.531 -0.591 1 98.56 57 HIS B N 1
ATOM 2755 C CA . HIS B 1 57 ? 7.668 -15.289 0.596 1 98.56 57 HIS B CA 1
ATOM 2756 C C . HIS B 1 57 ? 7.23 -14.023 1.32 1 98.56 57 HIS B C 1
ATOM 2758 O O . HIS B 1 57 ? 6.312 -13.328 0.869 1 98.56 57 HIS B O 1
ATOM 2764 N N . CYS B 1 58 ? 7.875 -13.719 2.406 1 97.19 58 CYS B N 1
ATOM 2765 C CA . CYS B 1 58 ? 7.211 -12.781 3.307 1 97.19 58 CYS B CA 1
ATOM 2766 C C . CYS B 1 58 ? 7.965 -11.453 3.363 1 97.19 58 CYS B C 1
ATOM 2768 O O . CYS B 1 58 ? 7.84 -10.711 4.332 1 97.19 58 CYS B O 1
ATOM 2770 N N . HIS B 1 59 ? 8.828 -11.141 2.373 1 97.75 59 HIS B N 1
ATOM 2771 C CA . HIS B 1 59 ? 9.32 -9.766 2.293 1 97.75 59 HIS B CA 1
ATOM 2772 C C . HIS B 1 59 ? 8.18 -8.781 2.088 1 97.75 59 HIS B C 1
ATOM 2774 O O . HIS B 1 59 ? 7.148 -9.133 1.509 1 97.75 59 HIS B O 1
ATOM 2780 N N . LEU B 1 60 ? 8.359 -7.586 2.475 1 97.94 60 LEU B N 1
ATOM 2781 C CA . LEU B 1 60 ? 7.32 -6.562 2.48 1 97.94 60 LEU B CA 1
ATOM 2782 C C . LEU B 1 60 ? 6.758 -6.352 1.08 1 97.94 60 LEU B C 1
ATOM 2784 O O . LEU B 1 60 ? 5.539 -6.234 0.906 1 97.94 60 LEU B O 1
ATOM 2788 N N . ASP B 1 61 ? 7.629 -6.289 0.064 1 97.5 61 ASP B N 1
ATOM 2789 C CA . ASP B 1 61 ? 7.148 -5.98 -1.279 1 97.5 61 ASP B CA 1
ATOM 2790 C C . ASP B 1 61 ? 6.355 -7.148 -1.861 1 97.5 61 ASP B C 1
ATOM 2792 O O . ASP B 1 61 ? 5.812 -7.051 -2.963 1 97.5 61 ASP B O 1
ATOM 2796 N N . HIS B 1 62 ? 6.133 -8.25 -1.137 1 98.69 62 HIS B N 1
ATOM 2797 C CA . HIS B 1 62 ? 5.332 -9.383 -1.57 1 98.69 62 HIS B CA 1
ATOM 2798 C C . HIS B 1 62 ? 4.191 -9.656 -0.595 1 98.69 62 HIS B C 1
ATOM 2800 O O . HIS B 1 62 ? 3.311 -10.477 -0.875 1 98.69 62 HIS B O 1
ATOM 2806 N N . LEU B 1 63 ? 4.176 -8.969 0.512 1 98.12 63 LEU B N 1
ATOM 2807 C CA . LEU B 1 63 ? 3.26 -9.406 1.564 1 98.12 63 LEU B CA 1
ATOM 2808 C C . LEU B 1 63 ? 2.596 -8.203 2.234 1 98.12 63 LEU B C 1
ATOM 2810 O O . LEU B 1 63 ? 1.575 -8.352 2.908 1 98.12 63 LEU B O 1
ATOM 2814 N N . ALA B 1 64 ? 2.996 -7.031 2.084 1 98.19 64 ALA B N 1
ATOM 2815 C CA . ALA B 1 64 ? 2.701 -5.867 2.918 1 98.19 64 ALA B CA 1
ATOM 2816 C C . ALA B 1 64 ? 1.215 -5.523 2.873 1 98.19 64 ALA B C 1
ATOM 2818 O O . ALA B 1 64 ? 0.705 -4.832 3.756 1 98.19 64 ALA B O 1
ATOM 2819 N N . ALA B 1 65 ? 0.498 -5.973 1.887 1 98.44 65 ALA B N 1
ATOM 2820 C CA . ALA B 1 65 ? -0.878 -5.52 1.695 1 98.44 65 ALA B CA 1
ATOM 2821 C C . ALA B 1 65 ? -1.864 -6.457 2.391 1 98.44 65 ALA B C 1
ATOM 2823 O O . ALA B 1 65 ? -3.068 -6.195 2.406 1 98.44 65 ALA B O 1
ATOM 2824 N N . ILE B 1 66 ? -1.421 -7.543 3.014 1 98.38 66 ILE B N 1
ATOM 2825 C CA . ILE B 1 66 ? -2.311 -8.555 3.582 1 98.38 66 ILE B CA 1
ATOM 2826 C C . ILE B 1 66 ? -3.252 -7.902 4.59 1 98.38 66 ILE B C 1
ATOM 2828 O O . ILE B 1 66 ? -4.469 -8.094 4.531 1 98.38 66 ILE B O 1
ATOM 2832 N N . PRO B 1 67 ? -2.754 -7.016 5.539 1 98.25 67 PRO B N 1
ATOM 2833 C CA . PRO B 1 67 ? -3.686 -6.441 6.516 1 98.25 67 PRO B CA 1
ATOM 2834 C C . PRO B 1 67 ? -4.777 -5.598 5.859 1 98.25 67 PRO B C 1
ATOM 2836 O O . PRO B 1 67 ? -5.949 -5.699 6.23 1 98.25 67 PRO B O 1
ATOM 2839 N N . VAL B 1 68 ? -4.441 -4.75 4.883 1 98 68 VAL B N 1
ATOM 2840 C CA . VAL B 1 68 ? -5.438 -3.883 4.258 1 98 68 VAL B CA 1
ATOM 2841 C C . VAL B 1 68 ? -6.402 -4.719 3.424 1 98 68 VAL B C 1
ATOM 2843 O O . VAL B 1 68 ? -7.602 -4.43 3.379 1 98 68 VAL B O 1
ATOM 2846 N N . TYR B 1 69 ? -5.82 -5.773 2.762 1 98.44 69 TYR B N 1
ATOM 2847 C CA . TYR B 1 69 ? -6.645 -6.676 1.965 1 98.44 69 TYR B CA 1
ATOM 2848 C C . TYR B 1 69 ? -7.699 -7.355 2.828 1 98.44 69 TYR B C 1
ATOM 2850 O O . TYR B 1 69 ? -8.891 -7.332 2.5 1 98.44 69 TYR B O 1
ATOM 2858 N N . VAL B 1 70 ? -7.324 -7.918 3.9 1 98.38 70 VAL B N 1
ATOM 2859 C CA . VAL B 1 70 ? -8.211 -8.648 4.805 1 98.38 70 VAL B CA 1
ATOM 2860 C C . VAL B 1 70 ? -9.227 -7.684 5.414 1 98.38 70 VAL B C 1
ATOM 2862 O O . VAL B 1 70 ? -10.43 -7.984 5.449 1 98.38 70 VAL B O 1
ATOM 2865 N N . ALA B 1 71 ? -8.789 -6.543 5.855 1 97.19 71 ALA B N 1
ATOM 2866 C CA . ALA B 1 71 ? -9.664 -5.551 6.473 1 97.19 71 ALA B CA 1
ATOM 2867 C C . ALA B 1 71 ? -10.719 -5.062 5.48 1 97.19 71 ALA B C 1
ATOM 2869 O O . ALA B 1 71 ? -11.891 -4.91 5.836 1 97.19 71 ALA B O 1
ATOM 2870 N N . ARG B 1 72 ? -10.266 -4.777 4.262 1 96 72 ARG B N 1
ATOM 2871 C CA . ARG B 1 72 ? -11.18 -4.301 3.23 1 96 72 ARG B CA 1
ATOM 2872 C C . ARG B 1 72 ? -12.25 -5.34 2.926 1 96 72 ARG B C 1
ATOM 2874 O O . ARG B 1 72 ? -13.43 -5 2.768 1 96 72 ARG B O 1
ATOM 2881 N N . ARG B 1 73 ? -11.898 -6.582 2.834 1 96.94 73 ARG B N 1
ATOM 2882 C CA . ARG B 1 73 ? -12.867 -7.641 2.576 1 96.94 73 ARG B CA 1
ATOM 2883 C C . ARG B 1 73 ? -13.906 -7.715 3.688 1 96.94 73 ARG B C 1
ATOM 2885 O O . ARG B 1 73 ? -15.102 -7.852 3.418 1 96.94 73 ARG B O 1
ATOM 2892 N N . ARG B 1 74 ? -13.406 -7.609 4.895 1 95.69 74 ARG B N 1
ATOM 2893 C CA . ARG B 1 74 ? -14.32 -7.609 6.027 1 95.69 74 ARG B CA 1
ATOM 2894 C C . ARG B 1 74 ? -15.289 -6.43 5.949 1 95.69 74 ARG B C 1
ATOM 2896 O O . ARG B 1 74 ? -16.5 -6.594 6.129 1 95.69 74 ARG B O 1
ATOM 2903 N N . MET B 1 75 ? -14.742 -5.281 5.715 1 93.19 75 MET B N 1
ATOM 2904 C CA . MET B 1 75 ? -15.547 -4.07 5.613 1 93.19 75 MET B CA 1
ATOM 2905 C C . MET B 1 75 ? -16.625 -4.219 4.539 1 93.19 75 MET B C 1
ATOM 2907 O O . MET B 1 75 ? -17.734 -3.723 4.699 1 93.19 75 MET B O 1
ATOM 2911 N N . MET B 1 76 ? -16.266 -4.918 3.502 1 94.38 76 MET B N 1
ATOM 2912 C CA . MET B 1 76 ? -17.172 -5.105 2.373 1 94.38 76 MET B CA 1
ATOM 2913 C C . MET B 1 76 ? -18.078 -6.312 2.598 1 94.38 76 MET B C 1
ATOM 2915 O O . MET B 1 76 ? -18.812 -6.719 1.695 1 94.38 76 MET B O 1
ATOM 2919 N N . LYS B 1 77 ? -17.984 -6.973 3.762 1 95.88 77 LYS B N 1
ATOM 2920 C CA . LYS B 1 77 ? -18.797 -8.109 4.168 1 95.88 77 LYS B CA 1
ATOM 2921 C C . LYS B 1 77 ? -18.562 -9.312 3.25 1 95.88 77 LYS B C 1
ATOM 2923 O O . LYS B 1 77 ? -19.5 -10.031 2.92 1 95.88 77 LYS B O 1
ATOM 2928 N N . MET B 1 78 ? -17.344 -9.398 2.766 1 97.12 78 MET B N 1
ATOM 2929 C CA . MET B 1 78 ? -16.969 -10.555 1.96 1 97.12 78 MET B CA 1
ATOM 2930 C C . MET B 1 78 ? -16.453 -11.688 2.844 1 97.12 78 MET B C 1
ATOM 2932 O O . MET B 1 78 ? -16.047 -11.453 3.982 1 97.12 78 MET B O 1
ATOM 2936 N N . GLU B 1 79 ? -16.516 -12.852 2.336 1 97.38 79 GLU B N 1
ATOM 2937 C CA . GLU B 1 79 ? -15.969 -14 3.068 1 97.38 79 GLU B CA 1
ATOM 2938 C C . GLU B 1 79 ? -14.469 -13.852 3.283 1 97.38 79 GLU B C 1
ATOM 2940 O O . GLU B 1 79 ? -13.758 -13.336 2.418 1 97.38 79 GLU B O 1
ATOM 2945 N N . PRO B 1 80 ? -14.008 -14.375 4.426 1 98.25 80 PRO B N 1
ATOM 2946 C CA . PRO B 1 80 ? -12.562 -14.344 4.656 1 98.25 80 PRO B CA 1
ATOM 2947 C C . PRO B 1 80 ? -11.773 -15.047 3.559 1 98.25 80 PRO B C 1
ATOM 2949 O O . PRO B 1 80 ? -12.211 -16.094 3.053 1 98.25 80 PRO B O 1
ATOM 2952 N N . PRO B 1 81 ? -10.711 -14.453 3.193 1 98.56 81 PRO B N 1
ATOM 2953 C CA . PRO B 1 81 ? -9.883 -15.086 2.164 1 98.56 81 PRO B CA 1
ATOM 2954 C C . PRO B 1 81 ? -9.031 -16.234 2.711 1 98.56 81 PRO B C 1
ATOM 2956 O O . PRO B 1 81 ? -8.875 -16.359 3.928 1 98.56 81 PRO B O 1
ATOM 2959 N N . THR B 1 82 ? -8.555 -17.062 1.807 1 98.81 82 THR B N 1
ATOM 2960 C CA . THR B 1 82 ? -7.535 -18.062 2.094 1 98.81 82 THR B CA 1
ATOM 2961 C C . THR B 1 82 ? -6.18 -17.641 1.531 1 98.81 82 THR B C 1
ATOM 2963 O O . THR B 1 82 ? -6.062 -17.344 0.341 1 98.81 82 THR B O 1
ATOM 2966 N N . ILE B 1 83 ? -5.254 -17.594 2.389 1 98.88 83 ILE B N 1
ATOM 2967 C CA . ILE B 1 83 ? -3.912 -17.156 2.01 1 98.88 83 ILE B CA 1
ATOM 2968 C C . ILE B 1 83 ? -2.908 -18.281 2.295 1 98.88 83 ILE B C 1
ATOM 2970 O O . ILE B 1 83 ? -2.721 -18.672 3.447 1 98.88 83 ILE B O 1
ATOM 2974 N N . TYR B 1 84 ? -2.338 -18.797 1.25 1 98.94 84 TYR B N 1
ATOM 2975 C CA . TYR B 1 84 ? -1.281 -19.797 1.339 1 98.94 84 TYR B CA 1
ATOM 2976 C C . TYR B 1 84 ? 0.089 -19.141 1.429 1 98.94 84 TYR B C 1
ATOM 2978 O O . TYR B 1 84 ? 0.387 -18.219 0.679 1 98.94 84 TYR B O 1
ATOM 2986 N N . LEU B 1 85 ? 0.898 -19.547 2.369 1 98.81 85 LEU B N 1
ATOM 2987 C CA . LEU B 1 85 ? 2.221 -18.953 2.555 1 98.81 85 LEU B CA 1
ATOM 2988 C C . LEU B 1 85 ? 3.184 -19.969 3.164 1 98.81 85 LEU B C 1
ATOM 2990 O O . LEU B 1 85 ? 2.762 -21.016 3.641 1 98.81 85 LEU B O 1
ATOM 2994 N N . PRO B 1 86 ? 4.492 -19.734 3.061 1 98.75 86 PRO B N 1
ATOM 2995 C CA . PRO B 1 86 ? 5.43 -20.703 3.629 1 98.75 86 PRO B CA 1
ATOM 2996 C C . PRO B 1 86 ? 5.082 -21.094 5.066 1 98.75 86 PRO B C 1
ATOM 2998 O O . PRO B 1 86 ? 4.844 -20.219 5.902 1 98.75 86 PRO B O 1
ATOM 3001 N N . ALA B 1 87 ? 5.094 -22.359 5.312 1 98.75 87 ALA B N 1
ATOM 3002 C CA . ALA B 1 87 ? 4.559 -22.922 6.547 1 98.75 87 ALA B CA 1
ATOM 3003 C C . ALA B 1 87 ? 5.242 -22.312 7.77 1 98.75 87 ALA B C 1
ATOM 3005 O O . ALA B 1 87 ? 4.59 -22.047 8.781 1 98.75 87 ALA B O 1
ATOM 3006 N N . ASP B 1 88 ? 6.508 -22.094 7.727 1 98 88 ASP B N 1
ATOM 3007 C CA . ASP B 1 88 ? 7.277 -21.625 8.875 1 98 88 ASP B CA 1
ATOM 3008 C C . ASP B 1 88 ? 7.016 -20.141 9.148 1 98 88 ASP B C 1
ATOM 3010 O O . ASP B 1 88 ? 7.48 -19.594 10.156 1 98 88 ASP B O 1
ATOM 3014 N N . MET B 1 89 ? 6.227 -19.516 8.305 1 97.44 89 MET B N 1
ATOM 3015 C CA . MET B 1 89 ? 5.977 -18.078 8.469 1 97.44 89 MET B CA 1
ATOM 3016 C C . MET B 1 89 ? 4.555 -17.828 8.961 1 97.44 89 MET B C 1
ATOM 3018 O O . MET B 1 89 ? 4.199 -16.688 9.289 1 97.44 89 MET B O 1
ATOM 3022 N N . VAL B 1 90 ? 3.746 -18.812 9.031 1 98.56 90 VAL B N 1
ATOM 3023 C CA . VAL B 1 90 ? 2.326 -18.672 9.336 1 98.56 90 VAL B CA 1
ATOM 3024 C C . VAL B 1 90 ? 2.146 -17.969 10.68 1 98.56 90 VAL B C 1
ATOM 3026 O O . VAL B 1 90 ? 1.376 -17.016 10.781 1 98.56 90 VAL B O 1
ATOM 3029 N N . ASP B 1 91 ? 2.873 -18.406 11.672 1 98.12 91 ASP B N 1
ATOM 3030 C CA . ASP B 1 91 ? 2.723 -17.828 13 1 98.12 91 ASP B CA 1
ATOM 3031 C C . ASP B 1 91 ? 3.127 -16.359 13.016 1 98.12 91 ASP B C 1
ATOM 3033 O O . ASP B 1 91 ? 2.498 -15.539 13.688 1 98.12 91 ASP B O 1
ATOM 3037 N N . GLN B 1 92 ? 4.199 -16.062 12.328 1 97.5 92 GLN B N 1
ATOM 3038 C CA . GLN B 1 92 ? 4.664 -14.68 12.273 1 97.5 92 GLN B CA 1
ATOM 3039 C C . GLN B 1 92 ? 3.648 -13.781 11.57 1 97.5 92 GLN B C 1
ATOM 3041 O O . GLN B 1 92 ? 3.42 -12.648 11.992 1 97.5 92 GLN B O 1
ATOM 3046 N N . VAL B 1 93 ? 3.072 -14.266 10.492 1 98.44 93 VAL B N 1
ATOM 3047 C CA . VAL B 1 93 ? 2.057 -13.5 9.781 1 98.44 93 VAL B CA 1
ATOM 3048 C C . VAL B 1 93 ? 0.826 -13.32 10.664 1 98.44 93 VAL B C 1
ATOM 3050 O O . VAL B 1 93 ? 0.226 -12.25 10.695 1 98.44 93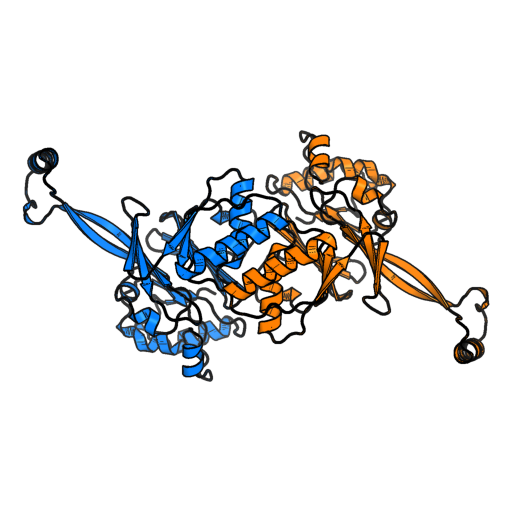 VAL B O 1
ATOM 3053 N N . ARG B 1 94 ? 0.446 -14.336 11.398 1 98.19 94 ARG B N 1
ATOM 3054 C CA . ARG B 1 94 ? -0.668 -14.25 12.336 1 98.19 94 ARG B CA 1
ATOM 3055 C C . ARG B 1 94 ? -0.419 -13.164 13.375 1 98.19 94 ARG B C 1
ATOM 3057 O O . ARG B 1 94 ? -1.313 -12.375 13.688 1 98.19 94 ARG B O 1
ATOM 3064 N N . ARG B 1 95 ? 0.789 -13.141 13.93 1 97.5 95 ARG B N 1
ATOM 3065 C CA . ARG B 1 95 ? 1.153 -12.133 14.922 1 97.5 95 ARG B CA 1
ATOM 3066 C C . ARG B 1 95 ? 1.083 -10.734 14.32 1 97.5 95 ARG B C 1
ATOM 3068 O O . ARG B 1 95 ? 0.645 -9.789 14.984 1 97.5 95 ARG B O 1
ATOM 3075 N N . MET B 1 96 ? 1.583 -10.648 13.125 1 97.94 96 MET B N 1
ATOM 3076 C CA . MET B 1 96 ? 1.522 -9.367 12.422 1 97.94 96 MET B CA 1
ATOM 3077 C C . MET B 1 96 ? 0.079 -8.906 12.25 1 97.94 96 MET B C 1
ATOM 3079 O O . MET B 1 96 ? -0.243 -7.746 12.508 1 97.94 96 MET B O 1
ATOM 3083 N N . LEU B 1 97 ? -0.82 -9.789 11.867 1 98.25 97 LEU B N 1
ATOM 3084 C CA . LEU B 1 97 ? -2.232 -9.461 11.711 1 98.25 97 LEU B CA 1
ATOM 3085 C C . LEU B 1 97 ? -2.859 -9.094 13.047 1 98.25 97 LEU B C 1
ATOM 3087 O O . LEU B 1 97 ? -3.705 -8.195 13.117 1 98.25 97 LEU B O 1
ATOM 3091 N N . GLN B 1 98 ? -2.445 -9.766 14.078 1 97.38 98 GLN B N 1
ATOM 3092 C CA . GLN B 1 98 ? -2.936 -9.445 15.414 1 97.38 98 GLN B CA 1
ATOM 3093 C C . GLN B 1 98 ? -2.514 -8.039 15.836 1 97.38 98 GLN B C 1
ATOM 3095 O O . GLN B 1 98 ? -3.279 -7.324 16.484 1 97.38 98 GLN B O 1
ATOM 3100 N N . ALA B 1 99 ? -1.292 -7.711 15.516 1 96.88 99 ALA B N 1
ATOM 3101 C CA . ALA B 1 99 ? -0.828 -6.355 15.812 1 96.88 99 ALA B CA 1
ATOM 3102 C C . ALA B 1 99 ? -1.683 -5.316 15.094 1 96.88 99 ALA B C 1
ATOM 3104 O O . ALA B 1 99 ? -2.064 -4.305 15.68 1 96.88 99 ALA B O 1
ATOM 3105 N N . TRP B 1 100 ? -2.018 -5.578 13.867 1 97.06 100 TRP B N 1
ATOM 3106 C CA . TRP B 1 100 ? -2.848 -4.656 13.102 1 97.06 100 TRP B CA 1
ATOM 3107 C C . TRP B 1 100 ? -4.27 -4.613 13.656 1 97.06 100 TRP B C 1
ATOM 3109 O O . TRP B 1 100 ? -4.918 -3.566 13.641 1 97.06 100 TRP B O 1
ATOM 3119 N N . GLN B 1 101 ? -4.785 -5.781 14.055 1 95.69 101 GLN B N 1
ATOM 3120 C CA . GLN B 1 101 ? -6.109 -5.836 14.672 1 95.69 101 GLN B CA 1
ATOM 3121 C C . GLN B 1 101 ? -6.203 -4.895 15.867 1 95.69 101 GLN B C 1
ATOM 3123 O O . GLN B 1 101 ? -7.215 -4.219 16.047 1 95.69 101 GLN B O 1
ATOM 3128 N N . ARG B 1 102 ? -5.168 -4.832 16.656 1 93.56 102 ARG B N 1
ATOM 3129 C CA . ARG B 1 102 ? -5.145 -3.969 17.828 1 93.56 102 ARG B CA 1
ATOM 3130 C C . ARG B 1 102 ? -5.113 -2.498 17.422 1 93.56 102 ARG B C 1
ATOM 3132 O O . ARG B 1 102 ? -5.742 -1.659 18.078 1 93.56 102 ARG B O 1
ATOM 3139 N N . LEU B 1 103 ? -4.434 -2.203 16.391 1 93 103 LEU B N 1
ATOM 3140 C CA . LEU B 1 103 ? -4.281 -0.827 15.938 1 93 103 LEU B CA 1
ATOM 3141 C C . LEU B 1 103 ? -5.562 -0.329 15.281 1 93 103 LEU B C 1
ATOM 3143 O O . LEU B 1 103 ? -6.035 0.77 15.578 1 93 103 LEU B O 1
ATOM 3147 N N . ASP B 1 104 ? -6.117 -1.16 14.438 1 90.88 104 ASP B N 1
ATOM 3148 C CA . ASP B 1 104 ? -7.25 -0.778 13.602 1 90.88 104 ASP B CA 1
ATOM 3149 C C . ASP B 1 104 ? -8.57 -1.037 14.312 1 90.88 104 ASP B C 1
ATOM 3151 O O . ASP B 1 104 ? -9.617 -0.545 13.891 1 90.88 104 ASP B O 1
ATOM 3155 N N . ARG B 1 105 ? -8.562 -1.868 15.375 1 88 105 ARG B N 1
ATOM 3156 C CA . ARG B 1 105 ? -9.719 -2.297 16.156 1 88 105 ARG B CA 1
ATOM 3157 C C . ARG B 1 105 ? -10.727 -3.039 15.273 1 88 105 ARG B C 1
ATOM 3159 O O . ARG B 1 105 ? -11.938 -2.881 15.438 1 88 105 ARG B O 1
ATOM 3166 N N . GLY B 1 106 ? -10.242 -3.668 14.234 1 89.38 106 GLY B N 1
ATOM 3167 C CA . GLY B 1 106 ? -11.039 -4.527 13.375 1 89.38 106 GLY B CA 1
ATOM 3168 C C . GLY B 1 106 ? -10.492 -5.941 13.273 1 89.38 106 GLY B C 1
ATOM 3169 O O . GLY B 1 106 ? -9.281 -6.137 13.211 1 89.38 106 GLY B O 1
ATOM 3170 N N . ARG B 1 107 ? -11.422 -6.91 13.297 1 91.25 107 ARG B N 1
ATOM 3171 C CA . ARG B 1 107 ? -11 -8.297 13.18 1 91.25 107 ARG B CA 1
ATOM 3172 C C . ARG B 1 107 ? -10.289 -8.547 11.852 1 91.25 107 ARG B C 1
ATOM 3174 O O . ARG B 1 107 ? -10.664 -7.969 10.828 1 91.25 107 ARG B O 1
ATOM 3181 N N . MET B 1 108 ? -9.258 -9.258 11.93 1 95.88 108 MET B N 1
ATOM 3182 C CA . MET B 1 108 ? -8.508 -9.68 10.75 1 95.88 108 MET B CA 1
ATOM 3183 C C . MET B 1 108 ? -8.828 -11.125 10.383 1 95.88 108 MET B C 1
ATOM 3185 O O . MET B 1 108 ? -8.047 -12.031 10.672 1 95.88 108 MET B O 1
ATOM 3189 N N . LEU B 1 109 ? -9.898 -11.273 9.711 1 96 109 LEU B N 1
ATOM 3190 C CA . LEU B 1 109 ? -10.414 -12.609 9.43 1 96 109 LEU B CA 1
ATOM 3191 C C . LEU B 1 109 ? -9.844 -13.148 8.125 1 96 109 LEU B C 1
ATOM 3193 O O . LEU B 1 109 ? -10.125 -12.609 7.051 1 96 109 LEU B O 1
ATOM 3197 N N . CYS B 1 110 ? -9.031 -14.148 8.172 1 97.94 110 CYS B N 1
ATOM 3198 C CA . CYS B 1 110 ? -8.516 -14.875 7.016 1 97.94 110 CYS B CA 1
ATOM 3199 C C . CYS B 1 110 ? -8.055 -16.266 7.406 1 97.94 110 CYS B C 1
ATOM 3201 O O . CYS B 1 110 ? -7.855 -16.562 8.586 1 97.94 110 CYS B O 1
ATOM 3203 N N . ASP B 1 111 ? -8.07 -17.156 6.512 1 98.56 111 ASP B N 1
ATOM 3204 C CA . ASP B 1 111 ? -7.516 -18.5 6.691 1 98.56 111 ASP B CA 1
ATOM 3205 C C . ASP B 1 111 ? -6.078 -18.562 6.184 1 98.56 111 ASP B C 1
ATOM 3207 O O . ASP B 1 111 ? -5.832 -18.484 4.98 1 98.56 111 ASP B O 1
ATOM 3211 N N . LEU B 1 112 ? -5.133 -18.688 7.09 1 98.81 112 LEU B N 1
ATOM 3212 C CA . LEU B 1 112 ? -3.73 -18.859 6.73 1 98.81 112 LEU B CA 1
ATOM 3213 C C . LEU B 1 112 ? -3.371 -20.328 6.621 1 98.81 112 LEU B C 1
ATOM 3215 O O . LEU B 1 112 ? -3.551 -21.094 7.574 1 98.81 112 LEU B O 1
ATOM 3219 N N . VAL B 1 113 ? -2.855 -20.688 5.477 1 98.88 113 VAL B N 1
ATOM 3220 C CA . VAL B 1 113 ? -2.496 -22.078 5.238 1 98.88 113 VAL B CA 1
ATOM 3221 C C . VAL B 1 113 ? -1 -22.188 4.961 1 98.88 113 VAL B C 1
ATOM 3223 O O . VAL B 1 113 ? -0.5 -21.625 3.99 1 98.88 113 VAL B O 1
ATOM 3226 N N . GLY B 1 114 ? -0.318 -22.922 5.809 1 98.81 114 GLY B N 1
ATOM 3227 C CA . GLY B 1 114 ? 1.1 -23.156 5.598 1 98.81 114 GLY B CA 1
ATOM 3228 C C . GLY B 1 114 ? 1.375 -24.141 4.477 1 98.81 114 GLY B C 1
ATOM 3229 O O . GLY B 1 114 ? 0.704 -25.172 4.367 1 98.81 114 GLY B O 1
ATOM 3230 N N . VAL B 1 115 ? 2.35 -23.797 3.607 1 98.88 115 VAL B N 1
ATOM 3231 C CA . VAL B 1 115 ? 2.662 -24.703 2.502 1 98.88 115 VAL B CA 1
ATOM 3232 C C . VAL B 1 115 ? 4.125 -25.125 2.582 1 98.88 115 VAL B C 1
ATOM 3234 O O . VAL B 1 115 ? 4.957 -24.406 3.146 1 98.88 115 VAL B O 1
ATOM 3237 N N . ARG B 1 116 ? 4.461 -26.266 2.037 1 98.69 116 ARG B N 1
ATOM 3238 C CA . ARG B 1 116 ? 5.805 -26.812 1.876 1 98.69 116 ARG B CA 1
ATOM 3239 C C . ARG B 1 116 ? 6.004 -27.359 0.467 1 98.69 116 ARG B C 1
ATOM 3241 O O . ARG B 1 116 ? 5.047 -27.766 -0.188 1 98.69 116 ARG B O 1
ATOM 3248 N N . PRO B 1 117 ? 7.324 -27.234 0.05 1 98.69 117 PRO B N 1
ATOM 3249 C CA . PRO B 1 117 ? 7.562 -27.891 -1.244 1 98.69 117 PRO B CA 1
ATOM 3250 C C . PRO B 1 117 ? 7.016 -29.312 -1.303 1 98.69 117 PRO B C 1
ATOM 3252 O O . PRO B 1 117 ? 7.191 -30.078 -0.356 1 98.69 117 PRO B O 1
ATOM 3255 N N . GLY B 1 118 ? 6.316 -29.562 -2.334 1 98.44 118 GLY B N 1
ATOM 3256 C CA . GLY B 1 118 ? 5.738 -30.891 -2.494 1 98.44 118 GLY B CA 1
ATOM 3257 C C . GLY B 1 118 ? 4.25 -30.938 -2.199 1 98.44 118 GLY B C 1
ATOM 3258 O O . GLY B 1 118 ? 3.564 -31.891 -2.57 1 98.44 118 GLY B O 1
ATOM 3259 N N . ASP B 1 119 ? 3.715 -29.906 -1.488 1 98.75 119 ASP B N 1
ATOM 3260 C CA . ASP B 1 119 ? 2.291 -29.859 -1.174 1 98.75 119 ASP B CA 1
ATOM 3261 C C . ASP B 1 119 ? 1.456 -29.688 -2.439 1 98.75 119 ASP B C 1
ATOM 3263 O O . ASP B 1 119 ? 1.947 -29.172 -3.449 1 98.75 119 ASP B O 1
ATOM 3267 N N . GLU B 1 120 ? 0.267 -30.156 -2.365 1 98.31 120 GLU B N 1
ATOM 3268 C CA . GLU B 1 120 ? -0.724 -30.016 -3.428 1 98.31 120 GLU B CA 1
ATOM 3269 C C . GLU B 1 120 ? -2.062 -29.531 -2.875 1 98.31 120 GLU B C 1
ATOM 3271 O O . GLU B 1 120 ? -2.504 -29.984 -1.819 1 98.31 120 GLU B O 1
ATOM 3276 N N . PHE B 1 121 ? -2.674 -28.578 -3.576 1 98.31 121 PHE B N 1
ATOM 3277 C CA . PHE B 1 121 ? -3.957 -28.031 -3.164 1 98.31 121 PHE B CA 1
ATOM 3278 C C . PHE B 1 121 ? -4.934 -28 -4.332 1 98.31 121 PHE B C 1
ATOM 3280 O O . PHE B 1 121 ? -4.637 -27.438 -5.387 1 98.31 121 PHE B O 1
ATOM 3287 N N . GLU B 1 122 ? -6.098 -28.609 -4.121 1 96.62 122 GLU B N 1
ATOM 3288 C CA . GLU B 1 122 ? -7.164 -28.516 -5.113 1 96.62 122 GLU B CA 1
ATOM 3289 C C . GLU B 1 122 ? -7.918 -27.188 -4.988 1 96.62 122 GLU B C 1
ATOM 3291 O O . GLU B 1 122 ? -8.547 -26.922 -3.965 1 96.62 122 GLU B O 1
ATOM 3296 N N . ILE B 1 123 ? -7.82 -26.391 -6.023 1 94.94 123 ILE B N 1
ATOM 3297 C CA . ILE B 1 123 ? -8.484 -25.094 -5.941 1 94.94 123 ILE B CA 1
ATOM 3298 C C . ILE B 1 123 ? -9.805 -25.141 -6.703 1 94.94 123 ILE B C 1
ATOM 3300 O O . ILE B 1 123 ? -10.703 -24.328 -6.449 1 94.94 123 ILE B O 1
ATOM 3304 N N . SER B 1 124 ? -9.938 -26.016 -7.66 1 94.62 124 SER B N 1
ATOM 3305 C CA . SER B 1 124 ? -11.172 -26.328 -8.367 1 94.62 124 SER B CA 1
ATOM 3306 C C . SER B 1 124 ? -11.141 -27.75 -8.914 1 94.62 124 SER B C 1
ATOM 3308 O O . SER B 1 124 ? -10.156 -28.484 -8.719 1 94.62 124 SER B O 1
ATOM 3310 N N . ARG B 1 125 ? -12.219 -28.141 -9.531 1 92.12 125 ARG B N 1
ATOM 3311 C CA . ARG B 1 125 ? -12.273 -29.453 -10.156 1 92.12 125 ARG B CA 1
ATOM 3312 C C . ARG B 1 125 ? -11.219 -29.562 -11.258 1 92.12 125 ARG B C 1
ATOM 3314 O O . ARG B 1 125 ? -10.688 -30.656 -11.5 1 92.12 125 ARG B O 1
ATOM 3321 N N . GLU B 1 126 ? -10.93 -28.438 -11.789 1 95.25 126 GLU B N 1
ATOM 3322 C CA . GLU B 1 126 ? -10.086 -28.453 -12.977 1 95.25 126 GLU B CA 1
ATOM 3323 C C . GLU B 1 126 ? -8.664 -28 -12.656 1 95.25 126 GLU B C 1
ATOM 3325 O O . GLU B 1 126 ? -7.754 -28.156 -13.469 1 95.25 126 GLU B O 1
ATOM 3330 N N . HIS B 1 127 ? -8.5 -27.422 -11.484 1 97.69 127 HIS B N 1
ATOM 3331 C CA . HIS B 1 127 ? -7.203 -26.797 -11.234 1 97.69 127 HIS B CA 1
ATOM 3332 C C . HIS B 1 127 ? -6.621 -27.266 -9.906 1 97.69 127 HIS B C 1
ATOM 3334 O O . HIS B 1 127 ? -7.344 -27.359 -8.906 1 97.69 127 HIS B O 1
ATOM 3340 N N . VAL B 1 128 ? -5.359 -27.562 -9.945 1 97.75 128 VAL B N 1
ATOM 3341 C CA . VAL B 1 128 ? -4.562 -27.922 -8.781 1 97.75 128 VAL B CA 1
ATOM 3342 C C . VAL B 1 128 ? -3.311 -27.062 -8.719 1 97.75 128 VAL B C 1
ATOM 3344 O O . VAL B 1 128 ? -2.746 -26.688 -9.75 1 97.75 128 VAL B O 1
ATOM 3347 N N . VAL B 1 129 ? -2.939 -26.703 -7.484 1 98.81 129 VAL B N 1
ATOM 3348 C CA . VAL B 1 129 ? -1.704 -25.938 -7.297 1 98.81 129 VAL B CA 1
ATOM 3349 C C . VAL B 1 129 ? -0.685 -26.797 -6.551 1 98.81 129 VAL B C 1
ATOM 3351 O O . VAL B 1 129 ? -1.01 -27.422 -5.531 1 98.81 129 VAL B O 1
ATOM 3354 N N . THR B 1 130 ? 0.463 -26.922 -7.098 1 98.88 130 THR B N 1
ATOM 3355 C CA . THR B 1 130 ? 1.559 -27.562 -6.379 1 98.88 130 THR B CA 1
ATOM 3356 C C . THR B 1 130 ? 2.613 -26.531 -5.977 1 98.88 130 THR B C 1
ATOM 3358 O O . THR B 1 130 ? 2.709 -25.453 -6.578 1 98.88 130 THR B O 1
ATOM 3361 N N . VAL B 1 131 ? 3.322 -26.875 -4.926 1 98.94 131 VAL B N 1
ATOM 3362 C CA . VAL B 1 131 ? 4.316 -25.984 -4.344 1 98.94 131 VAL B CA 1
ATOM 3363 C C . VAL B 1 131 ? 5.719 -26.547 -4.578 1 98.94 131 VAL B C 1
ATOM 3365 O O . VAL B 1 131 ? 5.953 -27.75 -4.402 1 98.94 131 VAL B O 1
ATOM 3368 N N . PHE B 1 132 ? 6.648 -25.734 -5.051 1 98.81 132 PHE B N 1
ATOM 3369 C CA . PHE B 1 132 ? 8.031 -26.188 -5.219 1 98.81 132 PHE B CA 1
ATOM 3370 C C . PHE B 1 132 ? 8.984 -25.234 -4.512 1 98.81 132 PHE B C 1
ATOM 3372 O O . PHE B 1 132 ? 8.609 -24.109 -4.148 1 98.81 132 PHE B O 1
ATOM 3379 N N . GLU B 1 133 ? 10.156 -25.672 -4.309 1 98.44 133 GLU B N 1
ATOM 3380 C CA . GLU B 1 133 ? 11.148 -24.906 -3.557 1 98.44 133 GLU B CA 1
ATOM 3381 C C . GLU B 1 133 ? 11.836 -23.875 -4.445 1 98.44 133 GLU B C 1
ATOM 3383 O O . GLU B 1 133 ? 12.25 -24.188 -5.562 1 98.44 133 GLU B O 1
ATOM 3388 N N . THR B 1 134 ? 11.898 -22.625 -3.98 1 98.69 134 THR B N 1
ATOM 3389 C CA . THR B 1 134 ? 12.734 -21.594 -4.602 1 98.69 134 THR B CA 1
ATOM 3390 C C . THR B 1 134 ? 13.906 -21.234 -3.693 1 98.69 134 THR B C 1
ATOM 3392 O O . THR B 1 134 ? 14.133 -21.891 -2.676 1 98.69 134 THR B O 1
ATOM 3395 N N . VAL B 1 135 ? 14.797 -20.344 -4.176 1 98.44 135 VAL B N 1
ATOM 3396 C CA . VAL B 1 135 ? 16 -19.984 -3.428 1 98.44 135 VAL B CA 1
ATOM 3397 C C . VAL B 1 135 ? 16.047 -18.484 -3.188 1 98.44 135 VAL B C 1
ATOM 3399 O O . VAL B 1 135 ? 16.25 -17.703 -4.121 1 98.44 135 VAL B O 1
ATOM 3402 N N . HIS B 1 136 ? 15.836 -18.078 -2.018 1 97.81 136 HIS B N 1
ATOM 3403 C CA . HIS B 1 136 ? 15.828 -16.688 -1.598 1 97.81 136 HIS B CA 1
ATOM 3404 C C . HIS B 1 136 ? 16.391 -16.531 -0.192 1 97.81 136 HIS B C 1
ATOM 3406 O O . HIS B 1 136 ? 16.828 -17.516 0.423 1 97.81 136 HIS B O 1
ATOM 3412 N N . THR B 1 137 ? 16.547 -15.328 0.308 1 95.69 137 THR B N 1
ATOM 3413 C CA . THR B 1 137 ? 17.219 -15.062 1.575 1 95.69 137 THR B CA 1
ATOM 3414 C C . THR B 1 137 ? 16.344 -15.477 2.752 1 95.69 137 THR B C 1
ATOM 3416 O O . THR B 1 137 ? 16.828 -15.648 3.869 1 95.69 137 THR B O 1
ATOM 3419 N N . VAL B 1 138 ? 15.062 -15.609 2.549 1 95.56 138 VAL B N 1
ATOM 3420 C CA . VAL B 1 138 ? 14.102 -16.109 3.527 1 95.56 138 VAL B CA 1
ATOM 3421 C C . VAL B 1 138 ? 13.359 -17.312 2.957 1 95.56 138 VAL B C 1
ATOM 3423 O O . VAL B 1 138 ? 13.531 -17.656 1.784 1 95.56 138 VAL B O 1
ATOM 3426 N N . SER B 1 139 ? 12.578 -17.984 3.795 1 96.75 139 SER B N 1
ATOM 3427 C CA . SER B 1 139 ? 11.758 -19.078 3.287 1 96.75 139 SER B CA 1
ATOM 3428 C C . SER B 1 139 ? 10.945 -18.641 2.074 1 96.75 139 SER B C 1
ATOM 3430 O O . SER B 1 139 ? 10.242 -17.641 2.119 1 96.75 139 SER B O 1
ATOM 3432 N N . SER B 1 140 ? 11.094 -19.391 1.009 1 98.44 140 SER B N 1
ATOM 3433 C CA . SER B 1 140 ? 10.414 -19.016 -0.229 1 98.44 140 SER B CA 1
ATOM 3434 C C . SER B 1 140 ? 9.969 -20.25 -1.01 1 98.44 140 SER B C 1
ATOM 3436 O O . SER B 1 140 ? 10.602 -21.312 -0.923 1 98.44 140 SER B O 1
ATOM 3438 N N . VAL B 1 141 ? 8.906 -20.141 -1.653 1 98.88 141 VAL B N 1
ATOM 3439 C CA . VAL B 1 141 ? 8.336 -21.203 -2.477 1 98.88 141 VAL B CA 1
ATOM 3440 C C . VAL B 1 141 ? 7.785 -20.609 -3.775 1 98.88 141 VAL B C 1
ATOM 3442 O O . VAL B 1 141 ? 7.559 -19.406 -3.867 1 98.88 141 VAL B O 1
ATOM 3445 N N . GLY B 1 142 ? 7.664 -21.438 -4.793 1 98.94 142 GLY B N 1
ATOM 3446 C CA . GLY B 1 142 ? 6.941 -21.141 -6.02 1 98.94 142 GLY B CA 1
ATOM 3447 C C . GLY B 1 142 ? 5.695 -21.984 -6.199 1 98.94 142 GLY B C 1
ATOM 3448 O O . GLY B 1 142 ? 5.445 -22.906 -5.41 1 98.94 142 GLY B O 1
ATOM 3449 N N . PHE B 1 143 ? 4.93 -21.672 -7.18 1 98.94 143 PHE B N 1
ATOM 3450 C CA . PHE B 1 143 ? 3.645 -22.328 -7.367 1 98.94 143 PHE B CA 1
ATOM 3451 C C . PHE B 1 143 ? 3.434 -22.703 -8.828 1 98.94 143 PHE B C 1
ATOM 3453 O O . PHE B 1 143 ? 3.77 -21.922 -9.727 1 98.94 143 PHE B O 1
ATOM 3460 N N . ILE B 1 144 ? 2.904 -23.875 -9.047 1 98.88 144 ILE B N 1
ATOM 3461 C CA . ILE B 1 144 ? 2.463 -24.312 -10.367 1 98.88 144 ILE B CA 1
ATOM 3462 C C . ILE B 1 144 ? 0.96 -24.578 -10.352 1 98.88 144 ILE B C 1
ATOM 3464 O O . ILE B 1 144 ? 0.475 -25.375 -9.539 1 98.88 144 ILE B O 1
ATOM 3468 N N . VAL B 1 145 ? 0.243 -23.891 -11.156 1 98.94 145 VAL B N 1
ATOM 3469 C CA . VAL B 1 145 ? -1.171 -24.188 -11.367 1 98.94 145 VAL B CA 1
ATOM 3470 C C . VAL B 1 145 ? -1.327 -25.188 -12.5 1 98.94 145 VAL B C 1
ATOM 3472 O O . VAL B 1 145 ? -0.875 -24.953 -13.625 1 98.94 145 VAL B O 1
ATOM 3475 N N . TRP B 1 146 ? -1.933 -26.281 -12.203 1 98.56 146 TRP B N 1
ATOM 3476 C CA . TRP B 1 146 ? -2.127 -27.344 -13.18 1 98.56 146 TRP B CA 1
ATOM 3477 C C . TRP B 1 146 ? -3.564 -27.344 -13.688 1 98.56 146 TRP B C 1
ATOM 3479 O O . TRP B 1 146 ? -4.508 -27.172 -12.914 1 98.56 146 TRP B O 1
ATOM 3489 N N . ASP B 1 147 ? -3.688 -27.547 -14.938 1 97.19 147 ASP B N 1
ATOM 3490 C CA . ASP B 1 147 ? -4.965 -27.938 -15.539 1 97.19 147 ASP B CA 1
ATOM 3491 C C . ASP B 1 147 ? -5.156 -29.438 -15.492 1 97.19 147 ASP B C 1
ATOM 3493 O O . ASP B 1 147 ? -4.352 -30.188 -16.047 1 97.19 147 ASP B O 1
ATOM 3497 N N . ARG B 1 148 ? -6.148 -29.812 -14.773 1 93.44 148 ARG B N 1
ATOM 3498 C CA . ARG B 1 148 ? -6.43 -31.25 -14.609 1 93.44 148 ARG B CA 1
ATOM 3499 C C . ARG B 1 148 ? -7.613 -31.672 -15.477 1 93.44 148 ARG B C 1
ATOM 3501 O O . ARG B 1 148 ? -8.664 -31.031 -15.453 1 93.44 148 ARG B O 1
ATOM 3508 N N . ARG B 1 149 ? -7.391 -32.75 -16.266 1 90.25 149 ARG B N 1
ATOM 3509 C CA . ARG B 1 149 ? -8.445 -33.344 -17.078 1 90.25 149 ARG B CA 1
ATOM 3510 C C . ARG B 1 149 ? -8.555 -34.844 -16.828 1 90.25 149 ARG B C 1
ATOM 3512 O O . ARG B 1 149 ? -7.59 -35.469 -16.406 1 90.25 149 ARG B O 1
ATOM 3519 N N . ARG B 1 150 ? -9.742 -35.281 -16.891 1 88.69 150 ARG B N 1
ATOM 3520 C CA . ARG B 1 150 ? -9.969 -36.719 -16.797 1 88.69 150 ARG B CA 1
ATOM 3521 C C . ARG B 1 150 ? -10.258 -37.312 -18.156 1 88.69 150 ARG B C 1
ATOM 3523 O O . ARG B 1 150 ? -11.133 -36.844 -18.891 1 88.69 150 ARG B O 1
ATOM 3530 N N . LYS B 1 151 ? -9.375 -38.219 -18.438 1 87.56 151 LYS B N 1
ATOM 3531 C CA . LYS B 1 151 ? -9.562 -38.906 -19.703 1 87.56 151 LYS B CA 1
ATOM 3532 C C . LYS B 1 151 ? -9.828 -40.406 -19.469 1 87.56 151 LYS B C 1
ATOM 3534 O O . LYS B 1 151 ? -9.375 -40.969 -18.469 1 87.56 151 LYS B O 1
ATOM 3539 N N . LEU B 1 152 ? -10.648 -40.875 -20.438 1 88.62 152 LEU B N 1
ATOM 3540 C CA . LEU B 1 152 ? -10.914 -42.312 -20.359 1 88.62 152 LEU B CA 1
ATOM 3541 C C . LEU B 1 152 ? -9.609 -43.094 -20.391 1 88.62 152 LEU B C 1
ATOM 3543 O O . LEU B 1 152 ? -8.711 -42.812 -21.172 1 88.62 152 LEU B O 1
ATOM 3547 N N . LYS B 1 153 ? -9.594 -44.094 -19.5 1 91.25 153 LYS B N 1
ATOM 3548 C CA . LYS B 1 153 ? -8.43 -44.969 -19.5 1 91.25 153 LYS B CA 1
ATOM 3549 C C . LYS B 1 153 ? -8.312 -45.75 -20.812 1 91.25 153 LYS B C 1
ATOM 3551 O O . LYS B 1 153 ? -9.312 -45.969 -21.5 1 91.25 153 LYS B O 1
ATOM 3556 N N . ALA B 1 154 ? -7.043 -46.031 -21.203 1 89.19 154 ALA B N 1
ATOM 3557 C CA . ALA B 1 154 ? -6.766 -46.656 -22.484 1 89.19 154 ALA B CA 1
ATOM 3558 C C . ALA B 1 154 ? -7.57 -47.969 -22.625 1 89.19 154 ALA B C 1
ATOM 3560 O O . ALA B 1 154 ? -8.031 -48.281 -23.719 1 89.19 154 ALA B O 1
ATOM 3561 N N . GLU B 1 155 ? -7.777 -48.594 -21.438 1 87.75 155 GLU B N 1
ATOM 3562 C CA . GLU B 1 155 ? -8.43 -49.906 -21.469 1 87.75 155 GLU B CA 1
ATOM 3563 C C . GLU B 1 155 ? -9.914 -49.781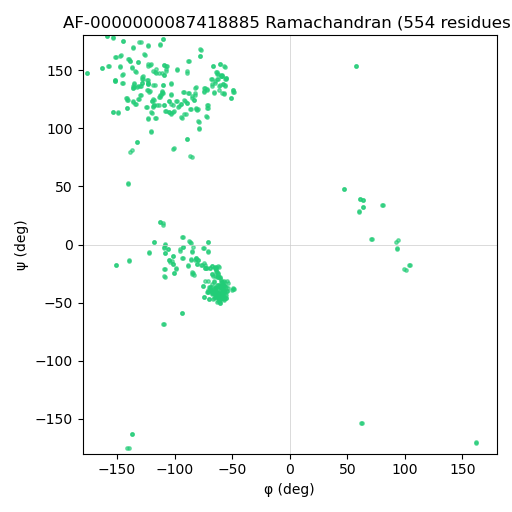 -21.797 1 87.75 155 GLU B C 1
ATOM 3565 O O . GLU B 1 155 ? -10.547 -50.75 -22.234 1 87.75 155 GLU B O 1
ATOM 3570 N N . TYR B 1 156 ? -10.305 -48.594 -21.562 1 89.12 156 TYR B N 1
ATOM 3571 C CA . TYR B 1 156 ? -11.734 -48.406 -21.797 1 89.12 156 TYR B CA 1
ATOM 3572 C C . TYR B 1 156 ? -11.984 -47.625 -23.078 1 89.12 156 TYR B C 1
ATOM 3574 O O . TYR B 1 156 ? -13.133 -47.312 -23.422 1 89.12 156 TYR B O 1
ATOM 3582 N N . GLN B 1 157 ? -10.93 -47.219 -23.641 1 86.06 157 GLN B N 1
ATOM 3583 C CA . GLN B 1 157 ? -11.062 -46.5 -24.906 1 86.06 157 GLN B CA 1
ATOM 3584 C C . GLN B 1 157 ? -11.75 -47.344 -25.969 1 86.06 157 GLN B C 1
ATOM 3586 O O . GLN B 1 157 ? -11.445 -48.531 -26.094 1 86.06 157 GLN B O 1
ATOM 3591 N N . GLY B 1 158 ? -12.766 -46.812 -26.656 1 86.81 158 GLY B N 1
ATOM 3592 C CA . GLY B 1 158 ? -13.477 -47.531 -27.703 1 86.81 158 GLY B CA 1
ATOM 3593 C C . GLY B 1 158 ? -14.797 -48.094 -27.234 1 86.81 158 GLY B C 1
ATOM 3594 O O . GLY B 1 158 ? -15.617 -48.531 -28.047 1 86.81 158 GLY B O 1
ATOM 3595 N N . LEU B 1 159 ? -14.828 -48.219 -25.969 1 88.06 159 LEU B N 1
ATOM 3596 C CA . LEU B 1 159 ? -16.078 -48.75 -25.438 1 88.06 159 LEU B CA 1
ATOM 3597 C C . LEU B 1 159 ? -17.219 -47.75 -25.703 1 88.06 159 LEU B C 1
ATOM 3599 O O . LEU B 1 159 ? -17.016 -46.562 -25.688 1 88.06 159 LEU B O 1
ATOM 3603 N N . PRO B 1 160 ? -18.391 -48.406 -26.062 1 89.25 160 PRO B N 1
ATOM 3604 C CA . PRO B 1 160 ? -19.562 -47.562 -26.234 1 89.25 160 PRO B CA 1
ATOM 3605 C C . PRO B 1 160 ? -19.922 -46.781 -24.969 1 89.25 160 PRO B C 1
ATOM 3607 O O . PRO B 1 160 ? -19.656 -47.25 -23.859 1 89.25 160 PRO B O 1
ATOM 3610 N N . GLY B 1 161 ? -20.438 -45.531 -25.031 1 87.88 161 GLY B N 1
ATOM 3611 C CA . GLY B 1 161 ? -20.797 -44.625 -23.953 1 87.88 161 GLY B CA 1
ATOM 3612 C C . GLY B 1 161 ? -21.656 -45.281 -22.875 1 87.88 161 GLY B C 1
ATOM 3613 O O . GLY B 1 161 ? -21.453 -45.062 -21.688 1 87.88 161 GLY B O 1
ATOM 3614 N N . ASP B 1 162 ? -22.547 -46.125 -23.359 1 88.94 162 ASP B N 1
ATOM 3615 C CA . ASP B 1 162 ? -23.422 -46.812 -22.422 1 88.94 162 ASP B CA 1
ATOM 3616 C C . ASP B 1 162 ? -22.641 -47.812 -21.547 1 88.94 162 ASP B C 1
ATOM 3618 O O . AS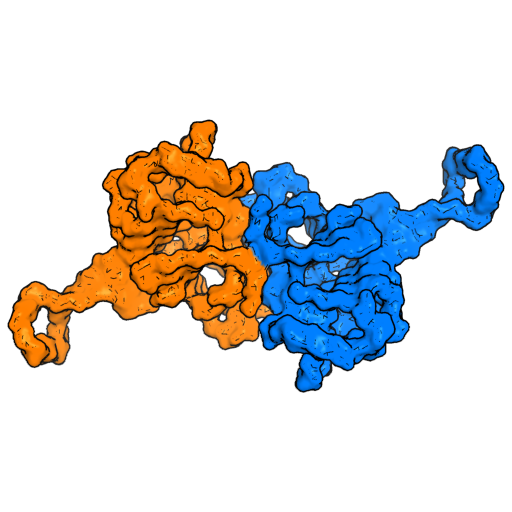P B 1 162 ? -22.938 -47.938 -20.359 1 88.94 162 ASP B O 1
ATOM 3622 N N . GLN B 1 163 ? -21.672 -48.375 -22.141 1 89.75 163 GLN B N 1
ATOM 3623 C CA . GLN B 1 163 ? -20.844 -49.312 -21.375 1 89.75 163 GLN B CA 1
ATOM 3624 C C . GLN B 1 163 ? -19.969 -48.562 -20.359 1 89.75 163 GLN B C 1
ATOM 3626 O O . GLN B 1 163 ? -19.797 -49.031 -19.234 1 89.75 163 GLN B O 1
ATOM 3631 N N . ILE B 1 164 ? -19.469 -47.5 -20.812 1 89.31 164 ILE B N 1
ATOM 3632 C CA . ILE B 1 164 ? -18.641 -46.688 -19.922 1 89.31 164 ILE B CA 1
ATOM 3633 C C . ILE B 1 164 ? -19.484 -46.219 -18.734 1 89.31 164 ILE B C 1
ATOM 3635 O O . ILE B 1 164 ? -19.031 -46.25 -17.594 1 89.31 164 ILE B O 1
ATOM 3639 N N . ARG B 1 165 ? -20.719 -45.844 -19.031 1 89.75 165 ARG B N 1
ATOM 3640 C CA . ARG B 1 165 ? -21.656 -45.438 -18 1 89.75 165 ARG B CA 1
ATOM 3641 C C . ARG B 1 165 ? -21.906 -46.562 -17.016 1 89.75 165 ARG B C 1
ATOM 3643 O O . ARG B 1 165 ? -21.906 -46.344 -15.797 1 89.75 165 ARG B O 1
ATOM 3650 N N . ASP B 1 166 ? -22.062 -47.625 -17.547 1 88.81 166 ASP B N 1
ATOM 3651 C CA . ASP B 1 166 ? -22.344 -48.812 -16.719 1 88.81 166 ASP B CA 1
ATOM 3652 C C . ASP B 1 166 ? -21.172 -49.125 -15.805 1 88.81 166 ASP B C 1
ATOM 3654 O O . ASP B 1 166 ? -21.359 -49.5 -14.641 1 88.81 166 ASP B O 1
ATOM 3658 N N . LEU B 1 167 ? -20.031 -49.062 -16.375 1 89.12 167 LEU B N 1
ATOM 3659 C CA . LEU B 1 167 ? -18.812 -49.312 -15.602 1 89.12 167 LEU B CA 1
ATOM 3660 C C . LEU B 1 167 ? -18.688 -48.281 -14.461 1 89.12 167 LEU B C 1
ATOM 3662 O O . LEU B 1 167 ? -18.344 -48.656 -13.336 1 89.12 167 LEU B O 1
ATOM 3666 N N . ARG B 1 168 ? -18.891 -46.969 -14.766 1 89.12 168 ARG B N 1
ATOM 3667 C CA . ARG B 1 168 ? -18.844 -45.938 -13.758 1 89.12 168 ARG B CA 1
ATOM 3668 C C . ARG B 1 168 ? -19.844 -46.188 -12.641 1 89.12 168 ARG B C 1
ATOM 3670 O O . ARG B 1 168 ? -19.562 -45.969 -11.469 1 89.12 168 ARG B O 1
ATOM 3677 N N . LEU B 1 169 ? -21 -46.656 -13.016 1 88.69 169 LEU B N 1
ATOM 3678 C CA . LEU B 1 169 ? -22.062 -46.938 -12.055 1 88.69 169 LEU B CA 1
ATOM 3679 C C . LEU B 1 169 ? -21.656 -48.094 -11.141 1 88.69 169 LEU B C 1
ATOM 3681 O O . LEU B 1 169 ? -22.094 -48.156 -9.984 1 88.69 169 LEU B O 1
ATOM 3685 N N . LYS B 1 170 ? -20.797 -48.969 -11.625 1 91.75 170 LYS B N 1
ATOM 3686 C CA . LYS B 1 170 ? -20.328 -50.094 -10.844 1 91.75 170 LYS B CA 1
ATOM 3687 C C . LYS B 1 170 ? -19.156 -49.688 -9.945 1 91.75 170 LYS B C 1
ATOM 3689 O O . LYS B 1 170 ? -18.609 -50.531 -9.227 1 91.75 170 LYS B O 1
ATOM 3694 N N . GLY B 1 171 ? -18.781 -48.438 -10.094 1 88.75 171 GLY B N 1
ATOM 3695 C CA . GLY B 1 171 ? -17.734 -47.906 -9.211 1 88.75 171 GLY B CA 1
ATOM 3696 C C . GLY B 1 171 ? -16.344 -48 -9.805 1 88.75 171 GLY B C 1
ATOM 3697 O O . GLY B 1 171 ? -15.352 -47.781 -9.117 1 88.75 171 GLY B O 1
ATOM 3698 N N . GLU B 1 172 ? -16.375 -48.469 -11.047 1 86.81 172 GLU B N 1
ATOM 3699 C CA . GLU B 1 172 ? -15.07 -48.594 -11.695 1 86.81 172 GLU B CA 1
ATOM 3700 C C . GLU B 1 172 ? -14.531 -47.219 -12.102 1 86.81 172 GLU B C 1
ATOM 3702 O O . GLU B 1 172 ? -15.266 -46.375 -12.633 1 86.81 172 GLU B O 1
ATOM 3707 N N . ASP B 1 173 ? -13.258 -47 -11.734 1 85.44 173 ASP B N 1
ATOM 3708 C CA . ASP B 1 173 ? -12.594 -45.75 -12.164 1 85.44 173 ASP B CA 1
ATOM 3709 C C . ASP B 1 173 ? -12.148 -45.875 -13.625 1 85.44 173 ASP B C 1
ATOM 3711 O O . ASP B 1 173 ? -11.094 -46.438 -13.914 1 85.44 173 ASP B O 1
ATOM 3715 N N . VAL B 1 174 ? -12.961 -45.281 -14.492 1 89.38 174 VAL B N 1
ATOM 3716 C CA . VAL B 1 174 ? -12.75 -45.5 -15.922 1 89.38 174 VAL B CA 1
ATOM 3717 C C . VAL B 1 174 ? -11.914 -44.375 -16.5 1 89.38 174 VAL B C 1
ATOM 3719 O O . VAL B 1 174 ? -11.57 -44.375 -17.688 1 89.38 174 VAL B O 1
ATOM 3722 N N . THR B 1 175 ? -11.641 -43.406 -15.695 1 89.25 175 THR B N 1
ATOM 3723 C CA . THR B 1 175 ? -10.883 -42.281 -16.203 1 89.25 175 THR B CA 1
ATOM 3724 C C . THR B 1 175 ? -9.539 -42.156 -15.5 1 89.25 175 THR B C 1
ATOM 3726 O O . THR B 1 175 ? -9.344 -42.719 -14.414 1 89.25 175 THR B O 1
ATOM 3729 N N . ARG B 1 176 ? -8.578 -41.594 -16.281 1 89.88 176 ARG B N 1
ATOM 3730 C CA . ARG B 1 176 ? -7.289 -41.25 -15.688 1 89.88 176 ARG B CA 1
ATOM 3731 C C . ARG B 1 176 ? -7.09 -39.75 -15.672 1 89.88 176 ARG B C 1
ATOM 3733 O O . ARG B 1 176 ? -7.551 -39.031 -16.578 1 89.88 176 ARG B O 1
ATOM 3740 N N . GLU B 1 177 ? -6.371 -39.312 -14.625 1 91.12 177 GLU B N 1
ATOM 3741 C CA . GLU B 1 177 ? -6.066 -37.875 -14.516 1 91.12 177 GLU B CA 1
ATOM 3742 C C . GLU B 1 177 ? -4.824 -37.531 -15.312 1 91.12 177 GLU B C 1
ATOM 3744 O O . GLU B 1 177 ? -3.816 -38.219 -15.266 1 91.12 177 GLU B O 1
ATOM 3749 N N . ILE B 1 178 ? -4.996 -36.562 -16.125 1 93.5 178 ILE B N 1
ATOM 3750 C CA . ILE B 1 178 ? -3.854 -35.969 -16.797 1 93.5 178 ILE B CA 1
ATOM 3751 C C . ILE B 1 178 ? -3.738 -34.5 -16.406 1 93.5 178 ILE B C 1
ATOM 3753 O O . ILE B 1 178 ? -4.742 -33.781 -16.328 1 93.5 178 ILE B O 1
ATOM 3757 N N . ARG B 1 179 ? -2.471 -34.125 -16.156 1 95.5 179 ARG B N 1
ATOM 3758 C CA . ARG B 1 179 ? -2.244 -32.75 -15.742 1 95.5 179 ARG B CA 1
ATOM 3759 C C . ARG B 1 179 ? -1.268 -32.062 -16.688 1 95.5 179 ARG B C 1
ATOM 3761 O O . ARG B 1 179 ? -0.298 -32.656 -17.141 1 95.5 179 ARG B O 1
ATOM 3768 N N . TYR B 1 180 ? -1.591 -30.844 -16.984 1 96.44 180 TYR B N 1
ATOM 3769 C CA . TYR B 1 180 ? -0.709 -29.953 -17.734 1 96.44 180 TYR B CA 1
ATOM 3770 C C . TYR B 1 180 ? -0.403 -28.688 -16.938 1 96.44 180 TYR B C 1
ATOM 3772 O O . TYR B 1 180 ? -1.302 -28.094 -16.344 1 96.44 180 TYR B O 1
ATOM 3780 N N . PRO B 1 181 ? 0.888 -28.375 -16.891 1 98.38 181 PRO B N 1
ATOM 3781 C CA . PRO B 1 181 ? 1.198 -27.141 -16.172 1 98.38 181 PRO B CA 1
ATOM 3782 C C . PRO B 1 181 ? 0.757 -25.891 -16.922 1 98.38 181 PRO B C 1
ATOM 3784 O O . PRO B 1 181 ? 1.197 -25.656 -18.047 1 98.38 181 PRO B O 1
ATOM 3787 N N . LEU B 1 182 ? -0.11 -25.141 -16.297 1 98.62 182 LEU B N 1
ATOM 3788 C CA . LEU B 1 182 ? -0.714 -23.984 -16.938 1 98.62 182 LEU B CA 1
ATOM 3789 C C . LEU B 1 182 ? 0.068 -22.719 -16.625 1 98.62 182 LEU B C 1
ATOM 3791 O O . LEU B 1 182 ? 0.512 -22 -17.531 1 98.62 182 LEU B O 1
ATOM 3795 N N . VAL B 1 183 ? 0.205 -22.375 -15.336 1 98.94 183 VAL B N 1
ATOM 3796 C CA . VAL B 1 183 ? 0.893 -21.172 -14.891 1 98.94 183 VAL B CA 1
ATOM 3797 C C . VAL B 1 183 ? 1.913 -21.516 -13.805 1 98.94 183 VAL B C 1
ATOM 3799 O O . VAL B 1 183 ? 1.599 -22.25 -12.859 1 98.94 183 VAL B O 1
ATOM 3802 N N . CYS B 1 184 ? 3.098 -21.078 -13.984 1 98.94 184 CYS B N 1
ATOM 3803 C CA . CYS B 1 184 ? 4.121 -21.172 -12.945 1 98.94 184 CYS B CA 1
ATOM 3804 C C . CYS B 1 184 ? 4.496 -19.797 -12.43 1 98.94 184 CYS B C 1
ATOM 3806 O O . CYS B 1 184 ? 4.738 -18.875 -13.219 1 98.94 184 CYS B O 1
ATOM 3808 N N . TYR B 1 185 ? 4.48 -19.594 -11.164 1 98.94 185 TYR B N 1
ATOM 3809 C CA . TYR B 1 185 ? 4.93 -18.375 -10.5 1 98.94 185 TYR B CA 1
ATOM 3810 C C . TYR B 1 185 ? 6.07 -18.656 -9.539 1 98.94 185 TYR B C 1
ATOM 3812 O O . TYR B 1 185 ? 5.91 -19.422 -8.586 1 98.94 185 TYR B O 1
ATOM 3820 N N . THR B 1 186 ? 7.199 -17.984 -9.727 1 98.88 186 THR B N 1
ATOM 3821 C CA . THR B 1 186 ? 8.352 -18.359 -8.922 1 98.88 186 THR B CA 1
ATOM 3822 C C . THR B 1 186 ? 8.516 -17.422 -7.727 1 98.88 186 THR B C 1
ATOM 3824 O O . THR B 1 186 ? 9.18 -17.766 -6.746 1 98.88 186 THR B O 1
ATOM 3827 N N . GLY B 1 187 ? 7.922 -16.203 -7.77 1 98.62 187 GLY B N 1
ATOM 3828 C CA . GLY B 1 187 ? 8.383 -15.188 -6.84 1 98.62 187 GLY B CA 1
ATOM 3829 C C . GLY B 1 187 ? 9.844 -14.812 -7.039 1 98.62 187 GLY B C 1
ATOM 3830 O O . GLY B 1 187 ? 10.344 -14.844 -8.164 1 98.62 187 GLY B O 1
ATOM 3831 N N . ASP B 1 188 ? 10.461 -14.367 -6.004 1 98.75 188 ASP B N 1
ATOM 3832 C CA . ASP B 1 188 ? 11.883 -14.07 -6.047 1 98.75 188 ASP B CA 1
ATOM 3833 C C . ASP B 1 188 ? 12.719 -15.336 -5.855 1 98.75 188 ASP B C 1
ATOM 3835 O O . ASP B 1 188 ? 12.445 -16.141 -4.961 1 98.75 188 ASP B O 1
ATOM 3839 N N . THR B 1 189 ? 13.727 -15.469 -6.688 1 98.81 189 THR B N 1
ATOM 3840 C CA . THR B 1 189 ? 14.547 -16.672 -6.539 1 98.81 189 THR B CA 1
ATOM 3841 C C . THR B 1 189 ? 15.883 -16.516 -7.254 1 98.81 189 THR B C 1
ATOM 3843 O O . THR B 1 189 ? 15.984 -15.758 -8.227 1 98.81 189 THR B O 1
ATOM 3846 N N . ALA B 1 190 ? 16.859 -17.219 -6.742 1 98.56 190 ALA B N 1
ATOM 3847 C CA . ALA B 1 190 ? 18.094 -17.453 -7.492 1 98.56 190 ALA B CA 1
ATOM 3848 C C . ALA B 1 190 ? 17.891 -18.547 -8.547 1 98.56 190 ALA B C 1
ATOM 3850 O O . ALA B 1 190 ? 16.859 -19.234 -8.547 1 98.56 190 ALA B O 1
ATOM 3851 N N . PRO B 1 191 ? 18.844 -18.719 -9.492 1 97.94 191 PRO B N 1
ATOM 3852 C CA . PRO B 1 191 ? 18.656 -19.609 -10.633 1 97.94 191 PRO B CA 1
ATOM 3853 C C . PRO B 1 191 ? 18.297 -21.031 -10.211 1 97.94 191 PRO B C 1
ATOM 3855 O O . PRO B 1 191 ? 17.422 -21.672 -10.82 1 97.94 191 PRO B O 1
ATOM 3858 N N . PRO B 1 192 ? 18.859 -21.531 -9.117 1 97.75 192 PRO B N 1
ATOM 3859 C CA . PRO B 1 192 ? 18.5 -22.906 -8.742 1 97.75 192 PRO B CA 1
ATOM 3860 C C . PRO B 1 192 ? 17.016 -23.078 -8.469 1 97.75 192 PRO B C 1
ATOM 3862 O O . PRO B 1 192 ? 16.469 -24.172 -8.625 1 97.75 192 PRO B O 1
ATOM 3865 N N . GLY B 1 193 ? 16.375 -22.016 -8.039 1 98.12 193 GLY B N 1
ATOM 3866 C CA . GLY B 1 193 ? 14.945 -22.094 -7.805 1 98.12 193 GLY B CA 1
ATOM 3867 C C . GLY B 1 193 ? 14.156 -22.406 -9.055 1 98.12 193 GLY B C 1
ATOM 3868 O O . GLY B 1 193 ? 13.133 -23.109 -8.992 1 98.12 193 GLY B O 1
ATOM 3869 N N . LEU B 1 194 ? 14.562 -21.938 -10.195 1 97.25 194 LEU B N 1
ATOM 3870 C CA . LEU B 1 194 ? 13.938 -22.281 -11.477 1 97.25 194 LEU B CA 1
ATOM 3871 C C . LEU B 1 194 ? 14.133 -23.75 -11.805 1 97.25 194 LEU B C 1
ATOM 3873 O O . LEU B 1 194 ? 13.258 -24.375 -12.422 1 97.25 194 LEU B O 1
ATOM 3877 N N . ASP B 1 195 ? 15.234 -24.25 -11.367 1 98.19 195 ASP B N 1
ATOM 3878 C CA . ASP B 1 195 ? 15.664 -25.594 -11.773 1 98.19 195 ASP B CA 1
ATOM 3879 C C . ASP B 1 195 ? 15.055 -26.672 -10.875 1 98.19 195 ASP B C 1
ATOM 3881 O O . ASP B 1 195 ? 15.117 -27.859 -11.195 1 98.19 195 ASP B O 1
ATOM 3885 N N . ASN B 1 196 ? 14.477 -26.25 -9.758 1 97.81 196 ASN B N 1
ATOM 3886 C CA . ASN B 1 196 ? 14.055 -27.188 -8.734 1 97.81 196 ASN B CA 1
ATOM 3887 C C . ASN B 1 196 ? 12.789 -27.938 -9.148 1 97.81 196 ASN B C 1
ATOM 3889 O O . ASN B 1 196 ? 12.422 -28.938 -8.523 1 97.81 196 ASN B O 1
ATOM 3893 N N . ASP B 1 197 ? 12.086 -27.5 -10.117 1 97.81 197 ASP B N 1
ATOM 3894 C CA . ASP B 1 197 ? 10.914 -28.188 -10.656 1 97.81 197 ASP B CA 1
ATOM 3895 C C . ASP B 1 197 ? 10.859 -28.062 -12.18 1 97.81 197 ASP B C 1
ATOM 3897 O O . ASP B 1 197 ? 10.836 -26.953 -12.719 1 97.81 197 ASP B O 1
ATOM 3901 N N . VAL B 1 198 ? 10.805 -29.172 -12.844 1 97.88 198 VAL B N 1
ATOM 3902 C CA . VAL B 1 198 ? 10.859 -29.203 -14.305 1 97.88 198 VAL B CA 1
ATOM 3903 C C . VAL B 1 198 ? 9.656 -28.469 -14.883 1 97.88 198 VAL B C 1
ATOM 3905 O O . VAL B 1 198 ? 9.75 -27.859 -15.953 1 97.88 198 VAL B O 1
ATOM 3908 N N . ALA B 1 199 ? 8.547 -28.422 -14.18 1 98.31 199 ALA B N 1
ATOM 3909 C CA . ALA B 1 199 ? 7.32 -27.781 -14.648 1 98.31 199 ALA B CA 1
ATOM 3910 C C . ALA B 1 199 ? 7.512 -26.281 -14.82 1 98.31 199 ALA B C 1
ATOM 3912 O O . ALA B 1 199 ? 6.73 -25.625 -15.508 1 98.31 199 ALA B O 1
ATOM 3913 N N . THR B 1 200 ? 8.555 -25.703 -14.141 1 98.69 200 THR B N 1
ATOM 3914 C CA . THR B 1 200 ? 8.867 -24.281 -14.312 1 98.69 200 THR B CA 1
ATOM 3915 C C . THR B 1 200 ? 9.172 -23.969 -15.773 1 98.69 200 THR B C 1
ATOM 3917 O O . THR B 1 200 ? 8.812 -22.906 -16.281 1 98.69 200 THR B O 1
ATOM 3920 N N . TYR B 1 201 ? 9.75 -24.953 -16.453 1 98.62 201 TYR B N 1
ATOM 3921 C CA . TYR B 1 201 ? 10.156 -24.766 -17.844 1 98.62 201 TYR B CA 1
ATOM 3922 C C . TYR B 1 201 ? 9.062 -25.219 -18.797 1 98.62 201 TYR B C 1
ATOM 3924 O O . TYR B 1 201 ? 9.117 -24.922 -20 1 98.62 201 TYR B O 1
ATOM 3932 N N . GLU B 1 202 ? 8.078 -25.891 -18.281 1 98.69 202 GLU B N 1
ATOM 3933 C CA . GLU B 1 202 ? 7.098 -26.547 -19.141 1 98.69 202 GLU B CA 1
ATOM 3934 C C . GLU B 1 202 ? 5.75 -25.828 -19.078 1 98.69 202 GLU B C 1
ATOM 3936 O O . GLU B 1 202 ? 4.91 -26 -19.969 1 98.69 202 GLU B O 1
ATOM 3941 N N . ALA B 1 203 ? 5.496 -25.062 -18.016 1 98.88 203 ALA B N 1
ATOM 3942 C CA . ALA B 1 203 ? 4.215 -24.375 -17.859 1 98.88 203 ALA B CA 1
ATOM 3943 C C . ALA B 1 203 ? 3.912 -23.5 -19.062 1 98.88 203 ALA B C 1
ATOM 3945 O O . ALA B 1 203 ? 4.816 -22.875 -19.641 1 98.88 203 ALA B O 1
ATOM 3946 N N . ARG B 1 204 ? 2.686 -23.438 -19.453 1 98.75 204 ARG B N 1
ATOM 3947 C CA . ARG B 1 204 ? 2.314 -22.578 -20.578 1 98.75 204 ARG B CA 1
ATOM 3948 C C . ARG B 1 204 ? 2.754 -21.141 -20.344 1 98.75 204 ARG B C 1
ATOM 3950 O O . ARG B 1 204 ? 3.309 -20.5 -21.234 1 98.75 204 ARG B O 1
ATOM 3957 N N . VAL B 1 205 ? 2.486 -20.609 -19.125 1 98.88 205 VAL B N 1
ATOM 3958 C CA . VAL B 1 205 ? 2.895 -19.266 -18.734 1 98.88 205 VAL B CA 1
ATOM 3959 C C . VAL B 1 205 ? 3.84 -19.344 -17.547 1 98.88 205 VAL B C 1
ATOM 3961 O O . VAL B 1 205 ? 3.516 -19.953 -16.516 1 98.88 205 VAL B O 1
ATOM 3964 N N . LEU B 1 206 ? 5 -18.75 -17.703 1 98.94 206 LEU B N 1
ATOM 3965 C CA . LEU B 1 206 ? 5.934 -18.578 -16.594 1 98.94 206 LEU B CA 1
ATOM 3966 C C . LEU B 1 206 ? 6.016 -17.125 -16.172 1 98.94 206 LEU B C 1
ATOM 3968 O O . LEU B 1 206 ? 6.27 -16.234 -16.984 1 98.94 206 LEU B O 1
ATOM 3972 N N . ILE B 1 207 ? 5.676 -16.844 -14.914 1 98.94 207 ILE B N 1
ATOM 3973 C CA . ILE B 1 207 ? 5.914 -15.539 -14.297 1 98.94 207 ILE B CA 1
ATOM 3974 C C . ILE B 1 207 ? 7.094 -15.633 -13.336 1 98.94 207 ILE B C 1
ATOM 3976 O O . ILE B 1 207 ? 7.027 -16.344 -12.328 1 98.94 207 ILE B O 1
ATOM 3980 N N . THR B 1 208 ? 8.148 -14.969 -13.633 1 98.88 208 THR B N 1
ATOM 3981 C CA . THR B 1 208 ? 9.352 -15.062 -12.82 1 98.88 208 THR B CA 1
ATOM 3982 C C . THR B 1 208 ? 10.023 -13.695 -12.688 1 98.88 208 THR B C 1
ATOM 3984 O O . THR B 1 208 ? 9.445 -12.68 -13.062 1 98.88 208 THR B O 1
ATOM 3987 N N . GLU B 1 209 ? 11.203 -13.664 -12.047 1 98.56 209 GLU B N 1
ATOM 3988 C CA . GLU B 1 209 ? 11.867 -12.383 -11.82 1 98.56 209 GLU B CA 1
ATOM 3989 C C . GLU B 1 209 ? 13.094 -12.227 -12.719 1 98.56 209 GLU B C 1
ATOM 3991 O O . GLU B 1 209 ? 13.68 -13.219 -13.156 1 98.56 209 GLU B O 1
ATOM 3996 N N . MET B 1 210 ? 13.375 -11.047 -13.031 1 97.56 210 MET B N 1
ATOM 3997 C CA . MET B 1 210 ? 14.648 -10.57 -13.578 1 97.56 210 MET B CA 1
ATOM 3998 C C . MET B 1 210 ? 15.055 -9.25 -12.945 1 97.56 210 MET B C 1
ATOM 4000 O O . MET B 1 210 ? 14.938 -8.195 -13.562 1 97.56 210 MET B O 1
ATOM 4004 N N . THR B 1 211 ? 15.586 -9.352 -11.789 1 97.69 211 THR B N 1
ATOM 4005 C CA . THR B 1 211 ? 15.859 -8.18 -10.961 1 97.69 211 THR B CA 1
ATOM 4006 C C . THR B 1 211 ? 17.016 -7.367 -11.531 1 97.69 211 THR B C 1
ATOM 4008 O O . THR B 1 211 ? 17.016 -6.137 -11.469 1 97.69 211 THR B O 1
ATOM 4011 N N . PHE B 1 212 ? 17.953 -8.125 -12.18 1 97.56 212 PHE B N 1
ATOM 4012 C CA . PHE B 1 212 ? 19.156 -7.449 -12.641 1 97.56 212 PHE B CA 1
ATOM 4013 C C . PHE B 1 212 ? 19.453 -7.805 -14.094 1 97.56 212 PHE B C 1
ATOM 4015 O O . PHE B 1 212 ? 18.984 -8.828 -14.594 1 97.56 212 PHE B O 1
ATOM 4022 N N . PHE B 1 213 ? 20.219 -6.906 -14.758 1 96.12 213 PHE B N 1
ATOM 4023 C CA . PHE B 1 213 ? 20.547 -7.227 -16.141 1 96.12 213 PHE B CA 1
ATOM 4024 C C . PHE B 1 213 ? 21.891 -6.621 -16.531 1 96.12 213 PHE B C 1
ATOM 4026 O O . PHE B 1 213 ? 22.469 -7 -17.562 1 96.12 213 PHE B O 1
ATOM 4033 N N . ARG B 1 214 ? 22.328 -5.668 -15.766 1 94.5 214 ARG B N 1
ATOM 4034 C CA . ARG B 1 214 ? 23.531 -4.953 -16.156 1 94.5 214 ARG B CA 1
ATOM 4035 C C . ARG B 1 214 ? 24.766 -5.859 -16.094 1 94.5 214 ARG B C 1
ATOM 4037 O O . ARG B 1 214 ? 24.969 -6.543 -15.086 1 94.5 214 ARG B O 1
ATOM 4044 N N . PRO B 1 215 ? 25.594 -5.777 -17.078 1 90.31 215 PRO B N 1
ATOM 4045 C CA . PRO B 1 215 ? 26.734 -6.688 -17.141 1 90.31 215 PRO B CA 1
ATOM 4046 C C . PRO B 1 215 ? 27.719 -6.484 -15.984 1 90.31 215 PRO B C 1
ATOM 4048 O O . PRO B 1 215 ? 28.438 -7.418 -15.609 1 90.31 215 PRO B O 1
ATOM 4051 N N . GLU B 1 216 ? 27.672 -5.324 -15.383 1 90.12 216 GLU B N 1
ATOM 4052 C CA . GLU B 1 216 ? 28.641 -4.992 -14.336 1 90.12 216 GLU B CA 1
ATOM 4053 C C . GLU B 1 216 ? 28.25 -5.629 -13.008 1 90.12 216 GLU B C 1
ATOM 4055 O O . GLU B 1 216 ? 29.062 -5.676 -12.078 1 90.12 216 GLU B O 1
ATOM 4060 N N . HIS B 1 217 ? 27.031 -6.105 -12.945 1 91.56 217 HIS B N 1
ATOM 4061 C CA . HIS B 1 217 ? 26.594 -6.691 -11.68 1 91.56 217 HIS B CA 1
ATOM 4062 C C . HIS B 1 217 ? 27.281 -8.031 -11.43 1 91.56 217 HIS B C 1
ATOM 4064 O O . HIS B 1 217 ? 27.438 -8.836 -12.344 1 91.56 217 HIS B O 1
ATOM 4070 N N . ARG B 1 218 ? 27.766 -8.18 -10.18 1 87.31 218 ARG B N 1
ATOM 4071 C CA . ARG B 1 218 ? 28.344 -9.445 -9.758 1 87.31 218 ARG B CA 1
ATOM 4072 C C . ARG B 1 218 ? 27.266 -10.508 -9.562 1 87.31 218 ARG B C 1
ATOM 4074 O O . ARG B 1 218 ? 26.547 -10.484 -8.57 1 87.31 218 ARG B O 1
ATOM 4081 N N . LYS B 1 219 ? 27.219 -11.453 -10.352 1 90.38 219 LYS B N 1
ATOM 4082 C CA . LYS B 1 219 ? 26.156 -12.453 -10.367 1 90.38 219 LYS B CA 1
ATOM 4083 C C . LYS B 1 219 ? 26.172 -13.273 -9.078 1 90.38 219 LYS B C 1
ATOM 4085 O O . LYS B 1 219 ? 25.109 -13.625 -8.547 1 90.38 219 LYS B O 1
ATOM 4090 N N . GLU B 1 220 ? 27.344 -13.547 -8.609 1 92.69 220 GLU B N 1
ATOM 4091 C CA . GLU B 1 220 ? 27.453 -14.305 -7.371 1 92.69 220 GLU B CA 1
ATOM 4092 C C . GLU B 1 220 ? 26.75 -13.586 -6.223 1 92.69 220 GLU B C 1
ATOM 4094 O O . GLU B 1 220 ? 26.062 -14.219 -5.414 1 92.69 220 GLU B O 1
ATOM 4099 N N . LYS B 1 221 ? 26.938 -12.344 -6.188 1 93.44 221 LYS B N 1
ATOM 4100 C CA . LYS B 1 221 ? 26.266 -11.555 -5.156 1 93.44 221 LYS B CA 1
ATOM 4101 C C . LYS B 1 221 ? 24.75 -11.555 -5.363 1 93.44 221 LYS B C 1
ATOM 4103 O O . LYS B 1 221 ? 23.984 -11.711 -4.406 1 93.44 221 LYS B O 1
ATOM 4108 N N . ILE B 1 222 ? 24.359 -11.414 -6.617 1 95.44 222 ILE B N 1
ATOM 4109 C CA . ILE B 1 222 ? 22.938 -11.406 -6.98 1 95.44 222 ILE B CA 1
ATOM 4110 C C . ILE B 1 222 ? 22.281 -12.719 -6.539 1 95.44 222 ILE B C 1
ATOM 4112 O O . ILE B 1 222 ? 21.219 -12.703 -5.93 1 95.44 222 ILE B O 1
ATOM 4116 N N . HIS B 1 223 ? 23 -13.812 -6.789 1 97.06 223 HIS B N 1
ATOM 4117 C CA . HIS B 1 223 ? 22.484 -15.133 -6.445 1 97.06 223 HIS B CA 1
ATOM 4118 C C . HIS B 1 223 ? 22.422 -15.328 -4.934 1 97.06 223 HIS B C 1
ATOM 4120 O O . HIS B 1 223 ? 21.484 -15.93 -4.418 1 97.06 223 HIS B O 1
ATOM 4126 N N . LYS B 1 224 ? 23.422 -14.82 -4.262 1 96.12 224 LYS B N 1
ATOM 4127 C CA . LYS B 1 224 ? 23.469 -14.906 -2.807 1 96.12 224 LYS B CA 1
ATOM 4128 C C . LYS B 1 224 ? 22.25 -14.219 -2.182 1 96.12 224 LYS B C 1
ATOM 4130 O O . LYS B 1 224 ? 21.734 -14.664 -1.154 1 96.12 224 LYS B O 1
ATOM 4135 N N . PHE B 1 225 ? 21.766 -13.18 -2.85 1 95.19 225 PHE B N 1
ATOM 4136 C CA . PHE B 1 225 ? 20.625 -12.438 -2.328 1 95.19 225 PHE B CA 1
ATOM 4137 C C . PHE B 1 225 ? 19.312 -12.984 -2.896 1 95.19 225 PHE B C 1
ATOM 4139 O O . PHE B 1 225 ? 18.25 -12.383 -2.707 1 95.19 225 PHE B O 1
ATOM 4146 N N . GLY B 1 226 ? 19.438 -14.047 -3.602 1 97.94 226 GLY B N 1
ATOM 4147 C CA . GLY B 1 226 ? 18.25 -14.781 -4 1 97.94 226 GLY B CA 1
ATOM 4148 C C . GLY B 1 226 ? 17.547 -14.18 -5.203 1 97.94 226 GLY B C 1
ATOM 4149 O O . GLY B 1 226 ? 16.328 -14.172 -5.27 1 97.94 226 GLY B O 1
ATOM 4150 N N . HIS B 1 227 ? 18.312 -13.617 -6.125 1 98.5 227 HIS B N 1
ATOM 4151 C CA . HIS B 1 227 ? 17.719 -13.016 -7.316 1 98.5 227 HIS B CA 1
ATOM 4152 C C . HIS B 1 227 ? 18.422 -13.5 -8.578 1 98.5 227 HIS B C 1
ATOM 4154 O O . HIS B 1 227 ? 19.406 -14.242 -8.508 1 98.5 227 HIS B O 1
ATOM 4160 N N . MET B 1 228 ? 17.875 -13.094 -9.719 1 98.25 228 MET B N 1
ATOM 4161 C CA . MET B 1 228 ? 18.438 -13.555 -10.992 1 98.25 228 MET B CA 1
ATOM 4162 C C . MET B 1 228 ? 18.844 -12.375 -11.867 1 98.25 228 MET B C 1
ATOM 4164 O O . MET B 1 228 ? 18.391 -11.25 -11.656 1 98.25 228 MET B O 1
ATOM 4168 N N . HIS B 1 229 ? 19.75 -12.672 -12.695 1 97.88 229 HIS B N 1
ATOM 4169 C CA . HIS B 1 229 ? 20.266 -11.789 -13.734 1 97.88 229 HIS B CA 1
ATOM 4170 C C . HIS B 1 229 ? 19.781 -12.227 -15.109 1 97.88 229 HIS B C 1
ATOM 4172 O O . HIS B 1 229 ? 19.531 -13.406 -15.336 1 97.88 229 HIS B O 1
ATOM 4178 N N . LEU B 1 230 ? 19.703 -11.289 -16.031 1 97.69 230 LEU B N 1
ATOM 4179 C CA . LEU B 1 230 ? 19.359 -11.594 -17.406 1 97.69 230 LEU B CA 1
ATOM 4180 C C . LEU B 1 230 ? 20.203 -12.758 -17.922 1 97.69 230 LEU B C 1
ATOM 4182 O O . LEU B 1 230 ? 19.703 -13.633 -18.625 1 97.69 230 LEU B O 1
ATOM 4186 N N . ASP B 1 231 ? 21.438 -12.82 -17.547 1 97.44 231 ASP B N 1
ATOM 4187 C CA . ASP B 1 231 ? 22.344 -13.875 -17.969 1 97.44 231 ASP B CA 1
ATOM 4188 C C . ASP B 1 231 ? 21.844 -15.25 -17.531 1 97.44 231 ASP B C 1
ATOM 4190 O O . ASP B 1 231 ? 22.062 -16.234 -18.234 1 97.44 231 ASP B O 1
ATOM 4194 N N . ASP B 1 232 ? 21.281 -15.281 -16.438 1 98.12 232 ASP B N 1
ATOM 4195 C CA . ASP B 1 232 ? 20.781 -16.547 -15.906 1 98.12 232 ASP B CA 1
ATOM 4196 C C . ASP B 1 232 ? 19.641 -17.109 -16.766 1 98.12 232 ASP B C 1
ATOM 4198 O O . ASP B 1 232 ? 19.562 -18.312 -17 1 98.12 232 ASP B O 1
ATOM 4202 N N . LEU B 1 233 ? 18.812 -16.234 -17.219 1 97.88 233 LEU B N 1
ATOM 4203 C CA . LEU B 1 233 ? 17.703 -16.625 -18.094 1 97.88 233 LEU B CA 1
ATOM 4204 C C . LEU B 1 233 ? 18.219 -17.031 -19.469 1 97.88 233 LEU B C 1
ATOM 4206 O O . LEU B 1 233 ? 17.781 -18.016 -20.031 1 97.88 233 LEU B O 1
ATOM 4210 N N . ILE B 1 234 ? 19.188 -16.266 -19.938 1 97.5 234 ILE B N 1
ATOM 4211 C CA . ILE B 1 234 ? 19.781 -16.578 -21.234 1 97.5 234 ILE B CA 1
ATOM 4212 C C . ILE B 1 234 ? 20.453 -17.938 -21.188 1 97.5 234 ILE B C 1
ATOM 4214 O O . ILE B 1 234 ? 20.328 -18.734 -22.141 1 97.5 234 ILE B O 1
ATOM 4218 N N . ALA B 1 235 ? 21.141 -18.203 -20.094 1 97.44 235 ALA B N 1
ATOM 4219 C CA . ALA B 1 235 ? 21.844 -19.469 -19.938 1 97.44 235 ALA B CA 1
ATOM 4220 C C . ALA B 1 235 ? 20.891 -20.641 -19.953 1 97.44 235 ALA B C 1
ATOM 4222 O O . ALA B 1 235 ? 21.297 -21.781 -20.219 1 97.44 235 ALA B O 1
ATOM 4223 N N . ARG B 1 236 ? 19.641 -20.406 -19.734 1 97.75 236 ARG B N 1
ATOM 4224 C CA . ARG B 1 236 ? 18.625 -21.453 -19.672 1 97.75 236 ARG B CA 1
ATOM 4225 C C . ARG B 1 236 ? 17.688 -21.406 -20.875 1 97.75 236 ARG B C 1
ATOM 4227 O O . ARG B 1 236 ? 16.625 -22.016 -20.859 1 97.75 236 ARG B O 1
ATOM 4234 N N . ALA B 1 237 ? 18.094 -20.734 -21.891 1 97.5 237 ALA B N 1
ATOM 4235 C CA . ALA B 1 237 ? 17.25 -20.453 -23.047 1 97.5 237 ALA B CA 1
ATOM 4236 C C . ALA B 1 237 ? 16.719 -21.734 -23.672 1 97.5 237 ALA B C 1
ATOM 4238 O O . ALA B 1 237 ? 15.562 -21.797 -24.109 1 97.5 237 ALA B O 1
ATOM 4239 N N . GLU B 1 238 ? 17.484 -22.766 -23.672 1 96.88 238 GLU B N 1
ATOM 4240 C CA . GLU B 1 238 ? 17.125 -24 -24.344 1 96.88 238 GLU B CA 1
ATOM 4241 C C . GLU B 1 238 ? 16.172 -24.844 -23.5 1 96.88 238 GLU B C 1
ATOM 4243 O O . GLU B 1 238 ? 15.523 -25.766 -24.016 1 96.88 238 GLU B O 1
ATOM 4248 N N . LYS B 1 239 ? 16.109 -24.516 -22.219 1 97.94 239 LYS B N 1
ATOM 4249 C CA . LYS B 1 239 ? 15.266 -25.297 -21.328 1 97.94 239 LYS B CA 1
ATOM 4250 C C . LYS B 1 239 ? 13.82 -24.812 -21.359 1 97.94 239 LYS B C 1
ATOM 4252 O O . LYS B 1 239 ? 12.891 -25.578 -21.094 1 97.94 239 LYS B O 1
ATOM 4257 N N . PHE B 1 240 ? 13.633 -23.562 -21.734 1 98.44 240 PHE B N 1
ATOM 4258 C CA . PHE B 1 240 ? 12.305 -22.969 -21.688 1 98.44 240 PHE B CA 1
ATOM 4259 C C . PHE B 1 240 ? 11.414 -23.531 -22.781 1 98.44 240 PHE B C 1
ATOM 4261 O O . PHE B 1 240 ? 11.711 -23.391 -23.969 1 98.44 240 PHE B O 1
ATOM 4268 N N . GLN B 1 241 ? 10.359 -24.172 -22.359 1 98.31 241 GLN B N 1
ATOM 4269 C CA . GLN B 1 241 ? 9.336 -24.656 -23.281 1 98.31 241 GLN B CA 1
ATOM 4270 C C . GLN B 1 241 ? 8.055 -23.844 -23.172 1 98.31 241 GLN B C 1
ATOM 4272 O O . GLN B 1 241 ? 7.074 -24.109 -23.859 1 98.31 241 GLN B O 1
ATOM 4277 N N . ASN B 1 242 ? 8.062 -22.875 -22.297 1 98.69 242 ASN B N 1
ATOM 4278 C CA . ASN B 1 242 ? 6.918 -22.016 -22.047 1 98.69 242 ASN B CA 1
ATOM 4279 C C . ASN B 1 242 ? 6.496 -21.266 -23.312 1 98.69 242 ASN B C 1
ATOM 4281 O O . ASN B 1 242 ? 7.344 -20.859 -24.109 1 98.69 242 ASN B O 1
ATOM 4285 N N . GLU B 1 243 ? 5.211 -21.062 -23.422 1 98.69 243 GLU B N 1
ATOM 4286 C CA . GLU B 1 243 ? 4.695 -20.281 -24.547 1 98.69 243 GLU B CA 1
ATOM 4287 C C . GLU B 1 243 ? 4.773 -18.781 -24.25 1 98.69 243 GLU B C 1
ATOM 4289 O O . GLU B 1 243 ? 4.824 -17.969 -25.172 1 98.69 243 GLU B O 1
ATOM 4294 N N . LEU B 1 244 ? 4.773 -18.422 -22.984 1 98.81 244 LEU B N 1
ATOM 4295 C CA . LEU B 1 244 ? 4.914 -17.047 -22.516 1 98.81 244 LEU B CA 1
ATOM 4296 C C . LEU B 1 244 ? 5.766 -16.984 -21.25 1 98.81 244 LEU B C 1
ATOM 4298 O O . LEU B 1 244 ? 5.5 -17.703 -20.281 1 98.81 244 LEU B O 1
ATOM 4302 N N . ILE B 1 245 ? 6.77 -16.188 -21.312 1 98.88 245 ILE B N 1
ATOM 4303 C CA . ILE B 1 245 ? 7.625 -15.93 -20.156 1 98.88 245 ILE B CA 1
ATOM 4304 C C . ILE B 1 245 ? 7.535 -14.461 -19.75 1 98.88 245 ILE B C 1
ATOM 4306 O O . ILE B 1 245 ? 8 -13.578 -20.484 1 98.88 245 ILE B O 1
ATOM 4310 N N . ILE B 1 246 ? 6.906 -14.195 -18.641 1 98.88 246 ILE B N 1
ATOM 4311 C CA . ILE B 1 246 ? 6.816 -12.844 -18.094 1 98.88 246 ILE B CA 1
ATOM 4312 C C . ILE B 1 246 ? 7.934 -12.625 -17.078 1 98.88 246 ILE B C 1
ATOM 4314 O O . ILE B 1 246 ? 8.031 -13.359 -16.094 1 98.88 246 ILE B O 1
ATOM 4318 N N . VAL B 1 247 ? 8.75 -11.656 -17.312 1 98.56 247 VAL B N 1
ATOM 4319 C CA . VAL B 1 247 ? 9.805 -11.32 -16.359 1 98.56 247 VAL B CA 1
ATOM 4320 C C . VAL B 1 247 ? 9.508 -9.969 -15.719 1 98.56 247 VAL B C 1
ATOM 4322 O O . VAL B 1 247 ? 9.156 -9.008 -16.406 1 98.56 247 VAL B O 1
ATOM 4325 N N . ALA B 1 248 ? 9.586 -9.938 -14.383 1 98.25 248 ALA B N 1
ATOM 4326 C CA . ALA B 1 248 ? 9.211 -8.766 -13.594 1 98.25 248 ALA B CA 1
ATOM 4327 C C . ALA B 1 248 ? 10.219 -8.5 -12.484 1 98.25 248 ALA B C 1
ATOM 4329 O O . ALA B 1 248 ? 11.398 -8.82 -12.617 1 98.25 248 ALA B O 1
ATOM 4330 N N . HIS B 1 249 ? 9.836 -7.695 -11.477 1 98.38 249 HIS B N 1
ATOM 4331 C CA . HIS B 1 249 ? 10.594 -7.43 -10.266 1 98.38 249 HIS B CA 1
ATOM 4332 C C . HIS B 1 249 ? 11.914 -6.73 -10.586 1 98.38 249 HIS B C 1
ATOM 4334 O O . HIS B 1 249 ? 12.953 -7.078 -10.023 1 98.38 249 HIS B O 1
ATOM 4340 N N . PHE B 1 250 ? 11.93 -5.824 -11.531 1 97.44 250 PHE B N 1
ATOM 4341 C CA . PHE B 1 250 ? 13.109 -5.07 -11.922 1 97.44 250 PHE B CA 1
ATOM 4342 C C . PHE B 1 250 ? 13.539 -4.121 -10.805 1 97.44 250 PHE B C 1
ATOM 4344 O O . PHE B 1 250 ? 12.703 -3.498 -10.156 1 97.44 250 PHE B O 1
ATOM 4351 N N . SER B 1 251 ? 14.844 -4.023 -10.68 1 95.38 251 SER B N 1
ATOM 4352 C CA . SER B 1 251 ? 15.391 -3.08 -9.711 1 95.38 251 SER B CA 1
ATOM 4353 C C . SER B 1 251 ? 14.938 -1.655 -10.008 1 95.38 251 SER B C 1
ATOM 4355 O O . SER B 1 251 ? 14.852 -1.254 -11.172 1 95.38 251 SER B O 1
ATOM 4357 N N . THR B 1 252 ? 14.727 -0.888 -8.969 1 92.44 252 THR B N 1
ATOM 4358 C CA . THR B 1 252 ? 14.289 0.497 -9.102 1 92.44 252 THR B CA 1
ATOM 4359 C C . THR B 1 252 ? 15.406 1.368 -9.656 1 92.44 252 THR B C 1
ATOM 4361 O O . THR B 1 252 ? 15.18 2.508 -10.062 1 92.44 252 THR B O 1
ATOM 4364 N N . ARG B 1 253 ? 16.578 0.859 -9.82 1 89.81 253 ARG B N 1
ATOM 4365 C CA . ARG B 1 253 ? 17.766 1.599 -10.266 1 89.81 253 ARG B CA 1
ATOM 4366 C C . ARG B 1 253 ? 17.781 1.747 -11.781 1 89.81 253 ARG B C 1
ATOM 4368 O O . ARG B 1 253 ? 18.562 2.523 -12.328 1 89.81 253 ARG B O 1
ATOM 4375 N N . TYR B 1 254 ? 16.891 1.004 -12.375 1 90.94 254 TYR B N 1
ATOM 4376 C CA . TYR B 1 254 ? 16.969 0.938 -13.828 1 90.94 254 TYR B CA 1
ATOM 4377 C C . TYR B 1 254 ? 15.812 1.687 -14.477 1 90.94 254 TYR B C 1
ATOM 4379 O O . TYR B 1 254 ? 14.688 1.661 -13.977 1 90.94 254 TYR B O 1
ATOM 4387 N N . HIS B 1 255 ? 16.203 2.242 -15.586 1 91.5 255 HIS B N 1
ATOM 4388 C CA . HIS B 1 255 ? 15.156 2.811 -16.438 1 91.5 255 HIS B CA 1
ATOM 4389 C C . HIS B 1 255 ? 14.617 1.773 -17.422 1 91.5 255 HIS B C 1
ATOM 4391 O O . HIS B 1 255 ? 15.367 0.922 -17.906 1 91.5 255 HIS B O 1
ATOM 4397 N N . GLU B 1 256 ? 13.406 1.939 -17.688 1 93.38 256 GLU B N 1
ATOM 4398 C CA . GLU B 1 256 ? 12.727 0.987 -18.562 1 93.38 256 GLU B CA 1
ATOM 4399 C C . GLU B 1 256 ? 13.445 0.85 -19.891 1 93.38 256 GLU B C 1
ATOM 4401 O O . GLU B 1 256 ? 13.586 -0.257 -20.422 1 93.38 256 GLU B O 1
ATOM 4406 N N . LYS B 1 257 ? 13.852 1.955 -20.453 1 94.56 257 LYS B N 1
ATOM 4407 C CA . LYS B 1 257 ? 14.508 1.945 -21.75 1 94.56 257 LYS B CA 1
ATOM 4408 C C . LYS B 1 257 ? 15.797 1.122 -21.719 1 94.56 257 LYS B C 1
ATOM 4410 O O . LYS B 1 257 ? 16.125 0.435 -22.688 1 94.56 257 LYS B O 1
ATOM 4415 N N . GLU B 1 258 ? 16.453 1.218 -20.609 1 95.19 258 GLU B N 1
ATOM 4416 C CA . GLU B 1 258 ? 17.703 0.465 -20.453 1 95.19 258 GLU B CA 1
ATOM 4417 C C . GLU B 1 258 ? 17.438 -1.036 -20.406 1 95.19 258 GLU B C 1
ATOM 4419 O O . GLU B 1 258 ? 18.172 -1.821 -21.016 1 95.19 258 GLU B O 1
ATOM 4424 N N . ILE B 1 259 ? 16.422 -1.395 -19.703 1 95.88 259 ILE B N 1
ATOM 4425 C CA . ILE B 1 259 ? 16.062 -2.803 -19.578 1 95.88 259 ILE B CA 1
ATOM 4426 C C . ILE B 1 259 ? 15.68 -3.359 -20.953 1 95.88 259 ILE B C 1
ATOM 4428 O O . ILE B 1 259 ? 16.188 -4.402 -21.375 1 95.88 259 ILE B O 1
ATOM 4432 N N . ARG B 1 260 ? 14.828 -2.682 -21.672 1 96.62 260 ARG B N 1
ATOM 4433 C CA . ARG B 1 260 ? 14.359 -3.117 -22.984 1 96.62 260 ARG B CA 1
ATOM 4434 C C . ARG B 1 260 ? 15.523 -3.293 -23.953 1 96.62 260 ARG B C 1
ATOM 4436 O O . ARG B 1 260 ? 15.609 -4.301 -24.656 1 96.62 260 ARG B O 1
ATOM 4443 N N . ARG B 1 261 ? 16.391 -2.346 -23.938 1 96.06 261 ARG B N 1
ATOM 4444 C CA . ARG B 1 261 ? 17.547 -2.389 -24.844 1 96.06 261 ARG B CA 1
ATOM 4445 C C . ARG B 1 261 ? 18.438 -3.59 -24.531 1 96.06 261 ARG B C 1
ATOM 4447 O O . ARG B 1 261 ? 18.906 -4.27 -25.453 1 96.06 261 ARG B O 1
ATOM 4454 N N . ALA B 1 262 ? 18.656 -3.75 -23.266 1 95.5 262 ALA B N 1
ATOM 4455 C CA . ALA B 1 262 ? 19.516 -4.855 -22.859 1 95.5 262 ALA B CA 1
ATOM 4456 C C . ALA B 1 262 ? 18.922 -6.195 -23.281 1 95.5 262 ALA B C 1
ATOM 4458 O O . ALA B 1 262 ? 19.641 -7.062 -23.797 1 95.5 262 ALA B O 1
ATOM 4459 N N . VAL B 1 263 ? 17.688 -6.375 -23.031 1 95.75 263 VAL B N 1
ATOM 4460 C CA . VAL B 1 263 ? 17.016 -7.633 -23.344 1 95.75 263 VAL B CA 1
ATOM 4461 C C . VAL B 1 263 ? 16.969 -7.836 -24.859 1 95.75 263 VAL B C 1
ATOM 4463 O O . VAL B 1 263 ? 17.281 -8.922 -25.359 1 95.75 263 VAL B O 1
ATOM 4466 N N . GLU B 1 264 ? 16.609 -6.828 -25.609 1 94.94 264 GLU B N 1
ATOM 4467 C CA . GLU B 1 264 ? 16.547 -6.906 -27.078 1 94.94 264 GLU B CA 1
ATOM 4468 C C . GLU B 1 264 ? 17.891 -7.312 -27.656 1 94.94 264 GLU B C 1
ATOM 4470 O O . GLU B 1 264 ? 17.953 -8.102 -28.609 1 94.94 264 GLU B O 1
ATOM 4475 N N . LYS B 1 265 ? 18.859 -6.816 -27.141 1 95.88 265 LYS B N 1
ATOM 4476 C CA . LYS B 1 265 ? 20.203 -7.027 -27.672 1 95.88 265 LYS B CA 1
ATOM 4477 C C . LYS B 1 265 ? 20.719 -8.422 -27.344 1 95.88 265 LYS B C 1
ATOM 4479 O O . LYS B 1 265 ? 21.422 -9.039 -28.141 1 95.88 265 LYS B O 1
ATOM 4484 N N . ARG B 1 266 ? 20.359 -8.875 -26.203 1 96.56 266 ARG B N 1
ATOM 4485 C CA . ARG B 1 266 ? 21.109 -10.023 -25.672 1 96.56 266 ARG B CA 1
ATOM 4486 C C . ARG B 1 266 ? 20.25 -11.289 -25.703 1 96.56 266 ARG B C 1
ATOM 4488 O O . ARG B 1 266 ? 20.781 -12.398 -25.688 1 96.56 266 ARG B O 1
ATOM 4495 N N . LEU B 1 267 ? 19.031 -11.148 -25.641 1 96.5 267 LEU B N 1
ATOM 4496 C CA . LEU B 1 267 ? 18.156 -12.312 -25.578 1 96.5 267 LEU B CA 1
ATOM 4497 C C . LEU B 1 267 ? 18.234 -13.117 -26.875 1 96.5 267 LEU B C 1
ATOM 4499 O O . LEU B 1 267 ? 18.141 -12.555 -27.969 1 96.5 267 LEU B O 1
ATOM 4503 N N . PRO B 1 268 ? 18.406 -14.398 -26.781 1 97.12 268 PRO B N 1
ATOM 4504 C CA . PRO B 1 268 ? 18.406 -15.234 -27.984 1 97.12 268 PRO B CA 1
ATOM 4505 C C . PRO B 1 268 ? 17.125 -15.102 -28.812 1 97.12 268 PRO B C 1
ATOM 4507 O O . PRO B 1 268 ? 16.047 -14.938 -28.234 1 97.12 268 PRO B O 1
ATOM 4510 N N . ALA B 1 269 ? 17.203 -15.352 -30.094 1 94.75 269 ALA B N 1
ATOM 4511 C CA . ALA B 1 269 ? 16.109 -15.164 -31.031 1 94.75 269 ALA B CA 1
ATOM 4512 C C . ALA B 1 269 ? 14.93 -16.078 -30.688 1 94.75 269 ALA B C 1
ATOM 4514 O O . ALA B 1 269 ? 13.773 -15.688 -30.797 1 94.75 269 ALA B O 1
ATOM 4515 N N . LYS B 1 270 ? 15.219 -17.203 -30.219 1 94.12 270 LYS B N 1
ATOM 4516 C CA . LYS B 1 270 ? 14.195 -18.219 -29.969 1 94.12 270 LYS B CA 1
ATOM 4517 C C . LYS B 1 270 ? 13.289 -17.812 -28.812 1 94.12 270 LYS B C 1
ATOM 4519 O O . LYS B 1 270 ? 12.188 -18.344 -28.672 1 94.12 270 LYS B O 1
ATOM 4524 N N . LEU B 1 271 ? 13.758 -16.891 -27.953 1 96.31 271 LEU B N 1
ATOM 4525 C CA . LEU B 1 271 ? 12.992 -16.5 -26.766 1 96.31 271 LEU B CA 1
ATOM 4526 C C . LEU B 1 271 ? 12.289 -15.164 -27 1 96.31 271 LEU B C 1
ATOM 4528 O O . LEU B 1 271 ? 11.367 -14.805 -26.25 1 96.31 271 LEU B O 1
ATOM 4532 N N . LYS B 1 272 ? 12.711 -14.438 -27.984 1 94.38 272 LYS B N 1
ATOM 4533 C CA . LYS B 1 272 ? 12.297 -13.039 -28.141 1 94.38 272 LYS B CA 1
ATOM 4534 C C . LYS B 1 272 ? 10.781 -12.93 -28.281 1 94.38 272 LYS B C 1
ATOM 4536 O O . LYS B 1 272 ? 10.172 -12.031 -27.703 1 94.38 272 LYS B O 1
ATOM 4541 N N . ASP B 1 273 ? 10.141 -13.883 -28.938 1 94.56 273 ASP B N 1
ATOM 4542 C CA . ASP B 1 273 ? 8.711 -13.773 -29.219 1 94.56 273 ASP B CA 1
ATOM 4543 C C . ASP B 1 273 ? 7.887 -14.211 -28 1 94.56 273 ASP B C 1
ATOM 4545 O O . ASP B 1 273 ? 6.688 -13.945 -27.938 1 94.56 273 ASP B O 1
ATOM 4549 N N . ARG B 1 274 ? 8.508 -14.852 -27.031 1 96.62 274 ARG B N 1
ATOM 4550 C CA . ARG B 1 274 ? 7.758 -15.398 -25.906 1 96.62 274 ARG B CA 1
ATOM 4551 C C . ARG B 1 274 ? 8.18 -14.75 -24.594 1 96.62 274 ARG B C 1
ATOM 4553 O O . ARG B 1 274 ? 7.676 -15.102 -23.531 1 96.62 274 ARG B O 1
ATOM 4560 N N . PHE B 1 275 ? 9.078 -13.828 -24.719 1 97.75 275 PHE B N 1
ATOM 4561 C CA . PHE B 1 275 ? 9.641 -13.141 -23.562 1 97.75 275 PHE B CA 1
ATOM 4562 C C . PHE B 1 275 ? 8.992 -11.773 -23.375 1 97.75 275 PHE B C 1
ATOM 4564 O O . PHE B 1 275 ? 9.164 -10.883 -24.219 1 97.75 275 PHE B O 1
ATOM 4571 N N . HIS B 1 276 ? 8.266 -11.578 -22.266 1 98.31 276 HIS B N 1
ATOM 4572 C CA . HIS B 1 276 ? 7.52 -10.352 -22.031 1 98.31 276 HIS B CA 1
ATOM 4573 C C . HIS B 1 276 ? 8.07 -9.594 -20.828 1 98.31 276 HIS B C 1
ATOM 4575 O O . HIS B 1 276 ? 8.062 -10.117 -19.703 1 98.31 276 HIS B O 1
ATOM 4581 N N . LEU B 1 277 ? 8.516 -8.375 -21.016 1 98 277 LEU B N 1
ATOM 4582 C CA . LEU B 1 277 ? 8.977 -7.508 -19.938 1 98 277 LEU B CA 1
ATOM 4583 C C . LEU B 1 277 ? 7.805 -6.836 -19.234 1 98 277 LEU B C 1
ATOM 4585 O O . LEU B 1 277 ? 7.086 -6.043 -19.844 1 98 277 LEU B O 1
ATOM 4589 N N . TRP B 1 278 ? 7.641 -7.141 -18 1 97.62 278 TRP B N 1
ATOM 4590 C CA . TRP B 1 278 ? 6.555 -6.559 -17.219 1 97.62 278 TRP B CA 1
ATOM 4591 C C . TRP B 1 278 ? 6.961 -5.207 -16.641 1 97.62 278 TRP B C 1
ATOM 4593 O O . TRP B 1 278 ? 7.254 -5.094 -15.445 1 97.62 278 TRP B O 1
ATOM 4603 N N . LEU B 1 279 ? 6.977 -4.207 -17.516 1 93.06 279 LEU B N 1
ATOM 4604 C CA . LEU B 1 279 ? 7.504 -2.889 -17.172 1 93.06 279 LEU B CA 1
ATOM 4605 C C . LEU B 1 279 ? 6.371 -1.9 -16.922 1 93.06 279 LEU B C 1
ATOM 4607 O O . LEU B 1 279 ? 5.344 -1.93 -17.594 1 93.06 279 LEU B O 1
#

Secondary structure (DSSP, 8-state):
----S--EEEEETTEEEEEEEETTTEEEEEEGGGTEEEEESS--GGGTT--EEE----SHHHHTTHHHHHHHHHHTTPPPPEEEEEGGGHHHHHHHHHHHHHHHTS----EEEEE-TT-EEE-SSSEEEEEEE---SS--EEEEEEEEEEEE-GGGTT--HHHHHHHHHTT---EEEEEEEEEEE--S--HHHHHT-THHHHSSEEEEE--B--TTS-HHHHHHTT--BHHHHHHTTTT---SEEEEE-B-TTS-HHHHHHHHHHHS-HHHHTTEEE--/----S--EEEEETTEEEEEEEETTTEEEEEEGGGTEEEEESS--GGGTT--EEE----SHHHHTTHHHHHHHHHHTTPPPPEEEEEGGGHHHHHHHHHHHHHHHTS----EEEEE-TT-EEE-SSSEEEEEEE---SS--EEEEEEEEEEEE-GGGTT--HHHHHHHHHTT---EEEEEEEEEEE--S--HHHHHT-THHHHSSEEEEE--B--TTS-HHHHHHTT--BHHHHHHTTTT---SEEEEE-B-TTS-HHHHHHHHHHHS-HHHHTTEEE--

Organism: NCBI:txid2527985